Protein AF-K2CKZ5-F1 (afdb_monomer)

Secondary structure (DSSP, 8-state):
--GGG--SS-------GGGGTT----TT-------------GGGTT-----TTS----HHHHHHHHHHHHHHH-HHHHTS-TTHHHHHHHHHH-TT---B--PPPPSS-HHHHHHHHHT----SSHHHHHHHHHHHHHHHHHHHHHTTTSTTHHHHHHHHH----HHHHHHHHHHHHHT-S--------EEHHHHHHHHHHHHHHTT-TT-EEEEESS-SSSEEE-SSSEEEEETT-EE-HHHHHHHIIIIIIIIIHHHHHHHHSSSTHHHH--TTHHHHHHHHHHHHHHHHH---GGG-HHHHHHHHHHHHHTTS-HHHHHHHHHHTT--HHHHHHHHHHHSTT-SBTTSS---GGGGHHHHHHHHHHHHHHTT--GGGGGSSS--GGGHHHHTTSTTPPPP----TT-

pLDDT: mean 86.47, std 19.26, range [28.45, 98.56]

Mean predicted aligned error: 9.58 Å

Structure (mmCIF, N/CA/C/O backbone):
data_AF-K2CKZ5-F1
#
_entry.id   AF-K2CKZ5-F1
#
loop_
_atom_site.group_PDB
_atom_site.id
_atom_site.type_symbol
_atom_site.label_atom_id
_atom_site.label_alt_id
_atom_site.label_comp_id
_atom_site.label_asym_id
_atom_site.label_entity_id
_atom_site.label_seq_id
_atom_site.pdbx_PDB_ins_code
_atom_site.Cartn_x
_atom_site.Cartn_y
_atom_site.Cartn_z
_atom_site.occupancy
_atom_site.B_iso_or_equiv
_atom_site.auth_seq_id
_atom_site.auth_comp_id
_atom_site.auth_asym_id
_atom_site.auth_atom_id
_atom_site.pdbx_PDB_model_num
ATOM 1 N N . ILE A 1 1 ? -16.698 -24.350 40.393 1.00 36.47 1 ILE A N 1
ATOM 2 C CA . ILE A 1 1 ? -17.194 -23.517 41.510 1.00 36.47 1 ILE A CA 1
ATOM 3 C C . ILE A 1 1 ? -17.263 -22.112 40.962 1.00 36.47 1 ILE A C 1
ATOM 5 O O . ILE A 1 1 ? -16.304 -21.699 40.320 1.00 36.47 1 ILE A O 1
ATOM 9 N N . ASP A 1 2 ? -18.414 -21.467 41.105 1.00 31.11 2 ASP A N 1
ATOM 10 C CA . ASP A 1 2 ? -18.605 -20.078 40.703 1.00 31.11 2 ASP A CA 1
ATOM 11 C C . ASP A 1 2 ? -17.679 -19.209 41.563 1.00 31.11 2 ASP A C 1
ATOM 13 O O . ASP A 1 2 ? -17.764 -19.237 42.792 1.00 31.11 2 ASP A O 1
ATOM 17 N N . VAL A 1 3 ? -16.704 -18.553 40.936 1.00 46.50 3 VAL A N 1
ATOM 18 C CA . VAL A 1 3 ? -15.547 -17.956 41.635 1.00 46.50 3 VAL A CA 1
ATOM 19 C C . VAL A 1 3 ? -15.941 -16.673 42.384 1.00 46.50 3 VAL A C 1
ATOM 21 O O . VAL A 1 3 ? -15.179 -16.168 43.199 1.00 46.50 3 VAL A O 1
ATOM 24 N N . GLU A 1 4 ? -17.155 -16.168 42.154 1.00 43.72 4 GLU A N 1
ATOM 25 C CA . GLU A 1 4 ? -17.648 -14.900 42.700 1.00 43.72 4 GLU A CA 1
ATOM 26 C C . GLU A 1 4 ? -18.249 -15.003 44.118 1.00 43.72 4 GLU A C 1
ATOM 28 O O . GLU A 1 4 ? -18.648 -13.985 44.671 1.00 43.72 4 GLU A O 1
ATOM 33 N N . ASN A 1 5 ? -18.298 -16.191 44.740 1.00 45.41 5 ASN A N 1
ATOM 34 C CA . ASN A 1 5 ? -18.905 -16.389 46.071 1.00 45.41 5 ASN A CA 1
ATOM 35 C C . ASN A 1 5 ? -18.071 -17.275 47.022 1.00 45.41 5 ASN A C 1
ATOM 37 O O . ASN A 1 5 ? -18.613 -18.141 47.713 1.00 45.41 5 ASN A O 1
ATOM 41 N N . ILE A 1 6 ? -16.749 -17.085 47.077 1.00 51.41 6 ILE A N 1
ATOM 42 C CA . ILE A 1 6 ? -15.895 -17.771 48.063 1.00 51.41 6 ILE A CA 1
ATOM 43 C C . ILE A 1 6 ? -15.702 -16.853 49.287 1.00 51.41 6 ILE A C 1
ATOM 45 O O . ILE A 1 6 ? -15.237 -15.728 49.113 1.00 51.41 6 ILE A O 1
ATOM 49 N N . PRO A 1 7 ? -16.056 -17.286 50.515 1.00 50.84 7 PRO A N 1
ATOM 50 C CA . PRO A 1 7 ? -15.788 -16.521 51.735 1.00 50.84 7 PRO A CA 1
ATOM 51 C C . PRO A 1 7 ? -14.283 -16.343 51.979 1.00 50.84 7 PRO A C 1
ATOM 53 O O . PRO A 1 7 ? -13.506 -17.241 51.655 1.00 50.84 7 PRO A O 1
ATOM 56 N N . ASP A 1 8 ? -13.896 -15.237 52.626 1.00 53.81 8 ASP A N 1
ATOM 57 C CA . ASP A 1 8 ? -12.528 -14.911 53.079 1.00 53.81 8 ASP A CA 1
ATOM 58 C C . ASP A 1 8 ? -12.031 -15.874 54.185 1.00 53.81 8 ASP A C 1
ATOM 60 O O . ASP A 1 8 ? -11.815 -15.517 55.342 1.00 53.81 8 ASP A O 1
ATOM 64 N N . THR A 1 9 ? -11.881 -17.150 53.846 1.00 55.19 9 THR A N 1
ATOM 65 C CA . THR A 1 9 ? -11.279 -18.171 54.709 1.00 55.19 9 THR A CA 1
ATOM 66 C C . THR A 1 9 ? -10.235 -18.960 53.944 1.00 55.19 9 THR A C 1
ATOM 68 O O . THR A 1 9 ? -10.478 -19.378 52.811 1.00 55.19 9 THR A O 1
ATOM 71 N N . ASP A 1 10 ? -9.099 -19.208 54.599 1.00 53.25 10 ASP A N 1
ATOM 72 C CA . ASP A 1 10 ? -7.989 -20.000 54.074 1.00 53.25 10 ASP A CA 1
ATOM 73 C C . ASP A 1 10 ? -8.471 -21.379 53.602 1.00 53.25 10 ASP A C 1
ATOM 75 O O . ASP A 1 10 ? -8.729 -22.289 54.393 1.00 53.25 10 ASP A O 1
ATOM 79 N N . CYS A 1 11 ? -8.588 -21.546 52.287 1.00 53.62 11 CYS A N 1
ATOM 80 C CA . CYS A 1 11 ? -8.988 -22.800 51.667 1.00 53.62 11 CYS A CA 1
ATOM 81 C C . CYS A 1 11 ? -7.789 -23.467 50.989 1.00 53.62 11 CYS A C 1
ATOM 83 O O . CYS A 1 11 ? -7.083 -22.867 50.178 1.00 53.62 11 CYS A O 1
ATOM 85 N N . LYS A 1 12 ? -7.578 -24.758 51.277 1.00 43.41 12 LYS A N 1
ATOM 86 C CA . LYS A 1 12 ? -6.640 -25.599 50.521 1.00 43.41 12 LYS A CA 1
ATOM 87 C C . LYS A 1 12 ? -7.236 -25.901 49.149 1.00 43.41 12 LYS A C 1
ATOM 89 O O . LYS A 1 12 ? -8.123 -26.740 49.024 1.00 43.41 12 LYS A O 1
ATOM 94 N N . MET A 1 13 ? -6.726 -25.228 48.124 1.00 52.44 13 MET A N 1
ATOM 95 C CA . MET A 1 13 ? -7.108 -25.461 46.734 1.00 52.44 13 MET A CA 1
ATOM 96 C C . MET A 1 13 ? -6.189 -26.510 46.094 1.00 52.44 13 MET A C 1
ATOM 98 O O . MET A 1 13 ? -4.969 -26.440 46.230 1.00 52.44 13 MET A O 1
ATOM 102 N N . ILE A 1 14 ? -6.767 -27.477 45.377 1.00 46.41 14 ILE A N 1
ATOM 103 C CA . ILE A 1 14 ? -6.021 -28.439 44.553 1.00 46.41 14 ILE A CA 1
ATOM 104 C C . ILE A 1 14 ? -6.185 -28.006 43.095 1.00 46.41 14 ILE A C 1
ATOM 106 O O . ILE A 1 14 ? -7.286 -28.072 42.553 1.00 46.41 14 ILE A O 1
ATOM 110 N N . ILE A 1 15 ? -5.103 -27.540 42.469 1.00 51.66 15 ILE A N 1
ATOM 111 C CA . ILE A 1 15 ? -5.088 -27.102 41.065 1.00 51.66 15 ILE A CA 1
ATOM 112 C C . ILE A 1 15 ? -4.568 -28.251 40.198 1.00 51.66 15 ILE A C 1
ATOM 114 O O . ILE A 1 15 ? -3.491 -28.792 40.449 1.00 51.66 15 ILE A O 1
ATOM 118 N N . GLY A 1 16 ? -5.329 -28.633 39.172 1.00 40.50 16 GLY A N 1
ATOM 119 C CA . GLY A 1 16 ? -4.915 -29.654 38.213 1.00 40.50 16 GLY A CA 1
ATOM 120 C C . GLY A 1 16 ? -3.865 -29.128 37.230 1.00 40.50 16 GLY A C 1
ATOM 121 O O . GLY A 1 16 ? -3.967 -28.012 36.729 1.00 40.50 16 GLY A O 1
ATOM 122 N N . ALA A 1 17 ? -2.881 -29.960 36.874 1.00 47.06 17 ALA A N 1
ATOM 123 C CA . ALA A 1 17 ? -1.768 -29.605 35.978 1.00 47.06 17 ALA A CA 1
ATOM 124 C C . ALA A 1 17 ? -2.185 -29.106 34.572 1.00 47.06 17 ALA A C 1
ATOM 126 O O . ALA A 1 17 ? -1.380 -28.520 33.850 1.00 47.06 17 ALA A O 1
ATOM 127 N N . ARG A 1 18 ? -3.445 -29.318 34.172 1.00 46.31 18 ARG A N 1
ATOM 128 C CA . ARG A 1 18 ? -4.023 -28.816 32.917 1.00 46.31 18 ARG A CA 1
ATOM 129 C C . ARG A 1 18 ? -4.113 -27.284 32.873 1.00 46.31 18 ARG A C 1
ATOM 131 O O . ARG A 1 18 ? -3.967 -26.725 31.787 1.00 46.31 18 ARG A O 1
ATOM 138 N N . ASP A 1 19 ? -4.309 -26.632 34.016 1.00 44.47 19 ASP A N 1
ATOM 139 C CA . ASP A 1 19 ? -4.675 -25.209 34.091 1.00 44.47 19 ASP A CA 1
ATOM 140 C C . ASP A 1 19 ? -3.463 -24.273 34.276 1.00 44.47 19 ASP A C 1
ATOM 142 O O . ASP A 1 19 ? -3.602 -23.053 34.273 1.00 44.47 19 ASP A O 1
ATOM 146 N N . LEU A 1 20 ? -2.248 -24.830 34.370 1.00 50.59 20 LEU A N 1
ATOM 147 C CA . LEU A 1 20 ? -1.001 -24.095 34.639 1.00 50.59 20 LEU A CA 1
ATOM 148 C C . LEU A 1 20 ? -0.097 -23.901 33.411 1.00 50.59 20 LEU A C 1
ATOM 150 O O . LEU A 1 20 ? 1.021 -23.413 33.544 1.00 50.59 20 LEU A O 1
ATOM 154 N N . LYS A 1 21 ? -0.556 -24.242 32.199 1.00 41.06 21 LYS A N 1
ATOM 155 C CA . LYS A 1 21 ? 0.299 -24.241 30.991 1.00 41.06 21 LYS A CA 1
ATOM 156 C C . LYS A 1 21 ? 0.952 -22.893 30.641 1.00 41.06 21 LYS A C 1
ATOM 158 O O . LYS A 1 21 ? 1.916 -22.900 29.884 1.00 41.06 21 LYS A O 1
ATOM 163 N N . ASN A 1 22 ? 0.473 -21.779 31.200 1.00 41.38 22 ASN A N 1
ATOM 164 C CA . ASN A 1 22 ? 0.998 -20.431 30.945 1.00 41.38 22 ASN A CA 1
ATOM 165 C C . ASN A 1 22 ? 1.507 -19.703 32.206 1.00 41.38 22 ASN A C 1
ATOM 167 O O . ASN A 1 22 ? 1.787 -18.510 32.132 1.00 41.38 22 ASN A O 1
ATOM 171 N N . PHE A 1 23 ? 1.626 -20.384 33.351 1.00 37.50 23 PHE A N 1
ATOM 172 C CA . PHE A 1 23 ? 2.097 -19.775 34.598 1.00 37.50 23 PHE A CA 1
ATOM 173 C C . PHE A 1 23 ? 3.414 -20.409 35.044 1.00 37.50 23 PHE A C 1
ATOM 175 O O . PHE A 1 23 ? 3.500 -21.619 35.236 1.00 37.50 23 PHE A O 1
ATOM 182 N N . LEU A 1 24 ? 4.444 -19.581 35.220 1.00 40.09 24 LEU A N 1
ATOM 183 C CA . LEU A 1 24 ? 5.724 -19.990 35.788 1.00 40.09 24 LEU A CA 1
ATOM 184 C C . LEU A 1 24 ? 5.677 -19.687 37.289 1.00 40.09 24 LEU A C 1
ATOM 186 O O . LEU A 1 24 ? 5.624 -18.525 37.684 1.00 40.09 24 LEU A O 1
ATOM 190 N N . ILE A 1 25 ? 5.625 -20.730 38.115 1.00 47.41 25 ILE A N 1
ATOM 191 C CA . ILE A 1 25 ? 5.671 -20.598 39.574 1.00 47.41 25 ILE A CA 1
ATOM 192 C C . ILE A 1 25 ? 7.135 -20.735 39.983 1.00 47.41 25 ILE A C 1
ATOM 194 O O . ILE A 1 25 ? 7.701 -21.819 39.856 1.00 47.41 25 ILE A O 1
ATOM 198 N N . ASP A 1 26 ? 7.742 -19.642 40.443 1.00 43.47 26 ASP A N 1
ATOM 199 C CA . ASP A 1 26 ? 9.076 -19.646 41.047 1.00 43.47 26 ASP A CA 1
ATOM 200 C C . ASP A 1 26 ? 8.947 -19.892 42.563 1.00 43.47 26 ASP A C 1
ATOM 202 O O . ASP A 1 26 ? 8.457 -19.017 43.283 1.00 43.47 26 ASP A O 1
ATOM 206 N N . PRO A 1 27 ? 9.360 -21.062 43.086 1.00 38.03 27 PRO A N 1
ATOM 207 C CA . PRO A 1 27 ? 9.234 -21.382 44.507 1.00 38.03 27 PRO A CA 1
ATOM 208 C C . PRO A 1 27 ? 10.222 -20.621 45.405 1.00 38.03 27 PRO A C 1
ATOM 210 O O . PRO A 1 27 ? 10.177 -20.796 46.621 1.00 38.03 27 PRO A O 1
ATOM 213 N N . SER A 1 28 ? 11.137 -19.827 44.836 1.00 36.91 28 SER A N 1
ATOM 214 C CA . SER A 1 28 ? 12.238 -19.184 45.567 1.00 36.91 28 SER A CA 1
ATOM 215 C C . SER A 1 28 ? 12.026 -17.696 45.879 1.00 36.91 28 SER A C 1
ATOM 217 O O . SER A 1 28 ? 12.845 -17.091 46.571 1.00 36.91 28 SER A O 1
ATOM 219 N N . ALA A 1 29 ? 10.914 -17.097 45.439 1.00 38.00 29 ALA A N 1
ATOM 220 C CA . ALA A 1 29 ? 10.629 -15.683 45.670 1.00 38.00 29 ALA A CA 1
ATOM 221 C C . ALA A 1 29 ? 10.232 -15.403 47.137 1.00 38.00 29 ALA A C 1
ATOM 223 O O . ALA A 1 29 ? 9.095 -15.624 47.559 1.00 38.00 29 ALA A O 1
ATOM 224 N N . THR A 1 30 ? 11.168 -14.886 47.936 1.00 32.34 30 THR A N 1
ATOM 225 C CA . THR A 1 30 ? 10.897 -14.369 49.286 1.00 32.34 30 THR A CA 1
ATOM 226 C C . THR A 1 30 ? 10.194 -13.012 49.229 1.00 32.34 30 THR A C 1
ATOM 228 O O . THR A 1 30 ? 10.602 -12.122 48.485 1.00 32.34 30 THR A O 1
ATOM 231 N N . LYS A 1 31 ? 9.147 -12.851 50.050 1.00 41.25 31 LYS A N 1
ATOM 232 C CA . LYS A 1 31 ? 8.384 -11.607 50.227 1.00 41.25 31 LYS A CA 1
ATOM 233 C C . LYS A 1 31 ? 9.302 -10.466 50.677 1.00 41.25 31 LYS A C 1
ATOM 235 O O . LYS A 1 31 ? 9.684 -10.459 51.838 1.00 41.25 31 LYS A O 1
ATOM 240 N N . ASP A 1 32 ? 9.557 -9.481 49.815 1.00 30.08 32 ASP A N 1
ATOM 241 C CA . ASP A 1 32 ? 9.574 -8.081 50.251 1.00 30.08 32 ASP A CA 1
ATOM 242 C C . ASP A 1 32 ? 9.460 -7.050 49.109 1.00 30.08 32 ASP A C 1
ATOM 244 O O . ASP A 1 32 ? 10.172 -7.083 48.111 1.00 30.08 32 ASP A O 1
ATOM 248 N N . LYS A 1 33 ? 8.514 -6.128 49.339 1.00 35.28 33 LYS A N 1
ATOM 249 C CA . LYS A 1 33 ? 8.307 -4.762 48.817 1.00 35.28 33 LYS A CA 1
ATOM 250 C C . LYS A 1 33 ? 8.657 -4.472 47.349 1.00 35.28 33 LYS A C 1
ATOM 252 O O . LYS A 1 33 ? 9.734 -3.967 47.042 1.00 35.28 33 LYS A O 1
ATOM 257 N N . HIS A 1 34 ? 7.641 -4.582 46.485 1.00 28.73 34 HIS A N 1
ATOM 258 C CA . HIS A 1 34 ? 7.600 -3.884 45.197 1.00 28.73 34 HIS A CA 1
ATOM 259 C C . HIS A 1 34 ? 6.657 -2.660 45.214 1.00 28.73 34 HIS A C 1
ATOM 261 O O . HIS A 1 34 ? 5.582 -2.714 45.815 1.00 28.73 34 HIS A O 1
ATOM 267 N N . PRO A 1 35 ? 7.058 -1.556 44.554 1.00 29.78 35 PRO A N 1
ATOM 268 C CA . PRO A 1 35 ? 6.276 -0.338 44.381 1.00 29.78 35 PRO A CA 1
ATOM 269 C C . PRO A 1 35 ? 5.217 -0.486 43.275 1.00 29.78 35 PRO A C 1
ATOM 271 O O . PRO A 1 35 ? 5.479 -1.102 42.248 1.00 29.78 35 PRO A O 1
ATOM 274 N N . ALA A 1 36 ? 4.053 0.128 43.515 1.00 29.91 36 ALA A N 1
ATOM 275 C CA . ALA A 1 36 ? 2.962 0.471 42.593 1.00 29.91 36 ALA A CA 1
ATOM 276 C C . ALA A 1 36 ? 2.912 -0.282 41.245 1.00 29.91 36 ALA A C 1
ATOM 278 O O . ALA A 1 36 ? 3.555 0.100 40.263 1.00 29.91 36 ALA A O 1
ATOM 279 N N . GLU A 1 37 ? 2.045 -1.294 41.188 1.00 28.45 37 GLU A N 1
ATOM 280 C CA . GLU A 1 37 ? 1.561 -1.903 39.953 1.00 28.45 37 GLU A CA 1
ATOM 281 C C . GLU A 1 37 ? 0.981 -0.832 39.011 1.00 28.45 37 GLU A C 1
ATOM 283 O O . GLU A 1 37 ? 0.030 -0.121 39.342 1.00 28.45 37 GLU A O 1
ATOM 288 N N . ARG A 1 38 ? 1.552 -0.719 37.806 1.00 32.44 38 ARG A N 1
ATOM 289 C CA . ARG A 1 38 ? 0.886 -0.064 36.675 1.00 32.44 38 ARG A CA 1
ATOM 290 C C . ARG A 1 38 ? -0.113 -1.061 36.104 1.00 32.44 38 ARG A C 1
ATOM 292 O O . ARG A 1 38 ? 0.275 -2.123 35.625 1.00 32.44 38 ARG A O 1
ATOM 299 N N . GLY A 1 39 ? -1.387 -0.712 36.238 1.00 30.89 39 GLY A N 1
ATOM 300 C CA . GLY A 1 39 ? -2.521 -1.589 36.001 1.00 30.89 39 GLY A CA 1
ATOM 301 C C . GLY A 1 39 ? -2.820 -1.935 34.542 1.00 30.89 39 GLY A C 1
ATOM 302 O O . GLY A 1 39 ? -2.429 -1.240 33.611 1.00 30.89 39 GLY A O 1
ATOM 303 N N . MET A 1 40 ? -3.572 -3.033 34.436 1.00 31.55 40 MET A N 1
ATOM 304 C CA . MET A 1 40 ? -4.679 -3.319 33.514 1.00 31.55 40 MET A CA 1
ATOM 305 C C . MET A 1 40 ? -4.475 -3.028 32.020 1.00 31.55 40 MET A C 1
ATOM 307 O O . MET A 1 40 ? -4.368 -1.892 31.569 1.00 31.55 40 MET A O 1
ATOM 311 N N . SER A 1 41 ? -4.595 -4.090 31.219 1.00 32.31 41 SER A N 1
ATOM 312 C CA . SER A 1 41 ? -4.901 -4.005 29.789 1.00 32.31 41 SER A CA 1
ATOM 313 C C . SER A 1 41 ? -6.100 -3.061 29.539 1.00 32.31 41 SER A C 1
ATOM 315 O O . SER A 1 41 ? -7.148 -3.266 30.171 1.00 32.31 41 SER A O 1
ATOM 317 N N . PRO A 1 42 ? -6.014 -2.095 28.600 1.00 37.25 42 PRO A N 1
ATOM 318 C CA . PRO A 1 42 ? -7.056 -1.084 28.365 1.00 37.25 42 PRO A CA 1
ATOM 319 C C . PRO A 1 42 ? -8.438 -1.641 27.982 1.00 37.25 42 PRO A C 1
ATOM 321 O O . PRO A 1 42 ? -9.436 -0.934 28.084 1.00 37.25 42 PRO A O 1
ATOM 324 N N . GLY A 1 43 ? -8.530 -2.914 27.583 1.00 34.09 43 GLY A N 1
ATOM 325 C CA . GLY A 1 43 ? -9.780 -3.543 27.141 1.00 34.09 43 GLY A CA 1
ATOM 326 C C . GLY A 1 43 ? -10.841 -3.772 28.227 1.00 34.09 43 GLY A C 1
ATOM 327 O O . GLY A 1 43 ? -11.989 -4.044 27.893 1.00 34.09 43 GLY A O 1
ATOM 328 N N . SER A 1 44 ? -10.504 -3.658 29.518 1.00 35.50 44 SER A N 1
ATOM 329 C CA . SER A 1 44 ? -11.458 -3.946 30.610 1.00 35.50 44 SER A CA 1
ATOM 330 C C . SER A 1 44 ? -12.256 -2.728 31.096 1.00 35.50 44 SER A C 1
ATOM 332 O O . SER A 1 44 ? -13.327 -2.892 31.675 1.00 35.50 44 SER A O 1
ATOM 334 N N . ALA A 1 45 ? -11.790 -1.504 30.827 1.00 36.59 45 ALA A N 1
ATOM 335 C CA . ALA A 1 45 ? -12.427 -0.280 31.325 1.00 36.59 45 ALA A CA 1
ATOM 336 C C . ALA A 1 45 ? -13.614 0.204 30.468 1.00 36.59 45 ALA A C 1
ATOM 338 O O . ALA A 1 45 ? -14.314 1.133 30.859 1.00 36.59 45 ALA A O 1
ATOM 339 N N . PHE A 1 46 ? -13.873 -0.429 29.318 1.00 40.72 46 PHE A N 1
ATOM 340 C CA . PHE A 1 46 ? -14.975 -0.063 28.418 1.00 40.72 46 PHE A CA 1
ATOM 341 C C . PHE A 1 46 ? -16.280 -0.831 28.697 1.00 40.72 46 PHE A C 1
ATOM 343 O O . PHE A 1 46 ? -17.229 -0.776 27.914 1.00 40.72 46 PHE A O 1
ATOM 350 N N . GLN A 1 47 ? -16.351 -1.572 29.807 1.00 43.91 47 GLN A N 1
ATOM 351 C CA . GLN A 1 47 ? -17.537 -2.337 30.170 1.00 43.91 47 GLN A CA 1
ATOM 352 C C . GLN A 1 47 ? -18.368 -1.643 31.252 1.00 43.91 47 GLN A C 1
ATOM 354 O O . GLN A 1 47 ? -17.909 -1.385 32.359 1.00 43.91 47 GLN A O 1
ATOM 359 N N . LYS A 1 48 ? -19.652 -1.485 30.908 1.00 38.75 48 LYS A N 1
ATOM 360 C CA . LYS A 1 48 ? -20.810 -1.108 31.734 1.00 38.75 48 LYS A CA 1
ATOM 361 C C . LYS A 1 48 ? -21.016 0.390 31.974 1.00 38.75 48 LYS A C 1
ATOM 363 O O . LYS A 1 48 ? -20.597 0.973 32.966 1.00 38.75 48 LYS A O 1
ATOM 368 N N . THR A 1 49 ? -21.922 0.956 31.178 1.00 35.00 49 THR A N 1
ATOM 369 C CA . THR A 1 49 ? -22.899 1.915 31.707 1.00 35.00 49 THR A CA 1
ATOM 370 C C . THR A 1 49 ? -24.291 1.545 31.200 1.00 35.00 49 THR A C 1
ATOM 372 O O . THR A 1 49 ? -24.570 1.560 30.004 1.00 35.00 49 THR A O 1
ATOM 375 N N . ILE A 1 50 ? -25.164 1.153 32.129 1.00 36.47 50 ILE A N 1
ATOM 376 C CA . ILE A 1 50 ? -26.555 0.778 31.864 1.00 36.47 50 ILE A CA 1
ATOM 377 C C . ILE A 1 50 ? -27.368 2.058 31.627 1.00 36.47 50 ILE A C 1
ATOM 379 O O . ILE A 1 50 ? -27.571 2.848 32.546 1.00 36.47 50 ILE A O 1
ATOM 383 N N . ARG A 1 51 ? -27.905 2.231 30.415 1.00 35.56 51 ARG A N 1
ATOM 384 C CA . ARG A 1 51 ? -29.086 3.070 30.157 1.00 35.56 51 ARG A CA 1
ATOM 385 C C . ARG A 1 51 ? -30.137 2.222 29.440 1.00 35.56 51 ARG A C 1
ATOM 387 O O . ARG A 1 51 ? -29.907 1.733 28.339 1.00 35.56 51 ARG A O 1
ATOM 394 N N . LYS A 1 52 ? -31.282 2.018 30.100 1.00 34.16 52 LYS A N 1
ATOM 395 C CA . LYS A 1 52 ? -32.453 1.301 29.567 1.00 34.16 52 LYS A CA 1
ATOM 396 C C . LYS A 1 52 ? -32.870 1.900 28.212 1.00 34.16 52 LYS A C 1
ATOM 398 O O . LYS A 1 52 ? -33.129 3.096 28.145 1.00 34.16 52 LYS A O 1
ATOM 403 N N . GLY A 1 53 ? -32.981 1.069 27.170 1.00 41.75 53 GLY A N 1
ATOM 404 C CA . GLY A 1 53 ? -33.789 1.374 25.976 1.00 41.75 53 GLY A CA 1
ATOM 405 C C . GLY A 1 53 ? -33.104 1.353 24.602 1.00 41.75 53 GLY A C 1
ATOM 406 O O . GLY A 1 53 ? -33.815 1.364 23.604 1.00 41.75 53 GLY A O 1
ATOM 407 N N . LYS A 1 54 ? -31.771 1.271 24.499 1.00 50.09 54 LYS A N 1
ATOM 408 C CA . LYS A 1 54 ? -31.075 1.029 23.218 1.00 50.09 54 LYS A CA 1
ATOM 409 C C . LYS A 1 54 ? -30.237 -0.239 23.324 1.00 50.09 54 LYS A C 1
ATOM 411 O O . LYS A 1 54 ? -29.429 -0.357 24.241 1.00 50.09 54 LYS A O 1
ATOM 416 N N . LYS A 1 55 ? -30.434 -1.182 22.398 1.00 56.25 55 LYS A N 1
ATOM 417 C CA . LYS A 1 55 ? -29.521 -2.315 22.187 1.00 56.25 55 LYS A CA 1
ATOM 418 C C . LYS A 1 55 ? -28.146 -1.700 21.903 1.00 56.25 55 LYS A C 1
ATOM 420 O O . LYS A 1 55 ? -28.001 -0.987 20.914 1.00 56.25 55 LYS A O 1
ATOM 425 N N . LEU A 1 56 ? -27.199 -1.839 22.829 1.00 69.12 56 LEU A N 1
ATOM 426 C CA . LEU A 1 56 ? -25.871 -1.254 22.667 1.00 69.12 56 LEU A CA 1
ATOM 427 C C . LEU A 1 56 ? -25.126 -2.087 21.619 1.00 69.12 56 LEU A C 1
ATOM 429 O O . LEU A 1 56 ? -25.010 -3.302 21.782 1.00 69.12 56 LEU A O 1
ATOM 433 N N . THR A 1 57 ? -24.663 -1.458 20.543 1.00 84.88 57 THR A N 1
ATOM 434 C CA . THR A 1 57 ? -23.846 -2.117 19.519 1.00 84.88 57 THR A CA 1
ATOM 435 C C . THR A 1 57 ? -22.548 -2.613 20.160 1.00 84.88 57 THR A C 1
ATOM 437 O O . THR A 1 57 ? -21.790 -1.817 20.718 1.00 84.88 57 THR A O 1
ATOM 440 N N . ASN A 1 58 ? -22.285 -3.923 20.117 1.00 92.69 58 ASN A N 1
ATOM 441 C CA . ASN A 1 58 ? -21.053 -4.487 20.667 1.00 92.69 58 ASN A CA 1
ATOM 442 C C . ASN A 1 58 ? -19.909 -4.355 19.653 1.00 92.69 58 ASN A C 1
ATOM 444 O O . ASN A 1 58 ? -19.621 -5.273 18.886 1.00 92.69 58 ASN A O 1
ATOM 448 N N . TYR A 1 59 ? -19.244 -3.202 19.658 1.00 95.25 59 TYR A N 1
ATOM 449 C CA . TYR A 1 59 ? -18.152 -2.924 18.725 1.00 95.25 59 TYR A CA 1
ATOM 450 C C . TYR A 1 59 ? -16.934 -3.836 18.884 1.00 95.25 59 TYR A C 1
ATOM 452 O O . TYR A 1 59 ? -16.180 -3.982 17.931 1.00 95.25 59 TYR A O 1
ATOM 460 N N . PHE A 1 60 ? -16.752 -4.485 20.036 1.00 95.50 60 PHE A N 1
ATOM 461 C CA . PHE A 1 60 ? -15.668 -5.451 20.210 1.00 95.50 60 PHE A CA 1
ATOM 462 C C . PHE A 1 60 ? -15.895 -6.712 19.363 1.00 95.50 60 PHE A C 1
ATOM 464 O O . PHE A 1 60 ? -14.989 -7.167 18.673 1.00 95.50 60 PHE A O 1
ATOM 471 N N . GLU A 1 61 ? -17.118 -7.250 19.356 1.00 96.25 61 GLU A N 1
ATOM 472 C CA . GLU A 1 61 ? -17.471 -8.398 18.505 1.00 96.25 61 GLU A CA 1
ATOM 473 C C . GLU A 1 61 ? -17.408 -8.038 17.017 1.00 96.25 61 GLU A C 1
ATOM 475 O O . GLU A 1 61 ? -16.910 -8.821 16.209 1.00 96.25 61 GLU A O 1
ATOM 480 N N . ILE A 1 62 ? -17.859 -6.830 16.664 1.00 97.50 62 ILE A N 1
ATOM 481 C CA . ILE A 1 62 ? -17.785 -6.318 15.291 1.00 97.50 62 ILE A CA 1
ATOM 482 C C . ILE A 1 62 ? -16.331 -6.187 14.836 1.00 97.50 62 ILE A C 1
ATOM 484 O O . ILE A 1 62 ? -16.000 -6.638 13.741 1.00 97.50 62 ILE A O 1
ATOM 488 N N . ASP A 1 63 ? -15.462 -5.610 15.668 1.00 98.06 63 ASP A N 1
ATOM 489 C CA . ASP A 1 63 ? -14.033 -5.477 15.386 1.00 98.06 63 ASP A CA 1
ATOM 490 C C . ASP A 1 63 ? -13.396 -6.844 15.117 1.00 98.06 63 ASP A C 1
ATOM 492 O O . ASP A 1 63 ? -12.773 -7.040 14.073 1.00 98.06 63 ASP A O 1
ATOM 496 N N . GLN A 1 64 ? -13.636 -7.824 15.992 1.00 97.81 64 GLN A N 1
ATOM 497 C CA . GLN A 1 64 ? -13.110 -9.180 15.829 1.00 97.81 64 GLN A CA 1
ATOM 498 C C . GLN A 1 64 ? -13.603 -9.855 14.541 1.00 97.81 64 GLN A C 1
ATOM 500 O O . GLN A 1 64 ? -12.809 -10.480 13.833 1.00 97.81 64 GLN A O 1
ATOM 505 N N . GLU A 1 65 ? -14.882 -9.702 14.193 1.00 98.06 65 GLU A N 1
ATOM 506 C CA . GLU A 1 65 ? -15.440 -10.283 12.968 1.00 98.06 65 GLU A CA 1
ATOM 507 C C . GLU A 1 65 ? -14.879 -9.609 11.705 1.00 98.06 65 GLU A C 1
ATOM 509 O O . GLU A 1 65 ? -14.436 -10.288 10.775 1.00 98.06 65 GLU A O 1
ATOM 514 N N . VAL A 1 66 ? -14.807 -8.276 11.684 1.00 98.06 66 VAL A N 1
ATOM 515 C CA . VAL A 1 66 ? -14.229 -7.501 10.572 1.00 98.06 66 VAL A CA 1
ATOM 516 C C . VAL A 1 66 ? -12.754 -7.848 10.372 1.00 98.06 66 VAL A C 1
ATOM 518 O O . VAL A 1 66 ? -12.317 -8.094 9.245 1.00 98.06 66 VAL A O 1
ATOM 521 N N . VAL A 1 67 ? -11.985 -7.933 11.458 1.00 96.75 67 VAL A N 1
ATOM 522 C CA . VAL A 1 67 ? -10.574 -8.337 11.430 1.00 96.75 67 VAL A CA 1
ATOM 523 C C . VAL A 1 67 ? -10.420 -9.781 10.955 1.00 96.75 67 VAL A C 1
ATOM 525 O O . VAL A 1 67 ? -9.490 -10.086 10.199 1.00 96.75 67 VAL A O 1
ATOM 528 N N . ASN A 1 68 ? -11.307 -10.690 11.367 1.00 97.31 68 ASN A N 1
ATOM 529 C CA . ASN A 1 68 ? -11.295 -12.070 10.891 1.00 97.31 68 ASN A CA 1
ATOM 530 C C . ASN A 1 68 ? -11.499 -12.136 9.372 1.00 97.31 68 ASN A C 1
ATOM 532 O O . ASN A 1 68 ? -10.746 -12.826 8.681 1.00 97.31 68 ASN A O 1
ATOM 536 N N . ILE A 1 69 ? -12.473 -11.387 8.853 1.00 97.75 69 ILE A N 1
ATOM 537 C CA . ILE A 1 69 ? -12.787 -11.335 7.423 1.00 97.75 69 ILE A CA 1
ATOM 538 C C . ILE A 1 69 ? -11.620 -10.729 6.629 1.00 97.75 69 ILE A C 1
ATOM 540 O O . ILE A 1 69 ? -11.136 -11.371 5.697 1.00 97.75 69 ILE A O 1
ATOM 544 N N . ASP A 1 70 ? -11.079 -9.572 7.032 1.00 96.06 70 ASP A N 1
ATOM 545 C CA . ASP A 1 70 ? -9.917 -8.945 6.367 1.00 96.06 70 ASP A CA 1
ATOM 546 C C . ASP A 1 70 ? -8.696 -9.888 6.336 1.00 96.06 70 ASP A C 1
ATOM 548 O O . ASP A 1 70 ? -7.990 -10.006 5.329 1.00 96.06 70 ASP A O 1
ATOM 552 N N . ASN A 1 71 ? -8.476 -10.652 7.414 1.00 93.81 71 ASN A N 1
ATOM 553 C CA . ASN A 1 71 ? -7.412 -11.655 7.479 1.00 93.81 71 ASN A CA 1
ATOM 554 C C . ASN A 1 71 ? -7.590 -12.830 6.511 1.00 93.81 71 ASN A C 1
ATOM 556 O O . ASN A 1 71 ? -6.575 -13.409 6.100 1.00 93.81 71 ASN A O 1
ATOM 560 N N . LYS A 1 72 ? -8.833 -13.205 6.182 1.00 95.94 72 LYS A N 1
ATOM 561 C CA . LYS A 1 72 ? -9.137 -14.280 5.229 1.00 95.94 72 LYS A CA 1
ATOM 562 C C . LYS A 1 72 ? -8.896 -13.837 3.784 1.00 95.94 72 LYS A C 1
ATOM 564 O O . LYS A 1 72 ? -8.295 -14.607 3.041 1.00 95.94 72 LYS A O 1
ATOM 569 N N . ILE A 1 73 ? -9.260 -12.599 3.425 1.00 95.06 73 ILE A N 1
ATOM 570 C CA . ILE A 1 73 ? -9.203 -12.095 2.037 1.00 95.06 73 ILE A CA 1
ATOM 571 C C . ILE A 1 73 ? -7.789 -12.159 1.447 1.00 95.06 73 ILE A C 1
ATOM 573 O O . ILE A 1 73 ? -7.620 -12.534 0.294 1.00 95.06 73 ILE A O 1
ATOM 577 N N . LYS A 1 74 ? -6.756 -11.772 2.216 1.00 89.81 74 LYS A N 1
ATOM 578 C CA . LYS A 1 74 ? -5.338 -11.790 1.786 1.00 89.81 74 LYS A CA 1
ATOM 579 C C . LYS A 1 74 ? -5.115 -11.255 0.357 1.00 89.81 74 LYS A C 1
ATOM 581 O O . LYS A 1 74 ? -4.388 -11.861 -0.420 1.00 89.81 74 LYS A O 1
ATOM 586 N N . LEU A 1 75 ? -5.679 -10.088 0.037 1.00 92.88 75 LEU A N 1
ATOM 587 C CA . LEU A 1 75 ? -5.690 -9.479 -1.305 1.00 92.88 75 LEU A CA 1
ATOM 588 C C . LEU A 1 75 ? -4.389 -9.676 -2.119 1.00 92.88 75 LEU A C 1
ATOM 590 O O . LEU A 1 75 ? -4.397 -10.240 -3.209 1.00 92.88 75 LEU A O 1
ATOM 594 N N . LEU A 1 76 ? -3.245 -9.247 -1.571 1.00 91.44 76 LEU A N 1
ATOM 595 C CA . LEU A 1 76 ? -1.957 -9.286 -2.279 1.00 91.44 76 LEU A CA 1
ATOM 596 C C . LEU A 1 76 ? -1.409 -10.700 -2.513 1.00 91.44 76 LEU A C 1
ATOM 598 O O . LEU A 1 76 ? -0.549 -10.874 -3.371 1.00 91.44 76 LEU A O 1
ATOM 602 N N . PHE A 1 77 ? -1.862 -11.692 -1.742 1.00 92.25 77 PHE A N 1
ATOM 603 C CA . PHE A 1 77 ? -1.507 -13.088 -1.978 1.00 92.25 77 PHE A CA 1
ATOM 604 C C . PHE A 1 77 ? -2.148 -13.586 -3.277 1.00 92.25 77 PHE A C 1
ATOM 606 O O . PHE A 1 77 ? -1.449 -14.171 -4.097 1.00 92.25 77 PHE A O 1
ATOM 613 N N . HIS A 1 78 ? -3.437 -13.299 -3.482 1.00 95.06 78 HIS A N 1
ATOM 614 C CA . HIS A 1 78 ? -4.167 -13.717 -4.682 1.00 95.06 78 HIS A CA 1
ATOM 615 C C . HIS A 1 78 ? -3.740 -12.943 -5.932 1.00 95.06 78 HIS A C 1
ATOM 617 O O . HIS A 1 78 ? -3.721 -13.506 -7.014 1.00 95.06 78 HIS A O 1
ATOM 623 N N . LEU A 1 79 ? -3.290 -11.693 -5.783 1.00 94.81 79 LEU A N 1
ATOM 624 C CA . LEU A 1 79 ? -2.786 -10.873 -6.893 1.00 94.81 79 LEU A CA 1
ATOM 625 C C . LEU A 1 79 ? -1.310 -11.112 -7.248 1.00 94.81 79 LEU A C 1
ATOM 627 O O . LEU A 1 79 ? -0.759 -10.396 -8.086 1.00 94.81 79 LEU A O 1
ATOM 631 N N . ARG A 1 80 ? -0.626 -12.070 -6.613 1.00 92.88 80 ARG A N 1
ATOM 632 C CA . ARG A 1 80 ? 0.748 -12.442 -6.977 1.00 92.88 80 ARG A CA 1
ATOM 633 C C . ARG A 1 80 ? 0.707 -13.639 -7.936 1.00 92.88 80 ARG A C 1
ATOM 635 O O . ARG A 1 80 ? 0.332 -14.719 -7.483 1.00 92.88 80 ARG A O 1
ATOM 642 N N . PRO A 1 81 ? 1.158 -13.493 -9.198 1.00 95.44 81 PRO A N 1
ATOM 643 C CA . PRO A 1 81 ? 1.279 -14.631 -10.100 1.00 95.44 81 PRO A CA 1
ATOM 644 C C . PRO A 1 81 ? 2.227 -15.686 -9.525 1.00 95.44 81 PRO A C 1
ATOM 646 O O . PRO A 1 81 ? 3.296 -15.348 -9.003 1.00 95.44 81 PRO A O 1
ATOM 649 N N . ILE A 1 82 ? 1.853 -16.958 -9.637 1.00 95.88 82 ILE A N 1
ATOM 650 C CA . ILE A 1 82 ? 2.664 -18.101 -9.200 1.00 95.88 82 ILE A CA 1
ATOM 651 C C . ILE A 1 82 ? 3.910 -18.229 -10.083 1.00 95.88 82 ILE A C 1
ATOM 653 O O . ILE A 1 82 ? 5.000 -18.490 -9.581 1.00 95.88 82 ILE A O 1
ATOM 657 N N . ASN A 1 83 ? 3.769 -17.971 -11.384 1.00 96.75 83 ASN A N 1
ATOM 658 C CA . ASN A 1 83 ? 4.836 -18.048 -12.382 1.00 96.75 83 ASN A CA 1
ATOM 659 C C . ASN A 1 83 ? 5.569 -16.709 -12.610 1.00 96.75 83 ASN A C 1
ATOM 661 O O . ASN A 1 83 ? 6.286 -16.565 -13.596 1.00 96.75 83 ASN A O 1
ATOM 665 N N . LEU A 1 84 ? 5.441 -15.727 -11.703 1.00 91.88 84 LEU A N 1
ATOM 666 C CA . LEU A 1 84 ? 5.990 -14.372 -11.891 1.00 91.88 84 LEU A CA 1
ATOM 667 C C . LEU A 1 84 ? 7.481 -14.362 -12.278 1.00 91.88 84 LEU A C 1
ATOM 669 O O . LEU A 1 84 ? 7.880 -13.628 -13.178 1.00 91.88 84 LEU A O 1
ATOM 673 N N . THR A 1 85 ? 8.302 -15.175 -11.607 1.00 91.12 85 THR A N 1
ATOM 674 C CA . THR A 1 85 ? 9.749 -15.261 -11.869 1.00 91.12 85 THR A CA 1
ATOM 675 C C . THR A 1 85 ? 10.046 -15.866 -13.243 1.00 91.12 85 THR A C 1
ATOM 677 O O . THR A 1 85 ? 10.955 -15.415 -13.938 1.00 91.12 85 THR A O 1
ATOM 680 N N . GLU A 1 86 ? 9.283 -16.880 -13.651 1.00 95.69 86 GLU A N 1
ATOM 681 C CA . GLU A 1 86 ? 9.421 -17.513 -14.964 1.00 95.69 86 GLU A CA 1
ATOM 682 C C . GLU A 1 86 ? 9.088 -16.517 -16.079 1.00 95.69 86 GLU A C 1
ATOM 684 O O . GLU A 1 86 ? 9.876 -16.333 -17.006 1.00 95.69 86 GLU A O 1
ATOM 689 N N . GLU A 1 87 ? 7.965 -15.818 -15.941 1.00 96.56 87 GLU A N 1
ATOM 690 C CA . GLU A 1 87 ? 7.491 -14.830 -16.908 1.00 96.56 87 GLU A CA 1
ATOM 691 C C . GLU A 1 87 ? 8.424 -13.625 -17.021 1.00 96.56 87 GLU A C 1
ATOM 693 O O . GLU A 1 87 ? 8.740 -13.170 -18.122 1.00 96.56 87 GLU A O 1
ATOM 698 N N . GLN A 1 88 ? 8.964 -13.160 -15.893 1.00 94.44 88 GLN A N 1
ATOM 699 C CA . GLN A 1 88 ? 10.006 -12.139 -15.893 1.00 94.44 88 GLN A CA 1
ATOM 700 C C . GLN A 1 88 ? 11.246 -12.598 -16.679 1.00 94.44 88 GLN A C 1
ATOM 702 O O . GLN A 1 88 ? 11.798 -11.827 -17.463 1.00 94.44 88 GLN A O 1
ATOM 707 N N . ASN A 1 89 ? 11.677 -13.852 -16.510 1.00 94.81 89 ASN A N 1
ATOM 708 C CA . ASN A 1 89 ? 12.822 -14.404 -17.236 1.00 94.81 89 ASN A CA 1
ATOM 709 C C . ASN A 1 89 ? 12.547 -14.581 -18.736 1.00 94.81 89 ASN A C 1
ATOM 711 O O . ASN A 1 89 ? 13.466 -14.417 -19.539 1.00 94.81 89 ASN A O 1
ATOM 715 N N . LYS A 1 90 ? 11.310 -14.911 -19.128 1.00 96.81 90 LYS A N 1
ATOM 716 C CA . LYS A 1 90 ? 10.896 -14.945 -20.541 1.00 96.81 90 LYS A CA 1
ATOM 717 C C . LYS A 1 90 ? 10.949 -13.548 -21.154 1.00 96.81 90 LYS A C 1
ATOM 719 O O . LYS A 1 90 ? 11.572 -13.378 -22.199 1.00 96.81 90 LYS A O 1
ATOM 724 N N . PHE A 1 91 ? 10.395 -12.548 -20.467 1.00 97.00 91 PHE A N 1
ATOM 725 C CA . PHE A 1 91 ? 10.424 -11.158 -20.923 1.00 97.00 91 PHE A CA 1
ATOM 726 C C . PHE A 1 91 ? 11.851 -10.616 -21.075 1.00 97.00 91 PHE A C 1
ATOM 728 O O . PHE A 1 91 ? 12.178 -9.991 -22.077 1.00 97.00 91 PHE A O 1
ATOM 735 N N . LEU A 1 92 ? 12.746 -10.929 -20.132 1.00 94.94 92 LEU A N 1
ATOM 736 C CA . LEU A 1 92 ? 14.163 -10.543 -20.206 1.00 94.94 92 LEU A CA 1
ATOM 737 C C . LEU A 1 92 ? 14.898 -11.102 -21.436 1.00 94.94 92 LEU A C 1
ATOM 739 O O . LEU A 1 92 ? 15.929 -10.557 -21.823 1.00 94.94 92 LEU A O 1
ATOM 743 N N . LYS A 1 93 ? 14.393 -12.184 -22.042 1.00 96.69 93 LYS A N 1
ATOM 744 C CA . LYS A 1 93 ? 14.944 -12.771 -23.273 1.00 96.69 93 LYS A CA 1
ATOM 745 C C . LYS A 1 93 ? 14.316 -12.190 -24.540 1.00 96.69 93 LYS A C 1
ATOM 747 O O . LYS A 1 93 ? 14.916 -12.304 -25.604 1.00 96.69 93 LYS A O 1
ATOM 752 N N . ASN A 1 94 ? 13.119 -11.612 -24.442 1.00 96.69 94 ASN A N 1
ATOM 753 C CA . ASN A 1 94 ? 12.376 -11.061 -25.569 1.00 96.69 94 ASN A CA 1
ATOM 754 C C . ASN A 1 94 ? 11.454 -9.922 -25.103 1.00 96.69 94 ASN A C 1
ATOM 756 O O . ASN A 1 94 ? 10.378 -10.178 -24.567 1.00 96.69 94 ASN A O 1
ATOM 760 N N . PHE A 1 95 ? 11.836 -8.672 -25.371 1.00 96.75 95 PHE A N 1
ATOM 761 C CA . PHE A 1 95 ? 11.042 -7.500 -24.980 1.00 96.75 95 PHE A CA 1
ATOM 762 C C . PHE A 1 95 ? 9.779 -7.271 -25.814 1.00 96.75 95 PHE A C 1
ATOM 764 O O . PHE A 1 95 ? 9.005 -6.385 -25.479 1.00 96.75 95 PHE A O 1
ATOM 771 N N . SER A 1 96 ? 9.532 -8.076 -26.849 1.00 96.94 96 SER A N 1
ATOM 772 C CA . SER A 1 96 ? 8.267 -8.076 -27.597 1.00 96.94 96 SER A CA 1
ATOM 773 C C . SER A 1 96 ? 7.266 -9.117 -27.079 1.00 96.94 96 SER A C 1
ATOM 775 O O . SER A 1 96 ? 6.180 -9.259 -27.633 1.00 96.94 96 SER A O 1
ATOM 777 N N . TYR A 1 97 ? 7.626 -9.883 -26.046 1.00 97.75 97 TYR A N 1
ATOM 778 C CA . TYR A 1 97 ? 6.745 -10.862 -25.414 1.00 97.75 97 TYR A CA 1
ATOM 779 C C . TYR A 1 97 ? 5.835 -10.193 -24.378 1.00 97.75 97 TYR A C 1
ATOM 781 O O . TYR A 1 97 ? 6.314 -9.418 -23.558 1.00 97.75 97 TYR A O 1
ATOM 789 N N . ASN A 1 98 ? 4.546 -10.536 -24.352 1.00 98.31 98 ASN A N 1
ATOM 790 C CA . ASN A 1 98 ? 3.665 -10.183 -23.238 1.00 98.31 98 ASN A CA 1
ATOM 791 C C . ASN A 1 98 ? 3.630 -11.348 -22.229 1.00 98.31 98 ASN A C 1
ATOM 793 O O . ASN A 1 98 ? 3.164 -12.431 -22.597 1.00 98.31 98 ASN A O 1
ATOM 797 N N . PRO A 1 99 ? 4.102 -11.153 -20.981 1.00 98.12 99 PRO A N 1
ATOM 798 C CA . PRO A 1 99 ? 3.972 -12.123 -19.895 1.00 98.12 99 PRO A CA 1
ATOM 799 C C . PRO A 1 99 ? 2.579 -12.745 -19.776 1.00 98.12 99 PRO A C 1
ATOM 801 O O . PRO A 1 99 ? 1.574 -12.053 -19.926 1.00 98.12 99 PRO A O 1
ATOM 804 N N . GLN A 1 100 ? 2.522 -14.033 -19.456 1.00 98.12 100 GLN A N 1
ATOM 805 C CA . GLN A 1 100 ? 1.273 -14.768 -19.251 1.00 98.12 100 GLN A CA 1
ATOM 806 C C . GLN A 1 100 ? 1.192 -15.229 -17.794 1.00 98.12 100 GLN A C 1
ATOM 808 O O . GLN A 1 100 ? 1.927 -16.125 -17.380 1.00 98.12 100 GLN A O 1
ATOM 813 N N . PHE A 1 101 ? 0.359 -14.593 -16.974 1.00 97.88 101 PHE A N 1
ATOM 814 C CA . PHE A 1 101 ? 0.322 -14.825 -15.530 1.00 97.88 101 PHE A CA 1
ATOM 815 C C . PHE A 1 101 ? -0.640 -15.935 -15.121 1.00 97.88 101 PHE A C 1
ATOM 817 O O . PHE A 1 101 ? -1.747 -16.038 -15.620 1.00 97.88 101 PHE A O 1
ATOM 824 N N . ILE A 1 102 ? -0.235 -16.727 -14.131 1.00 97.94 102 ILE A N 1
ATOM 825 C CA . ILE A 1 102 ? -1.075 -17.760 -13.518 1.00 97.94 102 ILE A CA 1
ATOM 826 C C . ILE A 1 102 ? -1.320 -17.381 -12.060 1.00 97.94 102 ILE A C 1
ATOM 828 O O . ILE A 1 102 ? -0.365 -17.175 -11.304 1.00 97.94 102 ILE A O 1
ATOM 832 N N . TYR A 1 103 ? -2.585 -17.319 -11.647 1.00 96.94 103 TYR A N 1
ATOM 833 C CA . TYR A 1 103 ? -2.983 -16.939 -10.289 1.00 96.94 103 TYR A CA 1
ATOM 834 C C . TYR A 1 103 ? -3.388 -18.142 -9.428 1.00 96.94 103 TYR A C 1
ATOM 836 O O . TYR A 1 103 ? -3.860 -19.151 -9.950 1.00 96.94 103 TYR A O 1
ATOM 844 N N . PRO A 1 104 ? -3.190 -18.069 -8.098 1.00 95.50 104 PRO A N 1
ATOM 845 C CA . PRO A 1 104 ? -3.661 -19.103 -7.186 1.00 95.50 104 PRO A CA 1
ATOM 846 C C . PRO A 1 104 ? -5.182 -19.061 -7.025 1.00 95.50 104 PRO A C 1
ATOM 848 O O . PRO A 1 104 ? -5.775 -17.983 -6.972 1.00 95.50 104 PRO A O 1
ATOM 851 N N . GLU A 1 105 ? -5.784 -20.227 -6.800 1.00 94.69 105 GLU A N 1
ATOM 852 C CA . GLU A 1 105 ? -7.189 -20.328 -6.400 1.00 94.69 105 GLU A CA 1
ATOM 853 C C . GLU A 1 105 ? -7.483 -19.540 -5.111 1.00 94.69 105 GLU A C 1
ATOM 855 O O . GLU A 1 105 ? -6.622 -19.357 -4.230 1.00 94.69 105 GLU A O 1
ATOM 860 N N . LEU A 1 106 ? -8.732 -19.082 -4.990 1.00 94.94 106 LEU A N 1
ATOM 861 C CA . LEU A 1 106 ? -9.214 -18.414 -3.788 1.00 94.94 106 LEU A CA 1
ATOM 862 C C . LEU A 1 106 ? -9.192 -19.378 -2.598 1.00 94.94 106 LEU A C 1
ATOM 864 O O . LEU A 1 106 ? -9.580 -20.538 -2.685 1.00 94.94 106 LEU A O 1
ATOM 868 N N . ARG A 1 107 ? -8.719 -18.884 -1.450 1.00 93.75 107 ARG A N 1
ATOM 869 C CA . ARG A 1 107 ? -8.607 -19.669 -0.205 1.00 93.75 107 ARG A CA 1
ATOM 870 C C . ARG A 1 107 ? -9.789 -19.445 0.739 1.00 93.75 107 ARG A C 1
ATOM 872 O O . ARG A 1 107 ? -9.690 -19.731 1.932 1.00 93.75 107 ARG A O 1
ATOM 879 N N . PHE A 1 108 ? -10.856 -18.854 0.223 1.00 95.25 108 PHE A N 1
ATOM 880 C CA . PHE A 1 108 ? -12.077 -18.515 0.933 1.00 95.25 108 PHE A CA 1
ATOM 881 C C . PHE A 1 108 ? -13.231 -18.461 -0.072 1.00 95.25 108 PHE A C 1
ATOM 883 O O . PHE A 1 108 ? -12.992 -18.291 -1.265 1.00 95.25 108 PHE A O 1
ATOM 890 N N . ASP A 1 109 ? -14.456 -18.570 0.430 1.00 97.25 109 ASP A N 1
ATOM 891 C CA . ASP A 1 109 ? -15.679 -18.377 -0.347 1.00 97.25 109 ASP A CA 1
ATOM 892 C C . ASP A 1 109 ? -16.079 -16.881 -0.320 1.00 97.25 109 ASP A C 1
ATOM 894 O O . ASP A 1 109 ? -16.350 -16.342 0.764 1.00 97.25 109 ASP A O 1
ATOM 898 N N . PRO A 1 110 ? -16.068 -16.172 -1.470 1.00 97.06 110 PRO A N 1
ATOM 899 C CA . PRO A 1 110 ? -16.486 -14.773 -1.556 1.00 97.06 110 PRO A CA 1
ATOM 900 C C . PRO A 1 110 ? -17.892 -14.515 -1.013 1.00 97.06 110 PRO A C 1
ATOM 902 O O . PRO A 1 110 ? -18.092 -13.529 -0.295 1.00 97.06 110 PRO A O 1
ATOM 905 N N . ASP A 1 111 ? -18.845 -15.397 -1.306 1.00 97.94 111 ASP A N 1
ATOM 906 C CA . ASP A 1 111 ? -20.245 -15.233 -0.921 1.00 97.94 111 ASP A CA 1
ATOM 907 C C . ASP A 1 111 ? -20.431 -15.457 0.580 1.00 97.94 111 ASP A C 1
ATOM 909 O O . ASP A 1 111 ? -21.154 -14.696 1.231 1.00 97.94 111 ASP A O 1
ATOM 913 N N . GLU A 1 112 ? -19.698 -16.410 1.171 1.00 98.06 112 GLU A N 1
ATOM 914 C CA . GLU A 1 112 ? -19.640 -16.592 2.630 1.00 98.06 112 GLU A CA 1
ATOM 915 C C . GLU A 1 112 ? -19.197 -15.295 3.324 1.00 98.06 112 GLU A C 1
ATOM 917 O O . GLU A 1 112 ? -19.843 -14.831 4.273 1.00 98.06 112 GLU A O 1
ATOM 922 N N . LEU A 1 113 ? -18.101 -14.681 2.862 1.00 98.25 113 LEU A N 1
ATOM 923 C CA . LEU A 1 113 ? -17.569 -13.466 3.485 1.00 98.25 113 LEU A CA 1
ATOM 924 C C . LEU A 1 113 ? -18.501 -12.265 3.290 1.00 98.25 113 LEU A C 1
ATOM 926 O O . LEU A 1 113 ? -18.741 -11.530 4.253 1.00 98.25 113 LEU A O 1
ATOM 930 N N . LYS A 1 114 ? -19.074 -12.084 2.092 1.00 98.56 114 LYS A N 1
ATOM 931 C CA . LYS A 1 114 ? -20.077 -11.038 1.823 1.00 98.56 114 LYS A CA 1
ATOM 932 C C . LYS A 1 114 ? -21.307 -11.210 2.723 1.00 98.56 114 LYS A C 1
ATOM 934 O O . LYS A 1 114 ? -21.759 -10.240 3.333 1.00 98.56 114 LYS A O 1
ATOM 939 N N . ALA A 1 115 ? -21.808 -12.436 2.885 1.00 98.38 115 ALA A N 1
ATOM 940 C CA . ALA A 1 115 ? -22.950 -12.730 3.750 1.00 98.38 115 ALA A CA 1
ATOM 941 C C . ALA A 1 115 ? -22.651 -12.462 5.235 1.00 98.38 115 ALA A C 1
ATOM 943 O O . ALA A 1 115 ? -23.510 -11.954 5.959 1.00 98.38 115 ALA A O 1
ATOM 944 N N . ARG A 1 116 ? -21.433 -12.762 5.704 1.00 98.25 116 ARG A N 1
ATOM 945 C CA . ARG A 1 116 ? -20.989 -12.422 7.068 1.00 98.25 116 ARG A CA 1
ATOM 946 C C . ARG A 1 116 ? -20.934 -10.910 7.285 1.00 98.25 116 ARG A C 1
ATOM 948 O O . ARG A 1 116 ? -21.493 -10.428 8.265 1.00 98.25 116 ARG A O 1
ATOM 955 N N . LEU A 1 117 ? -20.370 -10.153 6.339 1.00 98.06 117 LEU A N 1
ATOM 956 C CA . LEU A 1 117 ? -20.364 -8.684 6.377 1.00 98.06 117 LEU A CA 1
ATOM 957 C C . LEU A 1 117 ? -21.785 -8.094 6.368 1.00 98.06 117 LEU A C 1
ATOM 959 O O . LEU A 1 117 ? -22.061 -7.116 7.067 1.00 98.06 117 LEU A O 1
ATOM 963 N N . ALA A 1 118 ? -22.710 -8.682 5.606 1.00 97.75 118 ALA A N 1
ATOM 964 C CA . ALA A 1 118 ? -24.096 -8.223 5.537 1.00 97.75 118 ALA A CA 1
ATOM 965 C C . ALA A 1 118 ? -24.819 -8.304 6.895 1.00 97.75 118 ALA A C 1
ATOM 967 O O . ALA A 1 118 ? -25.595 -7.407 7.211 1.00 97.75 118 ALA A O 1
ATOM 968 N N . LYS A 1 119 ? -24.506 -9.315 7.719 1.00 97.12 119 LYS A N 1
ATOM 969 C CA . LYS A 1 119 ? -25.091 -9.517 9.061 1.00 97.12 119 LYS A CA 1
ATOM 970 C C . LYS A 1 119 ? -24.616 -8.512 10.115 1.00 97.12 119 LYS A C 1
ATOM 972 O O . LYS A 1 119 ? -25.220 -8.433 11.180 1.00 97.12 119 LYS A O 1
ATOM 977 N N . ILE A 1 120 ? -23.539 -7.771 9.850 1.00 96.56 120 ILE A N 1
ATOM 978 C CA . ILE A 1 120 ? -23.026 -6.758 10.776 1.00 96.56 120 ILE A CA 1
ATOM 979 C C . ILE A 1 120 ? -23.946 -5.531 10.735 1.00 96.56 120 ILE A C 1
ATOM 981 O O . ILE A 1 120 ? -23.961 -4.786 9.746 1.00 96.56 120 ILE A O 1
ATOM 985 N N . GLU A 1 121 ? -24.688 -5.331 11.824 1.00 94.75 121 GLU A N 1
ATOM 986 C CA . GLU A 1 121 ? -25.527 -4.157 12.083 1.00 94.75 121 GLU A CA 1
ATOM 987 C C . GLU A 1 121 ? -24.699 -3.054 12.757 1.00 94.75 121 GLU A C 1
ATOM 989 O O . GLU A 1 121 ? -23.987 -3.302 13.730 1.00 94.75 121 GLU A O 1
ATOM 994 N N . LEU A 1 122 ? -24.794 -1.831 12.235 1.00 95.12 122 LEU A N 1
ATOM 995 C CA . LEU A 1 122 ? -24.029 -0.671 12.694 1.00 95.12 122 LEU A CA 1
ATOM 996 C C . LEU A 1 122 ? -24.980 0.486 12.985 1.00 95.12 122 LEU A C 1
ATOM 998 O O . LEU A 1 122 ? -25.957 0.691 12.262 1.00 95.12 122 LEU A O 1
ATOM 1002 N N . ASP A 1 123 ? -24.690 1.248 14.036 1.00 94.00 123 ASP A N 1
ATOM 1003 C CA . ASP A 1 123 ? -25.414 2.481 14.340 1.00 94.00 123 ASP A CA 1
ATOM 1004 C C . ASP A 1 123 ? -24.746 3.706 13.685 1.00 94.00 123 ASP A C 1
ATOM 1006 O O . ASP A 1 123 ? -23.737 3.607 12.989 1.00 94.00 123 ASP A O 1
ATOM 1010 N N . SER A 1 124 ? -25.326 4.890 13.892 1.00 94.25 124 SER A N 1
ATOM 1011 C CA . SER A 1 124 ? -24.844 6.144 13.304 1.00 94.25 124 SER A CA 1
ATOM 1012 C C . SER A 1 124 ? -23.740 6.840 14.113 1.00 94.25 124 SER A C 1
ATOM 1014 O O . SER A 1 124 ? -23.421 7.996 13.821 1.00 94.25 124 SER A O 1
ATOM 1016 N N . SER A 1 125 ? -23.204 6.208 15.162 1.00 95.62 125 SER A N 1
ATOM 1017 C CA . SER A 1 125 ? -22.097 6.769 15.946 1.00 95.62 125 SER A CA 1
ATOM 1018 C C . SER A 1 125 ? -20.837 6.935 15.084 1.00 95.62 125 SER A C 1
ATOM 1020 O O . SER A 1 125 ? -20.729 6.312 14.025 1.00 95.62 125 SER A O 1
ATOM 1022 N N . PRO A 1 126 ? -19.851 7.741 15.525 1.00 96.25 126 PRO A N 1
ATOM 1023 C CA . PRO A 1 126 ? -18.584 7.866 14.811 1.00 96.25 126 PRO A CA 1
ATOM 1024 C C . PRO A 1 126 ? -17.913 6.520 14.526 1.00 96.25 126 PRO A C 1
ATOM 1026 O O . PRO A 1 126 ? -17.461 6.281 13.412 1.00 96.25 126 PRO A O 1
ATOM 1029 N N . LEU A 1 127 ? -17.911 5.612 15.504 1.00 95.94 127 LEU A N 1
ATOM 1030 C CA . LEU A 1 127 ? -17.334 4.281 15.342 1.00 95.94 127 LEU A CA 1
ATOM 1031 C C . LEU A 1 127 ? -18.159 3.407 14.383 1.00 95.94 127 LEU A C 1
ATOM 1033 O O . LEU A 1 127 ? -17.587 2.692 13.564 1.00 95.94 127 LEU A O 1
ATOM 1037 N N . GLY A 1 128 ? -19.490 3.513 14.429 1.00 96.94 128 GLY A N 1
ATOM 1038 C CA . GLY A 1 128 ? -20.389 2.842 13.488 1.00 96.94 128 GLY A CA 1
ATOM 1039 C C . GLY A 1 128 ? -20.137 3.236 12.035 1.00 96.94 128 GLY A C 1
ATOM 1040 O O . GLY A 1 128 ? -20.068 2.367 11.168 1.00 96.94 128 GLY A O 1
ATOM 1041 N N . GLN A 1 129 ? -19.898 4.524 11.779 1.00 97.44 129 GLN A N 1
ATOM 1042 C CA . GLN A 1 129 ? -19.535 5.034 10.453 1.00 97.44 129 GLN A CA 1
ATOM 1043 C C . GLN A 1 129 ? -18.174 4.495 9.978 1.00 97.44 129 GLN A C 1
ATOM 1045 O O . GLN A 1 129 ? -18.090 3.988 8.862 1.00 97.44 129 GLN A O 1
ATOM 1050 N N . ILE A 1 130 ? -17.150 4.476 10.843 1.00 97.81 130 ILE A N 1
ATOM 1051 C CA . ILE A 1 130 ? -15.833 3.890 10.518 1.00 97.81 130 ILE A CA 1
ATOM 1052 C C . ILE A 1 130 ? -15.948 2.408 10.132 1.00 97.81 130 ILE A C 1
ATOM 1054 O O . ILE A 1 130 ? -15.346 1.955 9.155 1.00 97.81 130 ILE A O 1
ATOM 1058 N N . PHE A 1 131 ? -16.736 1.626 10.875 1.00 98.12 131 PHE A N 1
ATOM 1059 C CA . PHE A 1 131 ? -16.953 0.218 10.537 1.00 98.12 131 PHE A CA 1
ATOM 1060 C C . PHE A 1 131 ? -17.796 0.031 9.273 1.00 98.12 131 PHE A C 1
ATOM 1062 O O . PHE A 1 131 ? -17.595 -0.951 8.556 1.00 98.12 131 PHE A O 1
ATOM 1069 N N . LEU A 1 132 ? -18.706 0.960 8.967 1.00 98.00 132 LEU A N 1
ATOM 1070 C CA . LEU A 1 132 ? -19.510 0.921 7.746 1.00 98.00 132 LEU A CA 1
ATOM 1071 C C . LEU A 1 132 ? -18.624 1.121 6.515 1.00 98.00 132 LEU A C 1
ATOM 1073 O O . LEU A 1 132 ? -18.700 0.339 5.565 1.00 98.00 132 LEU A O 1
ATOM 1077 N N . GLU A 1 133 ? -17.739 2.113 6.565 1.00 98.06 133 GLU A N 1
ATOM 1078 C CA . GLU A 1 133 ? -16.737 2.360 5.527 1.00 98.06 133 GLU A CA 1
ATOM 1079 C C . GLU A 1 133 ? -15.790 1.166 5.395 1.00 98.06 133 GLU A C 1
ATOM 1081 O O . GLU A 1 133 ? -15.526 0.698 4.285 1.00 98.06 133 GLU A O 1
ATOM 1086 N N . LYS A 1 134 ? -15.339 0.590 6.521 1.00 98.31 134 LYS A N 1
ATOM 1087 C CA . LYS A 1 134 ? -14.469 -0.591 6.482 1.00 98.31 134 LYS A CA 1
ATOM 1088 C C . LYS A 1 134 ? -15.159 -1.773 5.816 1.00 98.31 134 LYS A C 1
ATOM 1090 O O . LYS A 1 134 ? -14.556 -2.451 4.990 1.00 98.31 134 LYS A O 1
ATOM 1095 N N . LYS A 1 135 ? -16.418 -2.028 6.160 1.00 98.25 135 LYS A N 1
ATOM 1096 C CA . LYS A 1 135 ? -17.228 -3.088 5.556 1.00 98.25 135 LYS A CA 1
ATOM 1097 C C . LYS A 1 135 ? -17.354 -2.895 4.044 1.00 98.25 135 LYS A C 1
ATOM 1099 O O . LYS A 1 135 ? -17.176 -3.862 3.307 1.00 98.25 135 LYS A O 1
ATOM 1104 N N . ALA A 1 136 ? -17.583 -1.665 3.581 1.00 98.38 136 ALA A N 1
ATOM 1105 C CA . ALA A 1 136 ? -17.603 -1.348 2.155 1.00 98.38 136 ALA A CA 1
ATOM 1106 C C . ALA A 1 136 ? -16.241 -1.609 1.478 1.00 98.38 136 ALA A C 1
ATOM 1108 O O . ALA A 1 136 ? -16.200 -2.234 0.419 1.00 98.38 136 ALA A O 1
ATOM 1109 N N . GLU A 1 137 ? -15.123 -1.218 2.101 1.00 98.38 137 GLU A N 1
ATOM 1110 C CA . GLU A 1 137 ? -13.768 -1.523 1.606 1.00 98.38 137 GLU A CA 1
ATOM 1111 C C . GLU A 1 137 ? -13.530 -3.042 1.493 1.00 98.38 137 GLU A C 1
ATOM 1113 O O . GLU A 1 137 ? -12.991 -3.520 0.493 1.00 98.38 137 GLU A O 1
ATOM 1118 N N . LEU A 1 138 ? -13.941 -3.824 2.499 1.00 98.50 138 LEU A N 1
ATOM 1119 C CA . LEU A 1 138 ? -13.781 -5.282 2.480 1.00 98.50 138 LEU A CA 1
ATOM 1120 C C . LEU A 1 138 ? -14.577 -5.936 1.347 1.00 98.50 138 LEU A C 1
ATOM 1122 O O . LEU A 1 138 ? -14.049 -6.836 0.696 1.00 98.50 138 LEU A O 1
ATOM 1126 N N . ILE A 1 139 ? -15.794 -5.461 1.067 1.00 98.56 139 ILE A N 1
ATOM 1127 C CA . ILE A 1 139 ? -16.586 -5.926 -0.083 1.00 98.56 139 ILE A C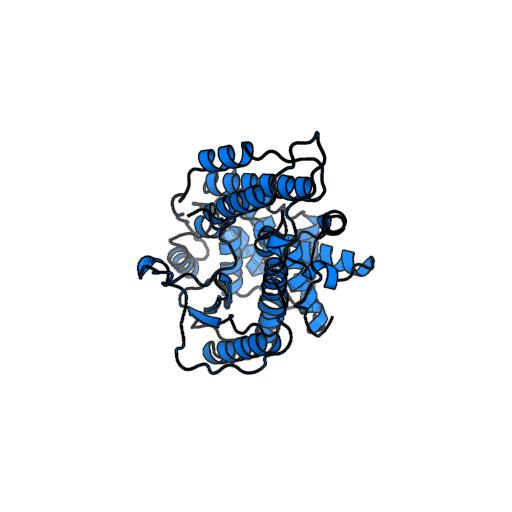A 1
ATOM 1128 C C . ILE A 1 139 ? -15.834 -5.644 -1.388 1.00 98.56 139 ILE A C 1
ATOM 1130 O O . ILE A 1 139 ? -15.620 -6.568 -2.169 1.00 98.56 139 ILE A O 1
ATOM 1134 N N . LYS A 1 140 ? -15.333 -4.418 -1.588 1.00 98.56 140 LYS A N 1
ATOM 1135 C CA . LYS A 1 140 ? -14.540 -4.061 -2.780 1.00 98.56 140 LYS A CA 1
ATOM 1136 C C . LYS A 1 140 ? -13.290 -4.934 -2.941 1.00 98.56 140 LYS A C 1
ATOM 1138 O O . LYS A 1 140 ? -12.946 -5.321 -4.054 1.00 98.56 140 LYS A O 1
ATOM 1143 N N . LYS A 1 141 ? -12.607 -5.273 -1.840 1.00 98.38 141 LYS A N 1
ATOM 1144 C CA . LYS A 1 141 ? -11.454 -6.192 -1.862 1.00 98.38 141 LYS A CA 1
ATOM 1145 C C . LYS A 1 141 ? -11.843 -7.606 -2.288 1.00 98.38 141 LYS A C 1
ATOM 1147 O O . LYS A 1 141 ? -11.081 -8.220 -3.030 1.00 98.38 141 LYS A O 1
ATOM 1152 N N . ILE A 1 142 ? -12.980 -8.118 -1.807 1.00 98.38 142 ILE A N 1
ATOM 1153 C CA . ILE A 1 142 ? -13.505 -9.432 -2.202 1.00 98.38 142 ILE A CA 1
ATOM 1154 C C . ILE A 1 142 ? -13.843 -9.422 -3.695 1.00 98.38 142 ILE A C 1
ATOM 1156 O O . ILE A 1 142 ? -13.360 -10.283 -4.423 1.00 98.38 142 ILE A O 1
ATOM 1160 N N . GLU A 1 143 ? -14.591 -8.418 -4.157 1.00 98.25 143 GLU A N 1
ATOM 1161 C CA . GLU A 1 143 ? -14.956 -8.279 -5.572 1.00 98.25 143 GLU A CA 1
ATOM 1162 C C . GLU A 1 143 ? -13.722 -8.196 -6.476 1.00 98.25 143 GLU A C 1
ATOM 1164 O O . GLU A 1 143 ? -13.698 -8.811 -7.537 1.00 98.25 143 GLU A O 1
ATOM 1169 N N . LEU A 1 144 ? -12.669 -7.484 -6.061 1.00 98.25 144 LEU A N 1
ATOM 1170 C CA . LEU A 1 144 ? -11.439 -7.392 -6.845 1.00 98.25 144 LEU A CA 1
ATOM 1171 C C . LEU A 1 144 ? -10.771 -8.756 -7.065 1.00 98.25 144 LEU A C 1
ATOM 1173 O O . LEU A 1 144 ? -10.346 -9.045 -8.179 1.00 98.25 144 LEU A O 1
ATOM 1177 N N . VAL A 1 145 ? -10.645 -9.584 -6.021 1.00 97.12 145 VAL A N 1
ATOM 1178 C CA . VAL A 1 145 ? -9.977 -10.895 -6.163 1.00 97.12 145 VAL A CA 1
ATOM 1179 C C . VAL A 1 145 ? -10.854 -11.935 -6.846 1.00 97.12 145 VAL A C 1
ATOM 1181 O O . VAL A 1 145 ? -10.328 -12.817 -7.511 1.00 97.12 145 VAL A O 1
ATOM 1184 N N . GLU A 1 146 ? -12.172 -11.819 -6.709 1.00 96.94 146 GLU A N 1
ATOM 1185 C CA . GLU A 1 146 ? -13.152 -12.640 -7.426 1.00 96.94 146 GLU A CA 1
ATOM 1186 C C . GLU A 1 146 ? -13.131 -12.376 -8.937 1.00 96.94 146 GLU A C 1
ATOM 1188 O O . GLU A 1 146 ? -13.414 -13.273 -9.721 1.00 96.94 146 GLU A O 1
ATOM 1193 N N . ASN A 1 147 ? -12.751 -11.163 -9.344 1.00 97.50 147 ASN A N 1
ATOM 1194 C CA . ASN A 1 147 ? -12.692 -10.743 -10.742 1.00 97.50 147 ASN A CA 1
ATOM 1195 C C . ASN A 1 147 ? -11.275 -10.821 -11.338 1.00 97.50 147 ASN A C 1
ATOM 1197 O O . ASN A 1 147 ? -11.045 -10.231 -12.392 1.00 97.50 147 ASN A O 1
ATOM 1201 N N . ILE A 1 148 ? -10.321 -11.511 -10.697 1.00 96.75 148 ILE A N 1
ATOM 1202 C CA . ILE A 1 148 ? -9.008 -11.782 -11.311 1.00 96.75 148 ILE A CA 1
ATOM 1203 C C . ILE A 1 148 ? -9.226 -12.506 -12.640 1.00 96.75 148 ILE A C 1
ATOM 1205 O O . ILE A 1 148 ? -9.990 -13.463 -12.701 1.00 96.75 148 ILE A O 1
ATOM 1209 N N . ASP A 1 149 ? -8.534 -12.038 -13.678 1.00 91.81 149 ASP A N 1
ATOM 1210 C CA . ASP A 1 149 ? -8.623 -12.549 -15.046 1.00 91.81 149 ASP A CA 1
ATOM 1211 C C . ASP A 1 149 ? -10.005 -12.421 -15.708 1.00 91.81 149 ASP A C 1
ATOM 1213 O O . ASP A 1 149 ? -10.384 -13.189 -16.588 1.00 91.81 149 ASP A O 1
ATOM 1217 N N . THR A 1 150 ? -10.782 -11.425 -15.285 1.00 95.50 150 THR A N 1
ATOM 1218 C CA . THR A 1 150 ? -12.048 -11.066 -15.936 1.00 95.50 150 THR A CA 1
ATOM 1219 C C . THR A 1 150 ? -11.965 -9.662 -16.528 1.00 95.50 150 THR A C 1
ATOM 1221 O O . THR A 1 150 ? -11.173 -8.829 -16.078 1.00 95.50 150 THR A O 1
ATOM 1224 N N . GLU A 1 151 ? -12.845 -9.354 -17.481 1.00 93.88 151 GLU A N 1
ATOM 1225 C CA . GLU A 1 151 ? -12.975 -8.012 -18.073 1.00 93.88 151 GLU A CA 1
ATOM 1226 C C . GLU A 1 151 ? -13.248 -6.910 -17.029 1.00 93.88 151 GLU A C 1
ATOM 1228 O O . GLU A 1 151 ? -12.829 -5.764 -17.190 1.00 93.88 151 GLU A O 1
ATOM 1233 N N . ASN A 1 152 ? -13.867 -7.270 -15.900 1.00 96.81 152 ASN A N 1
ATOM 1234 C CA . ASN A 1 152 ? -14.219 -6.341 -14.828 1.00 96.81 152 ASN A CA 1
ATOM 1235 C C . ASN A 1 152 ? -13.060 -6.063 -13.858 1.00 96.81 152 ASN A C 1
ATOM 1237 O O . ASN A 1 152 ? -13.181 -5.182 -13.003 1.00 96.81 152 ASN A O 1
ATOM 1241 N N . PHE A 1 153 ? -11.929 -6.779 -13.956 1.00 98.00 153 PHE A N 1
ATOM 1242 C CA . PHE A 1 153 ? -10.820 -6.664 -13.000 1.00 98.00 153 PHE A CA 1
ATOM 1243 C C . PHE A 1 153 ? -10.366 -5.212 -12.801 1.00 98.00 153 PHE A C 1
ATOM 1245 O O . PHE A 1 153 ? -10.267 -4.715 -11.675 1.00 98.00 153 PHE A O 1
ATOM 1252 N N . THR A 1 154 ? -10.103 -4.518 -13.911 1.00 97.56 154 THR A N 1
ATOM 1253 C CA . THR A 1 154 ? -9.575 -3.149 -13.887 1.00 97.56 154 THR A CA 1
ATOM 1254 C C . THR A 1 154 ? -10.588 -2.184 -13.277 1.00 97.56 154 THR A C 1
ATOM 1256 O O . THR A 1 154 ? -10.208 -1.344 -12.462 1.00 97.56 154 THR A O 1
ATOM 1259 N N . GLU A 1 155 ? -11.879 -2.335 -13.588 1.00 97.81 155 GLU A N 1
ATOM 1260 C CA . GLU A 1 155 ? -12.948 -1.537 -12.980 1.00 97.81 155 GLU A CA 1
ATOM 1261 C C . GLU A 1 155 ? -12.995 -1.743 -11.459 1.00 97.81 155 GLU A C 1
ATOM 1263 O O . GLU A 1 155 ? -13.007 -0.773 -10.696 1.00 97.81 155 GLU A O 1
ATOM 1268 N N . LYS A 1 156 ? -12.933 -2.997 -10.991 1.00 98.31 156 LYS A N 1
ATOM 1269 C CA . LYS A 1 156 ? -12.888 -3.306 -9.553 1.00 98.31 156 LYS A CA 1
ATOM 1270 C C . LYS A 1 156 ? -11.637 -2.744 -8.886 1.00 98.31 156 LYS A C 1
ATOM 1272 O O . LYS A 1 156 ? -11.716 -2.231 -7.767 1.00 98.31 156 LYS A O 1
ATOM 1277 N N . SER A 1 157 ? -10.496 -2.766 -9.576 1.00 98.00 157 SER A N 1
ATOM 1278 C CA . SER A 1 157 ? -9.265 -2.158 -9.071 1.00 98.00 157 SER A CA 1
ATOM 1279 C C . SER A 1 157 ? -9.423 -0.644 -8.942 1.00 98.00 157 SER A C 1
ATOM 1281 O O . SER A 1 157 ? -9.040 -0.072 -7.921 1.00 98.00 157 SER A O 1
ATOM 1283 N N . VAL A 1 158 ? -10.029 0.006 -9.937 1.00 97.12 158 VAL A N 1
ATOM 1284 C CA . VAL A 1 158 ? -10.327 1.443 -9.919 1.00 97.12 158 VAL A CA 1
ATOM 1285 C C . VAL A 1 158 ? -11.316 1.799 -8.808 1.00 97.12 158 VAL A C 1
ATOM 1287 O O . VAL A 1 158 ? -11.106 2.789 -8.114 1.00 97.12 158 VAL A O 1
ATOM 1290 N N . ASN A 1 159 ? -12.348 0.994 -8.566 1.00 97.44 159 ASN A N 1
ATOM 1291 C CA . ASN A 1 159 ? -13.305 1.233 -7.480 1.00 97.44 159 ASN A CA 1
ATOM 1292 C C . ASN A 1 159 ? -12.636 1.181 -6.088 1.00 97.44 159 ASN A C 1
ATOM 1294 O O . ASN A 1 159 ? -12.993 1.945 -5.184 1.00 97.44 159 ASN A O 1
ATOM 1298 N N . LEU A 1 160 ? -11.641 0.303 -5.914 1.00 97.31 160 LEU A N 1
ATOM 1299 C CA . LEU A 1 160 ? -10.915 0.161 -4.652 1.00 97.31 160 LEU A CA 1
ATOM 1300 C C . LEU A 1 160 ? -9.784 1.189 -4.476 1.00 97.31 160 LEU A C 1
ATOM 1302 O O . LEU A 1 160 ? -9.646 1.759 -3.402 1.00 97.31 160 LEU A O 1
ATOM 1306 N N . PHE A 1 161 ? -8.965 1.436 -5.500 1.00 96.44 161 PHE A N 1
ATOM 1307 C CA . PHE A 1 161 ? -7.747 2.257 -5.373 1.00 96.44 161 PHE A CA 1
ATOM 1308 C C . PHE A 1 161 ? -7.817 3.612 -6.085 1.00 96.44 161 PHE A C 1
ATOM 1310 O O . PHE A 1 161 ? -6.966 4.478 -5.873 1.00 96.44 161 PHE A O 1
ATOM 1317 N N . GLY A 1 162 ? -8.834 3.818 -6.914 1.00 94.56 162 GLY A N 1
ATOM 1318 C CA . GLY A 1 162 ? -8.966 4.964 -7.801 1.00 94.56 162 GLY A CA 1
ATOM 1319 C C . GLY A 1 162 ? -8.283 4.770 -9.156 1.00 94.56 162 GLY A C 1
ATOM 1320 O O . GLY A 1 162 ? -7.680 3.736 -9.453 1.00 94.56 162 GLY A O 1
ATOM 1321 N N . GLN A 1 163 ? -8.391 5.815 -9.974 1.00 91.88 163 GLN A N 1
ATOM 1322 C CA . GLN A 1 163 ? -7.821 5.916 -11.315 1.00 91.88 163 GLN A CA 1
ATOM 1323 C C . GLN A 1 163 ? -6.833 7.086 -11.387 1.00 91.88 163 GLN A C 1
ATOM 1325 O O . GLN A 1 163 ? -6.978 8.080 -10.667 1.00 91.88 163 GLN A O 1
ATOM 1330 N N . SER A 1 164 ? -5.841 6.973 -12.269 1.00 89.69 164 SER A N 1
ATOM 1331 C CA . SER A 1 164 ? -4.940 8.070 -12.614 1.00 89.69 164 SER A CA 1
ATOM 1332 C C . SER A 1 164 ? -5.662 8.942 -13.630 1.00 89.69 164 SER A C 1
ATOM 1334 O O . SER A 1 164 ? -5.919 8.479 -14.739 1.00 89.69 164 SER A O 1
ATOM 1336 N N . SER A 1 165 ? -6.004 10.176 -13.258 1.00 90.94 165 SER A N 1
ATOM 1337 C CA . SER A 1 165 ? -6.540 11.136 -14.225 1.00 90.94 165 SER A CA 1
ATOM 1338 C C . SER A 1 165 ? -5.452 11.555 -15.214 1.00 90.94 165 SER A C 1
ATOM 1340 O O . SER A 1 165 ? -4.257 11.447 -14.915 1.00 90.94 165 SER A O 1
ATOM 1342 N N . GLU A 1 166 ? -5.844 12.039 -16.390 1.00 92.19 166 GLU A N 1
ATOM 1343 C CA . GLU A 1 166 ? -4.879 12.484 -17.400 1.00 92.19 166 GLU A CA 1
ATOM 1344 C C . GLU A 1 166 ? -4.021 13.646 -16.886 1.00 92.19 166 GLU A C 1
ATOM 1346 O O . GLU A 1 166 ? -2.820 13.687 -17.146 1.00 92.19 166 GLU A O 1
ATOM 1351 N N . GLU A 1 167 ? -4.591 14.524 -16.056 1.00 93.81 167 GLU A N 1
ATOM 1352 C CA . GLU A 1 167 ? -3.863 15.613 -15.403 1.00 93.81 167 GLU A CA 1
ATOM 1353 C C . GLU A 1 167 ? -2.805 15.082 -14.432 1.00 93.81 167 GLU A C 1
ATOM 1355 O O . GLU A 1 167 ? -1.682 15.585 -14.412 1.00 93.81 167 GLU A O 1
ATOM 1360 N N . LEU A 1 168 ? -3.134 14.046 -13.647 1.00 92.50 168 LEU A N 1
ATOM 1361 C CA . LEU A 1 168 ? -2.190 13.435 -12.711 1.00 92.50 168 LEU A CA 1
ATOM 1362 C C . LEU A 1 168 ? -1.035 12.753 -13.452 1.00 92.50 168 LEU A C 1
ATOM 1364 O O . LEU A 1 168 ? 0.114 12.835 -13.014 1.00 92.50 168 LEU A O 1
ATOM 1368 N N . ILE A 1 169 ? -1.334 12.086 -14.570 1.00 93.88 169 ILE A N 1
ATOM 1369 C CA . ILE A 1 169 ? -0.321 11.460 -15.425 1.00 93.88 169 ILE A CA 1
ATOM 1370 C C . ILE A 1 169 ? 0.600 12.540 -15.996 1.00 93.88 169 ILE A C 1
ATOM 1372 O O . ILE A 1 169 ? 1.811 12.441 -15.812 1.00 93.88 169 ILE A O 1
ATOM 1376 N N . ALA A 1 170 ? 0.042 13.591 -16.601 1.00 94.44 170 ALA A N 1
ATOM 1377 C CA . ALA A 1 170 ? 0.812 14.685 -17.190 1.00 94.44 170 ALA A CA 1
ATOM 1378 C C . ALA A 1 170 ? 1.687 15.413 -16.152 1.00 94.44 170 ALA A C 1
ATOM 1380 O O . ALA A 1 170 ? 2.837 15.764 -16.427 1.00 94.44 170 ALA A O 1
ATOM 1381 N N . GLU A 1 171 ? 1.179 15.609 -14.932 1.00 93.62 171 GLU A N 1
ATOM 1382 C CA . GLU A 1 171 ? 1.946 16.165 -13.814 1.00 93.62 171 GLU A CA 1
ATOM 1383 C C . GLU A 1 171 ? 3.132 15.262 -13.440 1.00 93.62 171 GLU A C 1
ATOM 1385 O O . GLU A 1 171 ? 4.259 15.749 -13.315 1.00 93.62 171 GLU A O 1
ATOM 1390 N N . CYS A 1 172 ? 2.909 13.949 -13.312 1.00 93.00 172 CYS A N 1
ATOM 1391 C CA . CYS A 1 172 ? 3.973 12.988 -13.016 1.00 93.00 172 CYS A CA 1
ATOM 1392 C C . CYS A 1 172 ? 5.012 12.919 -14.141 1.00 93.00 172 CYS A C 1
ATOM 1394 O O . CYS A 1 172 ? 6.208 12.892 -13.853 1.00 93.00 172 CYS A O 1
ATOM 1396 N N . GLU A 1 173 ? 4.579 12.918 -15.407 1.00 92.94 173 GLU A N 1
ATOM 1397 C CA . GLU A 1 173 ? 5.466 12.944 -16.575 1.00 92.94 173 GLU A CA 1
ATOM 1398 C C . GLU A 1 173 ? 6.352 14.189 -16.551 1.00 92.94 173 GLU A C 1
ATOM 1400 O O . GLU A 1 173 ? 7.574 14.081 -16.652 1.00 92.94 173 GLU A O 1
ATOM 1405 N N . LYS A 1 174 ? 5.753 15.368 -16.338 1.00 92.19 174 LYS A N 1
ATOM 1406 C CA . LYS A 1 174 ? 6.489 16.630 -16.228 1.00 92.19 174 LYS A CA 1
ATOM 1407 C C . LYS A 1 174 ? 7.529 16.572 -15.112 1.00 92.19 174 LYS A C 1
ATOM 1409 O O . LYS A 1 174 ? 8.687 16.909 -15.343 1.00 92.19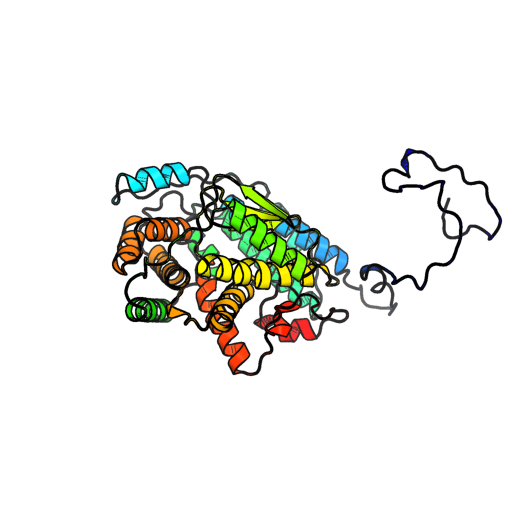 174 LYS A O 1
ATOM 1414 N N . MET A 1 175 ? 7.146 16.117 -13.917 1.00 90.25 175 MET A N 1
ATOM 1415 C CA . MET A 1 175 ? 8.070 16.001 -12.784 1.00 90.25 175 MET A CA 1
ATOM 1416 C C . MET A 1 175 ? 9.218 15.034 -13.058 1.00 90.25 175 MET A C 1
ATOM 1418 O O . MET A 1 175 ? 10.347 15.301 -12.651 1.00 90.25 175 MET A O 1
ATOM 1422 N N . LEU A 1 176 ? 8.936 13.927 -13.741 1.00 88.50 176 LEU A N 1
ATOM 1423 C CA . LEU A 1 176 ? 9.928 12.909 -14.045 1.00 88.50 176 LEU A CA 1
ATOM 1424 C C . LEU A 1 176 ? 10.911 13.375 -15.131 1.00 88.50 176 LEU A C 1
ATOM 1426 O O . LEU A 1 176 ? 12.102 13.101 -15.022 1.00 88.50 176 LEU A O 1
ATOM 1430 N N . ILE A 1 177 ? 10.444 14.149 -16.117 1.00 86.06 177 ILE A N 1
ATOM 1431 C CA . ILE A 1 177 ? 11.297 14.802 -17.125 1.00 86.06 177 ILE A CA 1
ATOM 1432 C C . ILE A 1 177 ? 12.167 15.895 -16.479 1.00 86.06 177 ILE A C 1
ATOM 1434 O O . ILE A 1 177 ? 13.368 15.968 -16.739 1.00 86.06 177 ILE A O 1
ATOM 1438 N N . GLU A 1 178 ? 11.584 16.730 -15.613 1.00 84.88 178 GLU A N 1
ATOM 1439 C CA . GLU A 1 178 ? 12.295 17.807 -14.907 1.00 84.88 178 GLU A CA 1
ATOM 1440 C C . GLU A 1 178 ? 13.306 17.292 -13.872 1.00 84.88 178 GLU A C 1
ATOM 1442 O O . GLU A 1 178 ? 14.323 17.942 -13.640 1.00 84.88 178 GLU A O 1
ATOM 1447 N N . GLY A 1 179 ? 13.041 16.136 -13.252 1.00 74.19 179 GLY A N 1
ATOM 1448 C CA . GLY A 1 179 ? 13.927 15.495 -12.272 1.00 74.19 179 GLY A CA 1
ATOM 1449 C C . GLY A 1 179 ? 15.279 15.047 -12.845 1.00 74.19 179 GLY A C 1
ATOM 1450 O O . GLY A 1 179 ? 16.190 14.714 -12.088 1.00 74.19 179 GLY A O 1
ATOM 1451 N N . GLY A 1 180 ? 15.438 15.089 -14.171 1.00 65.94 180 GLY A N 1
ATOM 1452 C CA . GLY A 1 180 ? 16.672 14.740 -14.864 1.00 65.94 180 GLY A CA 1
ATOM 1453 C C . GLY A 1 180 ? 16.906 13.230 -14.971 1.00 65.94 180 GLY A C 1
ATOM 1454 O O . GLY A 1 180 ? 16.061 12.404 -14.634 1.00 65.94 180 GLY A O 1
ATOM 1455 N N . LYS A 1 181 ? 18.080 12.851 -15.492 1.00 60.47 181 LYS A N 1
ATOM 1456 C CA . LYS A 1 181 ? 18.450 11.439 -15.677 1.00 60.47 181 LYS A CA 1
ATOM 1457 C C . LYS A 1 181 ? 18.646 10.744 -14.332 1.00 60.47 181 LYS A C 1
ATOM 1459 O O . LYS A 1 181 ? 19.138 11.347 -13.379 1.00 60.47 181 LYS A O 1
ATOM 1464 N N . PHE A 1 182 ? 18.354 9.444 -14.300 1.00 63.12 182 PHE A N 1
ATOM 1465 C CA . PHE A 1 182 ? 18.663 8.574 -13.168 1.00 63.12 182 PHE A CA 1
ATOM 1466 C C . PHE A 1 182 ? 20.092 8.779 -12.679 1.00 63.12 182 PHE A C 1
ATOM 1468 O O . PHE A 1 182 ? 21.052 8.470 -13.384 1.00 63.12 182 PHE A O 1
ATOM 1475 N N . GLN A 1 183 ? 20.234 9.263 -11.447 1.00 57.66 183 GLN A N 1
ATOM 1476 C CA . GLN A 1 183 ? 21.528 9.311 -10.786 1.00 57.66 183 GLN A CA 1
ATOM 1477 C C . GLN A 1 183 ? 21.900 7.892 -10.345 1.00 57.66 183 GLN A C 1
ATOM 1479 O O . GLN A 1 183 ? 21.573 7.458 -9.244 1.00 57.66 183 GLN A O 1
ATOM 1484 N N . THR A 1 184 ? 22.589 7.152 -11.210 1.00 54.03 184 THR A N 1
ATOM 1485 C CA . THR A 1 184 ? 23.116 5.802 -10.937 1.00 54.03 184 THR A CA 1
ATOM 1486 C C . THR A 1 184 ? 24.430 5.830 -10.140 1.00 54.03 184 THR A C 1
ATOM 1488 O O . THR A 1 184 ? 25.276 4.959 -10.303 1.00 54.03 184 THR A O 1
ATOM 1491 N N . GLY A 1 185 ? 24.651 6.864 -9.323 1.00 55.38 185 GLY A N 1
ATOM 1492 C CA . GLY A 1 185 ? 25.969 7.179 -8.758 1.00 55.38 185 GLY A CA 1
ATOM 1493 C C . GLY A 1 185 ? 26.213 6.730 -7.318 1.00 55.38 185 GLY A C 1
ATOM 1494 O O . GLY A 1 185 ? 27.336 6.859 -6.833 1.00 55.38 185 GLY A O 1
ATOM 1495 N N . GLU A 1 186 ? 25.201 6.237 -6.605 1.00 65.88 186 GLU A N 1
ATOM 1496 C CA . GLU A 1 186 ? 25.397 5.812 -5.218 1.00 65.88 186 GLU A CA 1
ATOM 1497 C C . GLU A 1 186 ? 25.950 4.391 -5.171 1.00 65.88 186 GLU A C 1
ATOM 1499 O O . GLU A 1 186 ? 25.356 3.460 -5.711 1.00 65.88 186 GLU A O 1
ATOM 1504 N N . LYS A 1 187 ? 27.101 4.225 -4.514 1.00 76.50 187 LYS A N 1
ATOM 1505 C CA . LYS A 1 187 ? 27.641 2.897 -4.235 1.00 76.50 187 LYS A CA 1
ATOM 1506 C C . LYS A 1 187 ? 26.687 2.173 -3.288 1.00 76.50 187 LYS A C 1
ATOM 1508 O O . LYS A 1 187 ? 26.408 2.655 -2.196 1.00 76.50 187 LYS A O 1
ATOM 1513 N N . GLU A 1 188 ? 26.195 1.022 -3.727 1.00 83.75 188 GLU A N 1
ATOM 1514 C CA . GLU A 1 188 ? 25.447 0.090 -2.887 1.00 83.75 188 GLU A CA 1
ATOM 1515 C C . GLU A 1 188 ? 26.441 -0.849 -2.189 1.00 83.75 188 GLU A C 1
ATOM 1517 O O . GLU A 1 188 ? 26.700 -1.969 -2.637 1.00 83.75 188 GLU A O 1
ATOM 1522 N N . ASP A 1 189 ? 27.084 -0.345 -1.138 1.00 90.69 189 ASP A N 1
ATOM 1523 C CA . ASP A 1 189 ? 28.146 -1.021 -0.386 1.00 90.69 189 ASP A CA 1
ATOM 1524 C C . ASP A 1 189 ? 27.659 -1.688 0.910 1.00 90.69 189 ASP A C 1
ATOM 1526 O O . ASP A 1 189 ? 28.391 -2.475 1.512 1.00 90.69 189 ASP A O 1
ATOM 1530 N N . ILE A 1 190 ? 26.411 -1.443 1.313 1.00 93.06 190 ILE A N 1
ATOM 1531 C CA . ILE A 1 190 ? 25.811 -2.048 2.502 1.00 93.06 190 ILE A CA 1
ATOM 1532 C C . ILE A 1 190 ? 25.156 -3.377 2.114 1.00 93.06 190 ILE A C 1
ATOM 1534 O O . ILE A 1 190 ? 24.241 -3.413 1.286 1.00 93.06 190 ILE A O 1
ATOM 1538 N N . SER A 1 191 ? 25.606 -4.476 2.728 1.00 95.12 191 SER A N 1
ATOM 1539 C CA . SER A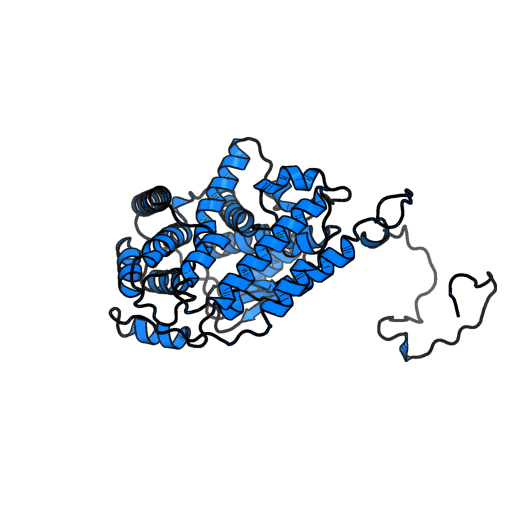 1 191 ? 25.002 -5.801 2.538 1.00 95.12 191 SER A CA 1
ATOM 1540 C C . SER A 1 191 ? 23.670 -5.937 3.283 1.00 95.12 191 SER A C 1
ATOM 1542 O O . SER A 1 191 ? 23.367 -5.170 4.202 1.00 95.12 191 SER A O 1
ATOM 1544 N N . ALA A 1 192 ? 22.885 -6.954 2.931 1.00 94.31 192 ALA A N 1
ATOM 1545 C CA . ALA A 1 192 ? 21.645 -7.278 3.626 1.00 94.31 192 ALA A CA 1
ATOM 1546 C C . ALA A 1 192 ? 21.860 -7.561 5.128 1.00 94.31 192 ALA A C 1
ATOM 1548 O O . ALA A 1 192 ? 21.062 -7.127 5.957 1.00 94.31 192 ALA A O 1
ATOM 1549 N N . GLU A 1 193 ? 22.953 -8.232 5.501 1.00 95.75 193 GLU A N 1
ATOM 1550 C CA . GLU A 1 193 ? 23.315 -8.514 6.898 1.00 95.75 193 GLU A CA 1
ATOM 1551 C C . GLU A 1 193 ? 23.639 -7.241 7.683 1.00 95.75 193 GLU A C 1
ATOM 1553 O O . GLU A 1 193 ? 23.288 -7.125 8.857 1.00 95.75 193 GLU A O 1
ATOM 1558 N N . GLU A 1 194 ? 24.310 -6.275 7.055 1.00 96.12 194 GLU A N 1
ATOM 1559 C CA . GLU A 1 194 ? 24.585 -4.993 7.701 1.00 96.12 194 GLU A CA 1
ATOM 1560 C C . GLU A 1 194 ? 23.306 -4.157 7.825 1.00 96.12 194 GLU A C 1
ATOM 1562 O O . GLU A 1 194 ? 23.040 -3.589 8.886 1.00 96.12 194 GLU A O 1
ATOM 1567 N N . ALA A 1 195 ? 22.454 -4.154 6.794 1.00 96.19 195 ALA A N 1
ATOM 1568 C CA . ALA A 1 195 ? 21.143 -3.512 6.839 1.00 96.19 195 ALA A CA 1
ATOM 1569 C C . ALA A 1 195 ? 20.266 -4.062 7.981 1.00 96.19 195 ALA A C 1
ATOM 1571 O O . ALA A 1 195 ? 19.644 -3.278 8.696 1.00 96.19 195 ALA A O 1
ATOM 1572 N N . VAL A 1 196 ? 20.271 -5.383 8.211 1.00 96.56 196 VAL A N 1
ATOM 1573 C CA . VAL A 1 196 ? 19.592 -6.033 9.351 1.00 96.56 196 VAL A CA 1
ATOM 1574 C C . VAL A 1 196 ? 20.002 -5.395 10.677 1.00 96.56 196 VAL A C 1
ATOM 1576 O O . VAL A 1 196 ? 19.138 -4.913 11.407 1.00 96.56 196 VAL A O 1
ATOM 1579 N N . LYS A 1 197 ? 21.309 -5.300 10.953 1.00 96.69 197 LYS A N 1
ATOM 1580 C CA . LYS A 1 197 ? 21.810 -4.703 12.203 1.00 96.69 197 LYS A CA 1
ATOM 1581 C C . LYS A 1 197 ? 21.384 -3.246 12.350 1.00 96.69 197 LYS A C 1
ATOM 1583 O O . LYS A 1 197 ? 21.095 -2.786 13.452 1.00 96.69 197 LYS A O 1
ATOM 1588 N N . ARG A 1 198 ? 21.365 -2.495 11.245 1.00 96.31 198 ARG A N 1
ATOM 1589 C CA . ARG A 1 198 ? 20.950 -1.086 11.250 1.00 96.31 198 ARG A CA 1
ATOM 1590 C C . ARG A 1 198 ? 19.464 -0.942 11.569 1.00 96.31 198 ARG A C 1
ATOM 1592 O O . ARG A 1 198 ? 19.113 -0.107 12.395 1.00 96.31 198 ARG A O 1
ATOM 1599 N N . PHE A 1 199 ? 18.608 -1.768 10.972 1.00 96.56 199 PHE A N 1
ATOM 1600 C CA . PHE A 1 199 ? 17.178 -1.789 11.281 1.00 96.56 199 PHE A CA 1
ATOM 1601 C C . PHE A 1 199 ? 16.907 -2.212 12.733 1.00 96.56 199 PHE A C 1
ATOM 1603 O O . PHE A 1 199 ? 16.095 -1.578 13.404 1.00 96.56 199 PHE A O 1
ATOM 1610 N N . GLU A 1 200 ? 17.624 -3.209 13.259 1.00 95.88 200 GLU A N 1
ATOM 1611 C CA . GLU A 1 200 ? 17.492 -3.637 14.661 1.00 95.88 200 GLU A CA 1
ATOM 1612 C C . GLU A 1 200 ? 17.872 -2.525 15.649 1.00 95.88 200 GLU A C 1
ATOM 1614 O O . GLU A 1 200 ? 17.135 -2.282 16.602 1.00 95.88 200 GLU A O 1
ATOM 1619 N N . LYS A 1 201 ? 18.935 -1.757 15.373 1.00 96.44 201 LYS A N 1
ATOM 1620 C CA . LYS A 1 201 ? 19.283 -0.564 16.171 1.00 96.44 201 LYS A CA 1
ATOM 1621 C C . LYS A 1 201 ? 18.171 0.488 16.178 1.00 96.44 201 LYS A C 1
ATOM 1623 O O . LYS A 1 201 ? 17.938 1.135 17.197 1.00 96.44 201 LYS A O 1
ATOM 1628 N N . VAL A 1 202 ? 17.471 0.672 15.057 1.00 96.88 202 VAL A N 1
ATOM 1629 C CA . VAL A 1 202 ? 16.316 1.582 15.001 1.00 96.88 202 VAL A CA 1
ATOM 1630 C C . VAL A 1 202 ? 15.156 1.036 15.840 1.00 96.88 202 VAL A C 1
ATOM 1632 O O . VAL A 1 202 ? 14.506 1.802 16.550 1.00 96.88 202 VAL A O 1
ATOM 1635 N N . PHE A 1 203 ? 14.907 -0.277 15.829 1.00 96.88 203 PHE A N 1
ATOM 1636 C CA . PHE A 1 203 ? 13.904 -0.878 16.713 1.00 96.88 203 PHE A CA 1
ATOM 1637 C C . PHE A 1 203 ? 14.241 -0.680 18.191 1.00 96.88 203 PHE A C 1
ATOM 1639 O O . PHE A 1 203 ? 13.361 -0.294 18.960 1.00 96.88 203 PHE A O 1
ATOM 1646 N N . GLU A 1 204 ? 15.498 -0.872 18.591 1.00 95.88 204 GLU A N 1
ATOM 1647 C CA . GLU A 1 204 ? 15.953 -0.598 19.960 1.00 95.88 204 GLU A CA 1
ATOM 1648 C C . GLU A 1 204 ? 15.703 0.859 20.360 1.00 95.88 204 GLU A C 1
ATOM 1650 O O . GLU A 1 204 ? 15.144 1.113 21.429 1.00 95.88 204 GLU A O 1
ATOM 1655 N N . LYS A 1 205 ? 16.040 1.801 19.471 1.00 96.12 205 LYS A N 1
ATOM 1656 C CA . LYS A 1 205 ? 15.842 3.243 19.662 1.00 96.12 205 LYS A CA 1
ATOM 1657 C C . LYS A 1 205 ? 14.380 3.608 19.946 1.00 96.12 205 LYS A C 1
ATOM 1659 O O . LYS A 1 205 ? 14.114 4.372 20.867 1.00 96.12 205 LYS A O 1
ATOM 1664 N N . TYR A 1 206 ? 13.433 3.019 19.216 1.00 96.38 206 TYR A N 1
ATOM 1665 C CA . TYR A 1 206 ? 11.995 3.237 19.435 1.00 96.38 206 TYR A CA 1
ATOM 1666 C C . TYR A 1 206 ? 11.385 2.321 20.516 1.00 96.38 206 TYR A C 1
ATOM 1668 O O . TYR A 1 206 ? 10.167 2.299 20.696 1.00 96.38 206 TYR A O 1
ATOM 1676 N N . GLY A 1 207 ? 12.194 1.540 21.242 1.00 95.50 207 GLY A N 1
ATOM 1677 C CA . GLY A 1 207 ? 11.715 0.625 22.283 1.00 95.50 207 GLY A CA 1
ATOM 1678 C C . GLY A 1 207 ? 10.943 -0.590 21.750 1.00 95.50 207 GLY A C 1
ATOM 1679 O O . GLY A 1 207 ? 10.250 -1.269 22.509 1.00 95.50 207 GLY A O 1
ATOM 1680 N N . LEU A 1 208 ? 11.075 -0.904 20.461 1.00 95.06 208 LEU A N 1
ATOM 1681 C CA . LEU A 1 208 ? 10.394 -1.991 19.758 1.00 95.06 208 LEU A CA 1
ATOM 1682 C C . LEU A 1 208 ? 11.109 -3.337 19.950 1.00 95.06 208 LEU A C 1
ATOM 1684 O O . LEU A 1 208 ? 11.399 -4.049 18.995 1.00 95.06 208 LEU A O 1
ATOM 1688 N N . LYS A 1 209 ? 11.359 -3.727 21.206 1.00 90.56 209 LYS A N 1
ATOM 1689 C CA . LYS A 1 209 ? 12.164 -4.916 21.573 1.00 90.56 209 LYS A CA 1
ATOM 1690 C C . LYS A 1 209 ? 11.645 -6.247 21.013 1.00 90.56 209 LYS A C 1
ATOM 1692 O O . LYS A 1 209 ? 12.391 -7.216 20.920 1.00 90.56 209 LYS A O 1
ATOM 1697 N N . ASN A 1 210 ? 10.361 -6.304 20.666 1.00 91.44 210 ASN A N 1
ATOM 1698 C CA . ASN A 1 210 ? 9.724 -7.502 20.119 1.00 91.44 210 ASN A CA 1
ATOM 1699 C C . ASN A 1 210 ? 9.838 -7.597 18.592 1.00 91.44 210 ASN A C 1
ATOM 1701 O O . ASN A 1 210 ? 9.443 -8.621 18.031 1.00 91.44 210 ASN A O 1
ATOM 1705 N N . TRP A 1 211 ? 10.325 -6.547 17.926 1.00 95.75 211 TRP A N 1
ATOM 1706 C CA . TRP A 1 211 ? 10.561 -6.553 16.491 1.00 95.75 211 TRP A CA 1
ATOM 1707 C C . TRP A 1 211 ? 11.888 -7.217 16.150 1.00 95.75 211 TRP A C 1
ATOM 1709 O O . TRP A 1 211 ? 12.887 -7.044 16.841 1.00 95.75 211 TRP A O 1
ATOM 1719 N N . LYS A 1 212 ? 11.882 -8.001 15.073 1.00 94.38 212 LYS A N 1
ATOM 1720 C CA . LYS A 1 212 ? 13.066 -8.688 14.551 1.00 94.38 212 LYS A CA 1
ATOM 1721 C C . LYS A 1 212 ? 13.168 -8.483 13.054 1.00 94.38 212 LYS A C 1
ATOM 1723 O O . LYS A 1 212 ? 12.150 -8.316 12.379 1.00 94.38 212 LYS A O 1
ATOM 1728 N N . VAL A 1 213 ? 14.385 -8.561 12.531 1.00 95.62 213 VAL A N 1
ATOM 1729 C CA . VAL A 1 213 ? 14.625 -8.529 11.089 1.00 95.62 213 VAL A CA 1
ATOM 1730 C C . VAL A 1 213 ? 15.089 -9.909 10.635 1.00 95.62 213 VAL A C 1
ATOM 1732 O O . VAL A 1 213 ? 15.936 -10.535 11.266 1.00 95.62 213 VAL A O 1
ATOM 1735 N N . LYS A 1 214 ? 14.514 -10.421 9.546 1.00 94.62 214 LYS A N 1
ATOM 1736 C CA . LYS A 1 214 ? 14.900 -11.708 8.956 1.00 94.62 214 LYS A CA 1
ATOM 1737 C C . LYS A 1 214 ? 15.296 -11.548 7.503 1.00 94.62 214 LYS A C 1
ATOM 1739 O O . LYS A 1 214 ? 14.591 -10.906 6.728 1.00 94.62 214 LYS A O 1
ATOM 1744 N N . LEU A 1 215 ? 16.377 -12.222 7.130 1.00 94.00 215 LEU A N 1
ATOM 1745 C CA . LEU A 1 215 ? 16.721 -12.410 5.730 1.00 94.00 215 LEU A CA 1
ATOM 1746 C C . LEU A 1 215 ? 15.757 -13.408 5.090 1.00 94.00 215 LEU A C 1
ATOM 1748 O O . LEU A 1 215 ? 15.385 -14.410 5.708 1.00 94.00 215 LEU A O 1
ATOM 1752 N N . LYS A 1 216 ? 15.346 -13.126 3.858 1.00 89.56 216 LYS A N 1
ATOM 1753 C CA . LYS A 1 216 ? 14.484 -14.008 3.079 1.00 89.56 216 LYS A CA 1
ATOM 1754 C C . LYS A 1 216 ? 14.916 -14.015 1.616 1.00 89.56 216 LYS A C 1
ATOM 1756 O O . LYS A 1 216 ? 15.254 -12.973 1.055 1.00 89.56 216 LYS A O 1
ATOM 1761 N N . ASP A 1 217 ? 14.879 -15.194 1.014 1.00 83.00 217 ASP A N 1
ATOM 1762 C CA . ASP A 1 217 ? 15.065 -15.369 -0.422 1.00 83.00 217 ASP A CA 1
ATOM 1763 C C . ASP A 1 217 ? 13.777 -14.985 -1.186 1.00 83.00 217 ASP A C 1
ATOM 1765 O O . ASP A 1 217 ? 12.679 -14.963 -0.620 1.00 83.00 217 ASP A O 1
ATOM 1769 N N . GLU A 1 218 ? 13.904 -14.662 -2.475 1.00 72.44 218 GLU A N 1
ATOM 1770 C CA . GLU A 1 218 ? 12.769 -14.494 -3.407 1.00 72.44 218 GLU A CA 1
ATOM 1771 C C . GLU A 1 218 ? 11.705 -13.457 -2.982 1.00 72.44 218 GLU A C 1
ATOM 1773 O O . GLU A 1 218 ? 10.490 -13.709 -2.946 1.00 72.44 218 GLU A O 1
ATOM 1778 N N . MET A 1 219 ? 12.163 -12.241 -2.676 1.00 75.19 219 MET A N 1
ATOM 1779 C CA . MET A 1 219 ? 11.298 -11.080 -2.446 1.00 75.19 219 MET A CA 1
ATOM 1780 C C . MET A 1 219 ? 11.249 -10.156 -3.670 1.00 75.19 219 MET A C 1
ATOM 1782 O O . MET A 1 219 ? 12.239 -9.980 -4.370 1.00 75.19 219 MET A O 1
ATOM 1786 N N . VAL A 1 220 ? 10.093 -9.525 -3.907 1.00 66.12 220 VAL A N 1
ATOM 1787 C CA . VAL A 1 220 ? 9.925 -8.516 -4.976 1.00 66.12 220 VAL A CA 1
ATOM 1788 C C . VAL A 1 220 ? 10.503 -7.155 -4.562 1.00 66.12 220 VAL A C 1
ATOM 1790 O O . VAL A 1 220 ? 10.942 -6.380 -5.408 1.00 66.12 220 VAL A O 1
ATOM 1793 N N . THR A 1 221 ? 10.497 -6.852 -3.262 1.00 74.75 221 THR A N 1
ATOM 1794 C CA . THR A 1 221 ? 11.041 -5.618 -2.680 1.00 74.75 221 THR A CA 1
ATOM 1795 C C . THR A 1 221 ? 12.288 -5.914 -1.851 1.00 74.75 221 THR A C 1
ATOM 1797 O O . THR A 1 221 ? 12.480 -7.037 -1.388 1.00 74.75 221 THR A O 1
ATOM 1800 N N . ASP A 1 222 ? 13.141 -4.905 -1.654 1.00 82.88 222 ASP A N 1
ATOM 1801 C CA . ASP A 1 222 ? 14.395 -5.059 -0.899 1.00 82.88 222 ASP A CA 1
ATOM 1802 C C . ASP A 1 222 ? 14.151 -5.293 0.597 1.00 82.88 222 ASP A C 1
ATOM 1804 O O . ASP A 1 222 ? 14.875 -6.050 1.238 1.00 82.88 222 ASP A O 1
ATOM 1808 N N . CYS A 1 223 ? 13.108 -4.677 1.153 1.00 87.06 223 CYS A N 1
ATOM 1809 C CA . CYS A 1 223 ? 12.599 -4.990 2.479 1.00 87.06 223 CYS A CA 1
ATOM 1810 C C . CYS A 1 223 ? 11.088 -4.738 2.560 1.00 87.06 223 CYS A C 1
ATOM 1812 O O . CYS A 1 223 ? 10.499 -4.164 1.637 1.00 87.06 223 CYS A O 1
ATOM 1814 N N . VAL A 1 224 ? 10.455 -5.244 3.620 1.00 86.12 224 VAL A N 1
ATOM 1815 C CA . VAL A 1 224 ? 9.036 -5.003 3.923 1.00 86.12 224 VAL A CA 1
ATOM 1816 C C . VAL A 1 224 ? 8.734 -5.291 5.394 1.00 86.12 224 VAL A C 1
ATOM 1818 O O . VAL A 1 224 ? 9.207 -6.292 5.948 1.00 86.12 224 VAL A O 1
ATOM 1821 N N . ALA A 1 225 ? 7.905 -4.458 6.022 1.00 86.19 22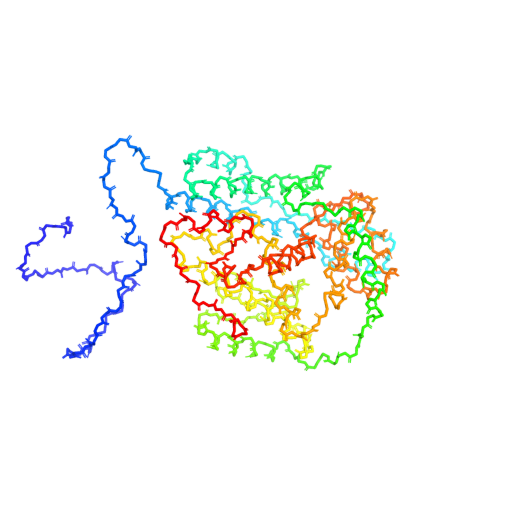5 ALA A N 1
ATOM 1822 C CA . ALA A 1 225 ? 7.301 -4.774 7.313 1.00 86.19 225 ALA A CA 1
ATOM 1823 C C . ALA A 1 225 ? 6.245 -5.895 7.177 1.00 86.19 225 ALA A C 1
ATOM 1825 O O . ALA A 1 225 ? 5.280 -5.804 6.418 1.00 86.19 225 ALA A O 1
ATOM 1826 N N . GLY A 1 226 ? 6.427 -6.985 7.916 1.00 82.69 226 GLY A N 1
ATOM 1827 C CA . GLY A 1 226 ? 5.553 -8.154 7.939 1.00 82.69 226 GLY A CA 1
ATOM 1828 C C . GLY A 1 226 ? 4.671 -8.250 9.189 1.00 82.69 226 GLY A C 1
ATOM 1829 O O . GLY A 1 226 ? 4.663 -7.387 10.065 1.00 82.69 226 GLY A O 1
ATOM 1830 N N . LYS A 1 227 ? 3.907 -9.347 9.278 1.00 80.00 227 LYS A N 1
ATOM 1831 C CA . LYS A 1 227 ? 3.126 -9.698 10.479 1.00 80.00 227 LYS A CA 1
ATOM 1832 C C . LYS A 1 227 ? 4.039 -10.238 11.591 1.00 80.00 227 LYS A C 1
ATOM 1834 O O . LYS A 1 227 ? 5.178 -10.619 11.333 1.00 80.00 227 LYS A O 1
ATOM 1839 N N . ASN A 1 228 ? 3.503 -10.339 12.809 1.00 85.69 228 ASN A N 1
ATOM 1840 C CA . ASN A 1 228 ? 4.175 -10.921 13.982 1.00 85.69 228 ASN A CA 1
ATOM 1841 C C . ASN A 1 228 ? 5.499 -10.222 14.341 1.00 85.69 228 ASN A C 1
ATOM 1843 O O . ASN A 1 228 ? 6.469 -10.888 14.698 1.00 85.69 228 ASN A O 1
ATOM 1847 N N . ASN A 1 229 ? 5.524 -8.890 14.229 1.00 92.38 229 ASN A N 1
ATOM 1848 C CA . ASN A 1 229 ? 6.671 -8.037 14.562 1.00 92.38 229 ASN A CA 1
ATOM 1849 C C . ASN A 1 229 ? 7.945 -8.462 13.815 1.00 92.38 229 ASN A C 1
ATOM 1851 O O . ASN A 1 229 ? 9.027 -8.577 14.387 1.00 92.38 229 ASN A O 1
ATOM 1855 N N . MET A 1 230 ? 7.792 -8.768 12.529 1.00 93.81 230 MET A N 1
ATOM 1856 C CA . MET A 1 230 ? 8.886 -9.208 11.680 1.00 93.81 230 MET A CA 1
ATOM 1857 C C . MET A 1 230 ? 9.057 -8.235 10.531 1.00 93.81 230 MET A C 1
ATOM 1859 O O . MET A 1 230 ? 8.105 -7.984 9.802 1.00 93.81 230 MET A O 1
ATOM 1863 N N . MET A 1 231 ? 10.266 -7.742 10.321 1.00 93.81 231 MET A N 1
ATOM 1864 C CA . MET A 1 231 ? 10.660 -7.087 9.080 1.00 93.81 231 MET A CA 1
ATOM 1865 C C . MET A 1 231 ? 11.475 -8.076 8.252 1.00 93.81 231 MET A C 1
ATOM 1867 O O . MET A 1 231 ? 12.296 -8.817 8.790 1.00 93.81 231 MET A O 1
ATOM 1871 N N . PHE A 1 232 ? 11.240 -8.125 6.947 1.00 94.06 232 PHE A N 1
ATOM 1872 C CA . PHE A 1 232 ? 12.000 -8.988 6.049 1.00 94.06 232 PHE A CA 1
ATOM 1873 C C . PHE A 1 232 ? 12.928 -8.151 5.185 1.00 94.06 232 PHE A C 1
ATOM 1875 O O . PHE A 1 232 ? 12.513 -7.108 4.685 1.00 94.06 232 PHE A O 1
ATOM 1882 N N . VAL A 1 233 ? 14.157 -8.622 5.000 1.00 93.81 233 VAL A N 1
ATOM 1883 C CA . VAL A 1 233 ? 15.152 -8.043 4.093 1.00 93.81 233 VAL A CA 1
ATOM 1884 C C . VAL A 1 233 ? 15.538 -9.109 3.079 1.00 93.81 233 VAL A C 1
ATOM 1886 O O . VAL A 1 233 ? 15.779 -10.266 3.430 1.00 93.81 233 VAL A O 1
ATOM 1889 N N . ARG A 1 234 ? 15.569 -8.732 1.807 1.00 91.12 234 ARG A N 1
ATOM 1890 C CA . ARG A 1 234 ? 15.933 -9.632 0.725 1.00 91.12 234 ARG A CA 1
ATOM 1891 C C . ARG A 1 234 ? 17.430 -9.944 0.796 1.00 91.12 234 ARG A C 1
ATOM 1893 O O . ARG A 1 234 ? 18.247 -9.032 0.863 1.00 91.12 234 ARG A O 1
ATOM 1900 N N . LYS A 1 235 ? 17.782 -11.230 0.793 1.00 90.38 235 LYS A N 1
ATOM 1901 C CA . LYS A 1 235 ? 19.148 -11.697 1.082 1.00 90.38 235 LYS A CA 1
ATOM 1902 C C . LYS A 1 235 ? 20.213 -11.181 0.104 1.00 90.38 235 LYS A C 1
ATOM 1904 O O . LYS A 1 235 ? 21.330 -10.907 0.521 1.00 90.38 235 LYS A O 1
ATOM 1909 N N . ASP A 1 236 ? 19.873 -11.033 -1.174 1.00 86.69 236 ASP A N 1
ATOM 1910 C CA . ASP A 1 236 ? 20.784 -10.561 -2.226 1.00 86.69 236 ASP A CA 1
ATOM 1911 C C . ASP A 1 236 ? 20.747 -9.036 -2.435 1.00 86.69 236 ASP A C 1
ATOM 1913 O O . ASP A 1 236 ? 21.417 -8.519 -3.330 1.00 86.69 236 ASP A O 1
ATOM 1917 N N . ALA A 1 237 ? 19.975 -8.301 -1.626 1.00 87.44 237 ALA A N 1
ATOM 1918 C CA . ALA A 1 237 ? 19.878 -6.855 -1.754 1.00 87.44 237 ALA A CA 1
ATOM 1919 C C . ALA A 1 237 ? 21.156 -6.156 -1.272 1.00 87.44 237 ALA A C 1
ATOM 1921 O O . ALA A 1 237 ? 21.747 -6.507 -0.246 1.00 87.44 237 ALA A O 1
ATOM 1922 N N . LYS A 1 238 ? 21.539 -5.113 -2.009 1.00 89.50 238 LYS A N 1
ATOM 1923 C CA . LYS A 1 238 ? 22.560 -4.148 -1.610 1.00 89.50 238 LYS A CA 1
ATOM 1924 C C . LYS A 1 238 ? 21.918 -2.780 -1.454 1.00 89.50 238 LYS A C 1
ATOM 1926 O O . LYS A 1 238 ? 20.951 -2.455 -2.142 1.00 89.50 238 LYS A O 1
ATOM 1931 N N . PHE A 1 239 ? 22.437 -1.995 -0.521 1.00 90.75 239 PHE A N 1
ATOM 1932 C CA . PHE A 1 239 ? 21.867 -0.703 -0.172 1.00 90.75 239 PHE A CA 1
ATOM 1933 C C . PHE A 1 239 ? 22.946 0.372 -0.213 1.00 90.75 239 PHE A C 1
ATOM 1935 O O . PHE A 1 239 ? 24.074 0.148 0.219 1.00 90.75 239 PHE A O 1
ATOM 1942 N N . SER A 1 240 ? 22.589 1.555 -0.709 1.00 91.19 240 SER A N 1
ATOM 1943 C CA . SER A 1 240 ? 23.322 2.777 -0.387 1.00 91.19 240 SER A CA 1
ATOM 1944 C C . SER A 1 240 ? 22.879 3.306 0.979 1.00 91.19 240 SER A C 1
ATOM 1946 O O . SER A 1 240 ? 21.778 3.000 1.450 1.00 91.19 240 SER A O 1
ATOM 1948 N N . GLU A 1 241 ? 23.696 4.161 1.591 1.00 91.38 241 GLU A N 1
ATOM 1949 C CA . GLU A 1 241 ? 23.365 4.825 2.859 1.00 91.38 241 GLU A CA 1
ATOM 1950 C C . GLU A 1 241 ? 22.012 5.554 2.793 1.00 91.38 241 GLU A C 1
ATOM 1952 O O . GLU A 1 241 ? 21.120 5.334 3.612 1.00 91.38 241 GLU A O 1
ATOM 1957 N N . LYS A 1 242 ? 21.805 6.354 1.743 1.00 88.75 242 LYS A N 1
ATOM 1958 C CA . LYS A 1 242 ? 20.544 7.070 1.510 1.00 88.75 242 LYS A CA 1
ATOM 1959 C C . LYS A 1 242 ? 19.381 6.111 1.281 1.00 88.75 242 LYS A C 1
ATOM 1961 O O . LYS A 1 242 ? 18.278 6.366 1.762 1.00 88.75 242 LYS A O 1
ATOM 1966 N N . ARG A 1 243 ? 19.582 5.017 0.537 1.00 88.44 243 ARG A N 1
ATOM 1967 C CA . ARG A 1 243 ? 18.520 4.027 0.323 1.00 88.44 243 ARG A CA 1
ATOM 1968 C C . ARG A 1 243 ? 18.097 3.408 1.650 1.00 88.44 243 ARG A C 1
ATOM 1970 O O . ARG A 1 243 ? 16.897 3.290 1.885 1.00 88.44 243 ARG A O 1
ATOM 1977 N N . LEU A 1 244 ? 19.052 3.061 2.507 1.00 92.38 244 LEU A N 1
ATOM 1978 C CA . LEU A 1 244 ? 18.777 2.500 3.823 1.00 92.38 244 LEU A CA 1
ATOM 1979 C C . LEU A 1 244 ? 18.059 3.508 4.730 1.00 92.38 244 LEU A C 1
ATOM 1981 O O . LEU A 1 244 ? 17.049 3.156 5.334 1.00 92.38 244 LEU A O 1
ATOM 1985 N N . GLN A 1 245 ? 18.499 4.771 4.748 1.00 93.31 245 GLN A N 1
ATOM 1986 C CA . GLN A 1 245 ? 17.822 5.854 5.469 1.00 93.31 245 GLN A CA 1
ATOM 1987 C C . GLN A 1 245 ? 16.365 6.020 5.008 1.00 93.31 245 GLN A C 1
ATOM 1989 O O . GLN A 1 245 ? 15.454 6.060 5.833 1.00 93.31 245 GLN A O 1
ATOM 1994 N N . ASN A 1 246 ? 16.115 6.039 3.696 1.00 91.94 246 ASN A N 1
ATOM 1995 C CA . ASN A 1 246 ? 14.757 6.130 3.157 1.00 91.94 246 ASN A CA 1
ATOM 1996 C C . ASN A 1 246 ? 13.883 4.945 3.589 1.00 91.94 246 ASN A C 1
ATOM 1998 O O . ASN A 1 246 ? 12.702 5.130 3.866 1.00 91.94 246 ASN A O 1
ATOM 2002 N N . LEU A 1 247 ? 14.447 3.734 3.643 1.00 93.19 247 LEU A N 1
ATOM 2003 C CA . LEU A 1 247 ? 13.727 2.540 4.092 1.00 93.19 247 LEU A CA 1
ATOM 2004 C C . LEU A 1 247 ? 13.414 2.583 5.589 1.00 93.19 247 LEU A C 1
ATOM 2006 O O . LEU A 1 247 ? 12.327 2.169 5.975 1.00 93.19 247 LEU A O 1
ATOM 2010 N N . VAL A 1 248 ? 14.311 3.124 6.419 1.00 95.88 248 VAL A N 1
ATOM 2011 C CA . VAL A 1 248 ? 14.028 3.374 7.841 1.00 95.88 248 VAL A CA 1
ATOM 2012 C C . VAL A 1 248 ? 12.823 4.303 7.984 1.00 95.88 248 VAL A C 1
ATOM 2014 O O . VAL A 1 248 ? 11.870 3.963 8.681 1.00 95.88 248 VAL A O 1
ATOM 2017 N N . ILE A 1 249 ? 12.826 5.433 7.276 1.00 96.00 249 ILE A N 1
ATOM 2018 C CA . ILE A 1 249 ? 11.747 6.424 7.363 1.00 96.00 249 ILE A CA 1
ATOM 2019 C C . ILE A 1 249 ? 10.410 5.842 6.866 1.00 96.00 249 ILE A C 1
ATOM 2021 O O . ILE A 1 249 ? 9.356 6.035 7.479 1.00 96.00 249 ILE A O 1
ATOM 2025 N N . HIS A 1 250 ? 10.449 5.122 5.744 1.00 94.81 250 HIS A N 1
ATOM 2026 C CA . HIS A 1 250 ? 9.264 4.577 5.086 1.00 94.81 250 HIS A CA 1
ATOM 2027 C C . HIS A 1 250 ? 8.679 3.381 5.854 1.00 94.81 250 HIS A C 1
ATOM 2029 O O . HIS A 1 250 ? 7.536 3.418 6.301 1.00 94.81 250 HIS A O 1
ATOM 2035 N N . GLU A 1 251 ? 9.470 2.329 6.061 1.00 94.94 251 GLU A N 1
ATOM 2036 C CA . GLU A 1 251 ? 8.983 1.087 6.667 1.00 94.94 251 GLU A CA 1
ATOM 2037 C C . GLU A 1 251 ? 8.855 1.212 8.185 1.00 94.94 251 GLU A C 1
ATOM 2039 O O . GLU A 1 251 ? 7.830 0.832 8.750 1.00 94.94 251 GLU A O 1
ATOM 2044 N N . ILE A 1 252 ? 9.871 1.755 8.865 1.00 96.31 252 ILE A N 1
ATOM 2045 C CA . ILE A 1 252 ? 9.889 1.785 10.330 1.00 96.31 252 ILE A CA 1
ATOM 2046 C C . ILE A 1 252 ? 9.126 2.998 10.843 1.00 96.31 252 ILE A C 1
ATOM 2048 O O . ILE A 1 252 ? 8.076 2.846 11.465 1.00 96.31 252 ILE A O 1
ATOM 2052 N N . GLU A 1 253 ? 9.625 4.198 10.551 1.00 97.38 253 GLU A N 1
ATOM 2053 C CA . GLU A 1 253 ? 9.123 5.437 11.155 1.00 97.38 253 GLU A CA 1
ATOM 2054 C C . GLU A 1 253 ? 7.723 5.829 10.679 1.00 97.38 253 GLU A C 1
ATOM 2056 O O . GLU A 1 253 ? 7.085 6.685 11.288 1.00 97.38 253 GLU A O 1
ATOM 2061 N N . THR A 1 254 ? 7.214 5.195 9.623 1.00 97.12 254 THR A N 1
ATOM 2062 C CA . THR A 1 254 ? 5.835 5.383 9.172 1.00 97.12 254 THR A CA 1
ATOM 2063 C C . THR A 1 254 ? 4.996 4.137 9.423 1.00 97.12 254 THR A C 1
ATOM 2065 O O . THR A 1 254 ? 4.135 4.149 10.307 1.00 97.12 254 THR A O 1
ATOM 2068 N N . HIS A 1 255 ? 5.226 3.046 8.687 1.00 96.62 255 HIS A N 1
ATOM 2069 C CA . HIS A 1 255 ? 4.315 1.899 8.732 1.00 96.62 255 HIS A CA 1
ATOM 2070 C C . HIS A 1 255 ? 4.347 1.143 10.059 1.00 96.62 255 HIS A C 1
ATOM 2072 O O . HIS A 1 255 ? 3.288 0.782 10.576 1.00 96.62 255 HIS A O 1
ATOM 2078 N N . ILE A 1 256 ? 5.530 0.904 10.630 1.00 97.19 256 ILE A N 1
ATOM 2079 C CA . ILE A 1 256 ? 5.642 0.180 11.900 1.00 97.19 256 ILE A CA 1
ATOM 2080 C C . ILE A 1 256 ? 5.156 1.047 13.060 1.00 97.19 256 ILE A C 1
ATOM 2082 O O . ILE A 1 256 ? 4.305 0.584 13.815 1.00 97.19 256 ILE A O 1
ATOM 2086 N N . LEU A 1 257 ? 5.604 2.302 13.188 1.00 97.69 257 LEU A N 1
ATOM 2087 C CA . LEU A 1 257 ? 5.172 3.149 14.314 1.00 97.69 257 LEU A CA 1
ATOM 2088 C C . LEU A 1 257 ? 3.650 3.378 14.321 1.00 97.69 257 LEU A C 1
ATOM 2090 O O . LEU A 1 257 ? 3.016 3.245 15.368 1.00 97.69 257 LEU A O 1
ATOM 2094 N N . THR A 1 258 ? 3.037 3.643 13.161 1.00 97.62 258 THR A N 1
ATOM 2095 C CA . THR A 1 258 ? 1.568 3.771 13.063 1.00 97.62 258 THR A CA 1
ATOM 2096 C C . THR A 1 258 ? 0.860 2.451 13.376 1.00 97.62 258 THR A C 1
ATOM 2098 O O . THR A 1 258 ? -0.170 2.454 14.048 1.00 97.62 258 THR A O 1
ATOM 2101 N N . ALA A 1 259 ? 1.414 1.306 12.959 1.00 96.81 259 ALA A N 1
ATOM 2102 C CA . ALA A 1 259 ? 0.877 -0.000 13.324 1.00 96.81 259 ALA A CA 1
ATOM 2103 C C . ALA A 1 259 ? 0.936 -0.239 14.840 1.00 96.81 259 ALA A C 1
ATOM 2105 O O . ALA A 1 259 ? -0.057 -0.698 15.400 1.00 96.81 259 ALA A O 1
ATOM 2106 N N . GLU A 1 260 ? 2.056 0.060 15.501 1.00 97.31 260 GLU A N 1
ATOM 2107 C CA . GLU A 1 260 ? 2.215 -0.125 16.950 1.00 97.31 260 GLU A CA 1
ATOM 2108 C C . GLU A 1 260 ? 1.295 0.796 17.752 1.00 97.31 260 GLU A C 1
ATOM 2110 O O . GLU A 1 260 ? 0.630 0.331 18.674 1.00 97.31 260 GLU A O 1
ATOM 2115 N N . ASN A 1 261 ? 1.154 2.064 17.357 1.00 97.88 261 ASN A N 1
ATOM 2116 C CA . ASN A 1 261 ? 0.143 2.935 17.959 1.00 97.88 261 ASN A CA 1
ATOM 2117 C C . ASN A 1 261 ? -1.268 2.379 17.760 1.00 97.88 261 ASN A C 1
ATOM 2119 O O . ASN A 1 261 ? -2.054 2.362 18.702 1.00 97.88 261 ASN A O 1
ATOM 2123 N N . GLY A 1 262 ? -1.559 1.840 16.574 1.00 97.31 262 GLY A N 1
ATOM 2124 C CA . GLY A 1 262 ? -2.825 1.173 16.296 1.00 97.31 262 GLY A CA 1
ATOM 2125 C C . GLY A 1 262 ? -3.085 -0.056 17.173 1.00 97.31 262 GLY A C 1
ATOM 2126 O O . GLY A 1 262 ? -4.240 -0.333 17.471 1.00 97.31 262 GLY A O 1
ATOM 2127 N N . LYS A 1 263 ? -2.047 -0.779 17.625 1.00 95.69 263 LYS A N 1
ATOM 2128 C CA . LYS A 1 263 ? -2.204 -1.906 18.573 1.00 95.69 263 LYS A CA 1
ATOM 2129 C C . LYS A 1 263 ? -2.573 -1.446 19.975 1.00 95.69 263 LYS A C 1
ATOM 2131 O O . LYS A 1 263 ? -3.173 -2.212 20.718 1.00 95.69 263 LYS A O 1
ATOM 2136 N N . ASN A 1 264 ? -2.176 -0.229 20.334 1.00 95.88 264 ASN A N 1
ATOM 2137 C CA . ASN A 1 264 ? -2.495 0.351 21.631 1.00 95.88 264 ASN A CA 1
ATOM 2138 C C . ASN A 1 264 ? -3.930 0.897 21.674 1.00 95.88 264 ASN A C 1
ATOM 2140 O O . ASN A 1 264 ? -4.431 1.168 22.761 1.00 95.88 264 ASN A O 1
ATOM 2144 N N . GLN A 1 265 ? -4.597 1.065 20.527 1.00 97.00 265 GLN A N 1
ATOM 2145 C CA . GLN A 1 265 ? -5.978 1.544 20.487 1.00 97.00 265 GLN A CA 1
ATOM 2146 C C . GLN A 1 265 ? -6.975 0.489 21.001 1.00 97.00 265 GLN A C 1
ATOM 2148 O O . GLN A 1 265 ? -6.678 -0.705 20.970 1.00 97.00 265 GLN A O 1
ATOM 2153 N N . PRO A 1 266 ? -8.189 0.901 21.422 1.00 94.88 266 PRO A N 1
ATOM 2154 C CA . PRO A 1 266 ? -9.208 -0.025 21.929 1.00 94.88 266 PRO A CA 1
ATOM 2155 C C . PRO A 1 266 ? -9.694 -1.087 20.928 1.00 94.88 266 PRO A C 1
ATOM 2157 O O . PRO A 1 266 ? -10.206 -2.121 21.351 1.00 94.88 266 PRO A O 1
ATOM 2160 N N . PHE A 1 267 ? -9.555 -0.834 19.622 1.00 96.62 267 PHE A N 1
ATOM 2161 C CA . PHE A 1 267 ? -10.033 -1.708 18.545 1.00 96.62 267 PHE A CA 1
ATOM 2162 C C . PHE A 1 267 ? -8.877 -2.094 17.613 1.00 96.62 267 PHE A C 1
ATOM 2164 O O . PHE A 1 267 ? -8.119 -1.228 17.163 1.00 96.62 267 PHE A O 1
ATOM 2171 N N . GLU A 1 268 ? -8.753 -3.382 17.282 1.00 96.75 268 GLU A N 1
ATOM 2172 C CA . GLU A 1 268 ? -7.656 -3.925 16.471 1.00 96.75 268 GLU A CA 1
ATOM 2173 C C . GLU A 1 268 ? -7.670 -3.359 15.040 1.00 96.75 268 GLU A C 1
ATOM 2175 O O . GLU A 1 268 ? -6.616 -3.258 14.398 1.00 96.75 268 GLU A O 1
ATOM 2180 N N . ILE A 1 269 ? -8.824 -2.904 14.541 1.00 96.62 269 ILE A N 1
ATOM 2181 C CA . ILE A 1 269 ? -8.934 -2.234 13.241 1.00 96.62 269 ILE A CA 1
ATOM 2182 C C . ILE A 1 269 ? -7.971 -1.042 13.084 1.00 96.62 269 ILE A C 1
ATOM 2184 O O . ILE A 1 269 ? -7.496 -0.803 11.976 1.00 96.62 269 ILE A O 1
ATOM 2188 N N . PHE A 1 270 ? -7.573 -0.348 14.157 1.00 97.62 270 PHE A N 1
ATOM 2189 C CA . PHE A 1 270 ? -6.569 0.725 14.076 1.00 97.62 270 PHE A CA 1
ATOM 2190 C C . PHE A 1 270 ? -5.154 0.204 13.779 1.00 97.62 270 PHE A C 1
ATOM 2192 O O . PHE A 1 270 ? -4.361 0.907 13.149 1.00 97.62 270 PHE A O 1
ATOM 2199 N N . ASN A 1 271 ? -4.817 -1.024 14.190 1.00 96.06 271 ASN A N 1
ATOM 2200 C CA . ASN A 1 271 ? -3.571 -1.693 13.804 1.00 96.06 271 ASN A CA 1
ATOM 2201 C C . ASN A 1 271 ? -3.638 -2.252 12.377 1.00 96.06 271 ASN A C 1
ATOM 2203 O O . ASN A 1 271 ? -2.650 -2.199 11.628 1.00 96.06 271 ASN A O 1
ATOM 2207 N N . ARG A 1 272 ? -4.788 -2.830 12.008 1.00 93.75 272 ARG A N 1
ATOM 2208 C CA . ARG A 1 272 ? -4.995 -3.430 10.683 1.00 93.75 272 ARG A CA 1
ATOM 2209 C C . ARG A 1 272 ? -5.084 -2.383 9.587 1.00 93.75 272 ARG A C 1
ATOM 2211 O O . ARG A 1 272 ? -4.462 -2.565 8.543 1.00 93.75 272 ARG A O 1
ATOM 2218 N N . GLY A 1 273 ? -5.778 -1.291 9.867 1.00 96.75 273 GLY A N 1
ATOM 2219 C CA . GLY A 1 273 ? -6.133 -0.248 8.922 1.00 96.75 273 GLY A CA 1
ATOM 2220 C C . GLY A 1 273 ? -7.638 -0.031 8.878 1.00 96.75 273 GLY A C 1
ATOM 2221 O O . GLY A 1 273 ? -8.387 -0.970 8.587 1.00 96.75 273 GLY A O 1
ATOM 2222 N N . LEU A 1 274 ? -8.059 1.215 9.103 1.00 97.81 274 LEU A N 1
ATOM 2223 C CA . LEU A 1 274 ? -9.414 1.688 8.806 1.00 97.81 274 LEU A CA 1
ATOM 2224 C C . LEU A 1 274 ? -9.681 1.637 7.290 1.00 97.81 274 LEU A C 1
ATOM 2226 O O . LEU A 1 274 ? -8.827 1.195 6.524 1.00 97.81 274 LEU A O 1
ATOM 2230 N N . ALA A 1 275 ? -10.867 2.035 6.838 1.00 97.75 275 ALA A N 1
ATOM 2231 C CA . ALA A 1 275 ? -11.171 2.056 5.409 1.00 97.75 275 ALA A CA 1
ATOM 2232 C C . ALA A 1 275 ? -10.195 2.958 4.637 1.00 97.75 275 ALA A C 1
ATOM 2234 O O . ALA A 1 275 ? -9.860 4.048 5.093 1.00 97.75 275 ALA A O 1
ATOM 2235 N N . ASP A 1 276 ? -9.705 2.489 3.489 1.00 96.62 276 ASP A N 1
ATOM 2236 C CA . ASP A 1 276 ? -8.889 3.250 2.537 1.00 96.62 276 ASP A CA 1
ATOM 2237 C C . ASP A 1 276 ? -7.616 3.882 3.138 1.00 96.62 276 ASP A C 1
ATOM 2239 O O . ASP A 1 276 ? -6.991 4.762 2.546 1.00 96.62 276 ASP A O 1
ATOM 2243 N N . TYR A 1 277 ? -7.165 3.393 4.299 1.00 97.56 277 TYR A N 1
ATOM 2244 C CA . TYR A 1 277 ? -6.027 3.930 5.053 1.00 97.56 277 TYR A CA 1
ATOM 2245 C C . TYR A 1 277 ? -4.716 3.971 4.252 1.00 97.56 277 TYR A C 1
ATOM 2247 O O . TYR A 1 277 ? -3.790 4.723 4.569 1.00 97.56 277 TYR A O 1
ATOM 2255 N N . LEU A 1 278 ? -4.611 3.124 3.225 1.00 96.31 278 LEU A N 1
ATOM 2256 C CA . LEU A 1 278 ? -3.396 2.930 2.451 1.00 96.31 278 LEU A CA 1
ATOM 2257 C C . LEU A 1 278 ? -2.949 4.224 1.760 1.00 96.31 278 LEU A C 1
ATOM 2259 O O . LEU A 1 278 ? -1.755 4.500 1.736 1.00 96.31 278 LEU A O 1
ATOM 2263 N N . ILE A 1 279 ? -3.879 5.055 1.272 1.00 96.88 279 ILE A N 1
ATOM 2264 C CA . ILE A 1 279 ? -3.528 6.336 0.635 1.00 96.88 279 ILE A CA 1
ATOM 2265 C C . ILE A 1 279 ? -2.791 7.270 1.600 1.00 96.88 279 ILE A C 1
ATOM 2267 O O . ILE A 1 279 ? -1.788 7.884 1.241 1.00 96.88 279 ILE A O 1
ATOM 2271 N N . THR A 1 280 ? -3.247 7.321 2.852 1.00 98.00 280 THR A N 1
ATOM 2272 C CA . THR A 1 280 ? -2.627 8.130 3.903 1.00 98.00 280 THR A CA 1
ATOM 2273 C C . THR A 1 280 ? -1.296 7.530 4.330 1.00 98.00 280 THR A C 1
ATOM 2275 O O . THR A 1 280 ? -0.343 8.274 4.511 1.00 98.00 280 THR A O 1
ATOM 2278 N N . GLN A 1 281 ? -1.188 6.204 4.444 1.00 97.31 281 GLN A N 1
ATOM 2279 C CA . GLN A 1 281 ? 0.067 5.539 4.812 1.00 97.31 281 GLN A CA 1
ATOM 2280 C C . GLN A 1 281 ? 1.171 5.741 3.774 1.00 97.31 281 GLN A C 1
ATOM 2282 O O . GLN A 1 281 ? 2.273 6.152 4.132 1.00 97.31 281 GLN A O 1
ATOM 2287 N N . GLU A 1 282 ? 0.881 5.479 2.499 1.00 95.31 282 GLU A N 1
ATOM 2288 C CA . GLU A 1 282 ? 1.857 5.645 1.419 1.00 95.31 282 GLU A CA 1
ATOM 2289 C C . GLU A 1 282 ? 2.214 7.130 1.253 1.00 95.31 282 GLU A C 1
ATOM 2291 O O . GLU A 1 282 ? 3.386 7.490 1.147 1.00 95.31 282 GLU A O 1
ATOM 2296 N N . GLY A 1 283 ? 1.213 8.014 1.324 1.00 96.38 283 GLY A N 1
ATOM 2297 C CA . GLY A 1 283 ? 1.419 9.458 1.280 1.00 96.38 283 GLY A CA 1
ATOM 2298 C C . GLY A 1 283 ? 2.272 9.990 2.429 1.00 96.38 283 GLY A C 1
ATOM 2299 O O . GLY A 1 283 ? 3.192 10.775 2.199 1.00 96.38 283 GLY A O 1
ATOM 2300 N N . LEU A 1 284 ? 2.005 9.534 3.655 1.00 97.62 284 LEU A N 1
ATOM 2301 C CA . LEU A 1 284 ? 2.738 9.934 4.854 1.00 97.62 284 LEU A CA 1
ATOM 2302 C C . LEU A 1 284 ? 4.183 9.447 4.787 1.00 97.62 284 LEU A C 1
ATOM 2304 O O . LEU A 1 284 ? 5.094 10.212 5.089 1.00 97.62 284 LEU A O 1
ATOM 2308 N N . ALA A 1 285 ? 4.411 8.221 4.317 1.00 95.50 285 ALA A N 1
ATOM 2309 C CA . ALA A 1 285 ? 5.754 7.672 4.185 1.00 95.50 285 ALA A CA 1
ATOM 2310 C C . ALA A 1 285 ? 6.585 8.477 3.174 1.00 95.50 285 ALA A C 1
ATOM 2312 O O . ALA A 1 285 ? 7.741 8.819 3.428 1.00 95.50 285 ALA A O 1
ATOM 2313 N N . MET A 1 286 ? 5.977 8.847 2.045 1.00 94.38 286 MET A N 1
ATOM 2314 C CA . MET A 1 286 ? 6.597 9.698 1.027 1.00 94.38 286 MET A CA 1
ATOM 2315 C C . MET A 1 286 ? 6.876 11.113 1.549 1.00 94.38 286 MET A C 1
ATOM 2317 O O . MET A 1 286 ? 7.956 11.660 1.317 1.00 94.38 286 MET A O 1
ATOM 2321 N N . TYR A 1 287 ? 5.924 11.690 2.285 1.00 95.94 287 TYR A N 1
ATOM 2322 C CA . TYR A 1 287 ? 6.064 13.006 2.901 1.00 95.94 287 TYR A CA 1
ATOM 2323 C C . TYR A 1 287 ? 7.192 13.026 3.938 1.00 95.94 287 TYR A C 1
ATOM 2325 O O . TYR A 1 287 ? 8.059 13.899 3.890 1.00 95.94 287 TYR A O 1
ATOM 2333 N N . ASN A 1 288 ? 7.243 12.022 4.813 1.00 96.12 288 ASN A N 1
ATOM 2334 C CA . ASN A 1 288 ? 8.280 11.868 5.827 1.00 96.12 288 ASN A CA 1
ATOM 2335 C C . ASN A 1 288 ? 9.670 11.739 5.197 1.00 96.12 288 ASN A C 1
ATOM 2337 O O . ASN A 1 288 ? 10.599 12.415 5.637 1.00 96.12 288 ASN A O 1
ATOM 2341 N N . VAL A 1 289 ? 9.815 10.928 4.140 1.00 94.00 289 VAL A N 1
ATOM 2342 C CA . VAL A 1 289 ? 11.085 10.819 3.399 1.00 94.00 289 VAL A CA 1
ATOM 2343 C C . VAL A 1 289 ? 11.493 12.182 2.840 1.00 94.00 289 VAL A C 1
ATOM 2345 O O . VAL A 1 289 ? 12.637 12.598 3.025 1.00 94.00 289 VAL A O 1
ATOM 2348 N N . SER A 1 290 ? 10.571 12.904 2.194 1.00 93.06 290 SER A N 1
ATOM 2349 C CA . SER A 1 290 ? 10.852 14.230 1.626 1.00 93.06 290 SER A CA 1
ATOM 2350 C C . SER A 1 290 ? 11.294 15.232 2.698 1.00 93.06 290 SER A C 1
ATOM 2352 O O . SER A 1 290 ? 12.318 15.895 2.531 1.00 93.06 290 SER A O 1
ATOM 2354 N N . LYS A 1 291 ? 10.583 15.300 3.831 1.00 94.31 291 LYS A N 1
ATOM 2355 C CA . LYS A 1 291 ? 10.897 16.236 4.919 1.00 94.31 291 LYS A CA 1
ATOM 2356 C C . LYS A 1 291 ? 12.212 15.932 5.620 1.00 94.31 291 LYS A C 1
ATOM 2358 O O . LYS A 1 291 ? 13.003 16.848 5.814 1.00 94.31 291 LYS A O 1
ATOM 2363 N N . GLN A 1 292 ? 12.472 14.674 5.959 1.00 94.25 292 GLN A N 1
ATOM 2364 C CA . GLN A 1 292 ? 13.675 14.310 6.711 1.00 94.25 292 GLN A CA 1
ATOM 2365 C C . GLN A 1 292 ? 14.951 14.335 5.862 1.00 94.25 292 GLN A C 1
ATOM 2367 O O . GLN A 1 292 ? 16.036 14.577 6.383 1.00 94.25 292 GLN A O 1
ATOM 2372 N N . THR A 1 293 ? 14.843 14.095 4.552 1.00 90.12 293 THR A N 1
ATOM 2373 C CA . THR A 1 293 ? 16.012 14.082 3.652 1.00 90.12 293 THR A CA 1
ATOM 2374 C C . THR A 1 293 ? 16.217 15.390 2.889 1.00 90.12 293 THR A C 1
ATOM 2376 O O . THR A 1 293 ? 17.215 15.526 2.181 1.00 90.12 293 THR A O 1
ATOM 2379 N N . GLY A 1 294 ? 15.270 16.330 2.982 1.00 86.31 294 GLY A N 1
ATOM 2380 C CA . GLY A 1 294 ? 15.260 17.574 2.207 1.00 86.31 294 GLY A CA 1
ATOM 2381 C C . GLY A 1 294 ? 15.075 17.373 0.697 1.00 86.31 294 GLY A C 1
ATOM 2382 O O . GLY A 1 294 ? 15.264 18.313 -0.072 1.00 86.31 294 GLY A O 1
ATOM 2383 N N . LYS A 1 295 ? 14.736 16.155 0.255 1.00 82.31 295 LYS A N 1
ATOM 2384 C CA . LYS A 1 295 ? 14.584 15.807 -1.164 1.00 82.31 295 LYS A CA 1
ATOM 2385 C C . LYS A 1 295 ? 13.199 16.150 -1.676 1.00 82.31 295 LYS A C 1
ATOM 2387 O O . LYS A 1 295 ? 12.198 16.012 -0.967 1.00 82.31 295 LYS A O 1
ATOM 2392 N N . SER A 1 296 ? 13.141 16.549 -2.940 1.00 82.38 296 SER A N 1
ATOM 2393 C CA . SER A 1 296 ? 11.873 16.799 -3.609 1.00 82.38 296 SER A CA 1
ATOM 2394 C C . SER A 1 296 ? 11.180 15.477 -3.927 1.00 82.38 296 SER A C 1
ATOM 2396 O O . SER A 1 296 ? 11.826 14.461 -4.177 1.00 82.38 296 SER A O 1
ATOM 2398 N N . ILE A 1 297 ? 9.850 15.492 -4.010 1.00 78.56 297 ILE A N 1
ATOM 2399 C CA . ILE A 1 297 ? 9.082 14.353 -4.529 1.00 78.56 297 ILE A CA 1
ATOM 2400 C C . ILE A 1 297 ? 9.517 13.958 -5.949 1.00 78.56 297 ILE A C 1
ATOM 2402 O O . ILE A 1 297 ? 9.447 12.784 -6.308 1.00 78.56 297 ILE A O 1
ATOM 2406 N N . LYS A 1 298 ? 10.043 14.920 -6.723 1.00 77.50 298 LYS A N 1
ATOM 2407 C CA . LYS A 1 298 ? 10.616 14.699 -8.059 1.00 77.50 298 LYS A CA 1
ATOM 2408 C C . LYS A 1 298 ? 11.786 13.710 -8.044 1.00 77.50 298 LYS A C 1
ATOM 2410 O O . LYS A 1 298 ? 11.994 12.997 -9.018 1.00 77.50 298 LYS A O 1
ATOM 2415 N N . ASP A 1 299 ? 12.484 13.595 -6.914 1.00 77.00 299 ASP A N 1
ATOM 2416 C CA . ASP A 1 299 ? 13.589 12.649 -6.737 1.00 77.00 299 ASP A CA 1
ATOM 2417 C C . ASP A 1 299 ? 13.096 11.203 -6.527 1.00 77.00 299 ASP A C 1
ATOM 2419 O O . ASP A 1 299 ? 13.893 10.261 -6.549 1.00 77.00 299 ASP A O 1
ATOM 2423 N N . ASN A 1 300 ? 11.786 10.995 -6.331 1.00 80.00 300 ASN A N 1
ATOM 2424 C CA . ASN A 1 300 ? 11.174 9.676 -6.199 1.00 80.00 300 ASN A CA 1
ATOM 2425 C C . ASN A 1 300 ? 10.490 9.229 -7.497 1.00 80.00 300 ASN A C 1
ATOM 2427 O O . ASN A 1 300 ? 9.284 8.975 -7.560 1.00 80.00 300 ASN A O 1
ATOM 2431 N N . PHE A 1 301 ? 11.307 9.070 -8.535 1.00 84.06 301 PHE A N 1
ATOM 2432 C CA . PHE A 1 301 ? 10.884 8.597 -9.851 1.00 84.06 301 PHE A CA 1
ATOM 2433 C C . PHE A 1 301 ? 10.063 7.297 -9.801 1.00 84.06 301 PHE A C 1
ATOM 2435 O O . PHE A 1 301 ? 9.205 7.101 -10.652 1.00 84.06 301 PHE A O 1
ATOM 2442 N N . ARG A 1 302 ? 10.297 6.396 -8.826 1.00 85.25 302 ARG A N 1
ATOM 2443 C CA . ARG A 1 302 ? 9.586 5.104 -8.751 1.00 85.25 302 ARG A CA 1
ATOM 2444 C C . ARG A 1 302 ? 8.102 5.323 -8.506 1.00 85.25 302 ARG A C 1
ATOM 2446 O O . ARG A 1 302 ? 7.285 4.697 -9.170 1.00 85.25 302 ARG A O 1
ATOM 2453 N N . ALA A 1 303 ? 7.764 6.209 -7.570 1.00 88.31 303 ALA A N 1
ATOM 2454 C CA . ALA A 1 303 ? 6.377 6.544 -7.272 1.00 88.31 303 ALA A CA 1
ATOM 2455 C C . ALA A 1 303 ? 5.694 7.217 -8.471 1.00 88.31 303 ALA A C 1
ATOM 2457 O O . ALA A 1 303 ? 4.584 6.836 -8.831 1.00 88.31 303 ALA A O 1
ATOM 2458 N N . LEU A 1 304 ? 6.383 8.157 -9.128 1.00 91.81 304 LEU A N 1
ATOM 2459 C CA . LEU A 1 304 ? 5.870 8.845 -10.317 1.00 91.81 304 LEU A CA 1
ATOM 2460 C C . LEU A 1 304 ? 5.644 7.868 -11.483 1.00 91.81 304 LEU A C 1
ATOM 2462 O O . LEU A 1 304 ? 4.570 7.839 -12.078 1.00 91.81 304 LEU A O 1
ATOM 2466 N N . ALA A 1 305 ? 6.622 7.005 -11.762 1.00 93.31 305 ALA A N 1
ATOM 2467 C CA . ALA A 1 305 ? 6.540 6.010 -12.824 1.00 93.31 305 ALA A CA 1
ATOM 2468 C C . ALA A 1 305 ? 5.441 4.970 -12.574 1.00 93.31 305 ALA A C 1
ATOM 2470 O O . ALA A 1 305 ? 4.807 4.530 -13.524 1.00 93.31 305 ALA A O 1
ATOM 2471 N N . LEU A 1 306 ? 5.172 4.599 -11.317 1.00 93.31 306 LEU A N 1
ATOM 2472 C CA . LEU A 1 306 ? 4.057 3.708 -10.977 1.00 93.31 306 LEU A CA 1
ATOM 2473 C C . LEU A 1 306 ? 2.692 4.338 -11.281 1.00 93.31 306 LEU A C 1
ATOM 2475 O O . LEU A 1 306 ? 1.816 3.646 -11.791 1.00 93.31 306 LEU A O 1
ATOM 2479 N N . VAL A 1 307 ? 2.516 5.636 -11.017 1.00 94.25 307 VAL A N 1
ATOM 2480 C CA . VAL A 1 307 ? 1.269 6.365 -11.319 1.00 94.25 307 VAL A CA 1
ATOM 2481 C C . VAL A 1 307 ? 1.037 6.447 -12.827 1.00 94.25 307 VAL A C 1
ATOM 2483 O O . VAL A 1 307 ? -0.074 6.183 -13.294 1.00 94.25 307 VAL A O 1
ATOM 2486 N N . ILE A 1 308 ? 2.097 6.764 -13.580 1.00 95.50 308 ILE A N 1
ATOM 2487 C CA . ILE A 1 308 ? 2.083 6.795 -15.047 1.00 95.50 308 ILE A CA 1
ATOM 2488 C C . ILE A 1 308 ? 1.767 5.396 -15.591 1.00 95.50 308 ILE A C 1
ATOM 2490 O O . ILE A 1 308 ? 0.823 5.236 -16.361 1.00 95.50 308 ILE A O 1
ATOM 2494 N N . ALA A 1 309 ? 2.499 4.369 -15.146 1.00 96.81 309 ALA A N 1
ATOM 2495 C CA . ALA A 1 309 ? 2.330 2.991 -15.602 1.00 96.81 309 ALA A CA 1
ATOM 2496 C C . ALA A 1 309 ? 0.921 2.466 -15.321 1.00 96.81 309 ALA A C 1
ATOM 2498 O O . ALA A 1 309 ? 0.315 1.862 -16.199 1.00 96.81 309 ALA A O 1
ATOM 2499 N N . ALA A 1 310 ? 0.378 2.724 -14.127 1.00 96.00 310 ALA A N 1
ATOM 2500 C CA . ALA A 1 310 ? -0.967 2.295 -13.761 1.00 96.00 310 ALA A CA 1
ATOM 2501 C C . ALA A 1 310 ? -2.035 2.950 -14.643 1.00 96.00 310 ALA A C 1
ATOM 2503 O O . ALA A 1 310 ? -3.003 2.288 -14.991 1.00 96.00 310 ALA A O 1
ATOM 2504 N N . GLY A 1 311 ? -1.849 4.215 -15.035 1.00 95.19 311 GLY A N 1
ATOM 2505 C CA . GLY A 1 311 ? -2.736 4.895 -15.977 1.00 95.19 311 GLY A CA 1
ATOM 2506 C C . GLY A 1 311 ? -2.636 4.329 -17.394 1.00 95.19 311 GLY A C 1
ATOM 2507 O O . GLY A 1 311 ? -3.646 3.985 -17.998 1.00 95.19 311 GLY A O 1
ATOM 2508 N N . ILE A 1 312 ? -1.419 4.176 -17.916 1.00 96.19 312 ILE A N 1
ATOM 2509 C CA . ILE A 1 312 ? -1.170 3.720 -19.293 1.00 96.19 312 ILE A CA 1
ATOM 2510 C C . ILE A 1 312 ? -1.578 2.258 -19.493 1.00 96.19 312 ILE A C 1
ATOM 2512 O O . ILE A 1 312 ? -2.193 1.927 -20.508 1.00 96.19 312 ILE A O 1
ATOM 2516 N N . ALA A 1 313 ? -1.320 1.402 -18.504 1.00 97.31 313 ALA A N 1
ATOM 2517 C CA . ALA A 1 313 ? -1.665 -0.014 -18.556 1.00 97.31 313 ALA A CA 1
ATOM 2518 C C . ALA A 1 313 ? -3.173 -0.258 -18.716 1.00 97.31 313 ALA A C 1
ATOM 2520 O O . ALA A 1 313 ? -3.544 -1.268 -19.309 1.00 97.31 313 ALA A O 1
ATOM 2521 N N . THR A 1 314 ? -4.043 0.665 -18.275 1.00 96.19 314 THR A N 1
ATOM 2522 C CA . THR A 1 314 ? -5.505 0.536 -18.463 1.00 96.19 314 THR A CA 1
ATOM 2523 C C . THR A 1 314 ? -5.936 0.482 -19.928 1.00 96.19 314 THR A C 1
ATOM 2525 O O . THR A 1 314 ? -7.045 0.040 -20.202 1.00 96.19 314 THR A O 1
ATOM 2528 N N . ARG A 1 315 ? -5.077 0.919 -20.856 1.00 95.81 315 ARG A N 1
ATOM 2529 C CA . ARG A 1 315 ? -5.376 1.049 -22.290 1.00 95.81 315 ARG A CA 1
ATOM 2530 C C . ARG A 1 315 ? -4.292 0.491 -23.214 1.00 95.81 315 ARG A C 1
ATOM 2532 O O . ARG A 1 315 ? -4.328 0.766 -24.405 1.00 95.81 315 ARG A O 1
ATOM 2539 N N . SER A 1 316 ? -3.311 -0.220 -22.665 1.00 97.69 316 SER A N 1
ATOM 2540 C CA . SER A 1 316 ? -2.138 -0.683 -23.420 1.00 97.69 316 SER A CA 1
ATOM 2541 C C . SER A 1 316 ? -1.716 -2.065 -22.947 1.00 97.69 316 SER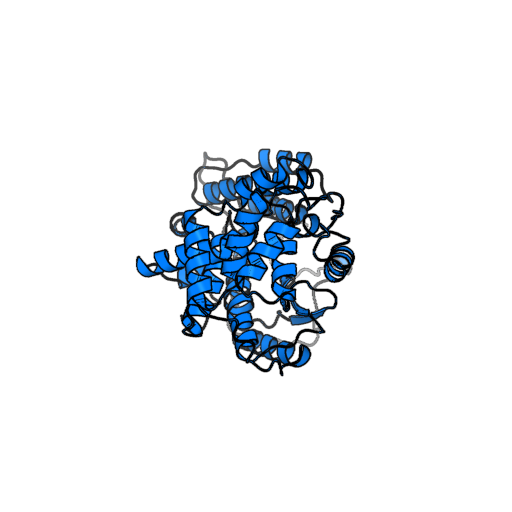 A C 1
ATOM 2543 O O . SER A 1 316 ? -1.941 -2.398 -21.785 1.00 97.69 316 SER A O 1
ATOM 2545 N N . SER A 1 317 ? -1.049 -2.831 -23.799 1.00 98.44 317 SER A N 1
ATOM 2546 C CA . SER A 1 317 ? -0.396 -4.103 -23.473 1.00 98.44 317 SER A CA 1
ATOM 2547 C C . SER A 1 317 ? 0.769 -3.938 -22.483 1.00 98.44 317 SER A C 1
ATOM 2549 O O . SER A 1 317 ? 1.182 -2.824 -22.126 1.00 98.44 317 SER A O 1
ATOM 2551 N N . PHE A 1 318 ? 1.323 -5.057 -22.010 1.00 98.56 318 PHE A N 1
ATOM 2552 C CA . PHE A 1 318 ? 2.529 -5.074 -21.185 1.00 98.56 318 PHE A CA 1
ATOM 2553 C C . PHE A 1 318 ? 3.706 -4.430 -21.911 1.00 98.56 318 PHE A C 1
ATOM 2555 O O . PHE A 1 318 ? 4.357 -3.558 -21.338 1.00 98.56 318 PHE A O 1
ATOM 2562 N N . VAL A 1 319 ? 3.958 -4.828 -23.161 1.00 98.50 319 VAL A N 1
ATOM 2563 C CA . VAL A 1 319 ? 5.075 -4.310 -23.964 1.00 98.50 319 VAL A CA 1
ATOM 2564 C C . VAL A 1 319 ? 4.951 -2.801 -24.155 1.00 98.50 319 VAL A C 1
ATOM 2566 O O . VAL A 1 319 ? 5.883 -2.078 -23.817 1.00 98.50 319 VAL A O 1
ATOM 2569 N N . GLU A 1 320 ? 3.788 -2.302 -24.579 1.00 98.56 320 GLU A N 1
ATOM 2570 C CA . GLU A 1 320 ? 3.573 -0.860 -24.784 1.00 98.56 320 GLU A CA 1
ATOM 2571 C C . GLU A 1 320 ? 3.749 -0.065 -23.483 1.00 98.56 320 GLU A C 1
ATOM 2573 O O . GLU A 1 320 ? 4.371 1.000 -23.464 1.00 98.56 320 GLU A O 1
ATOM 2578 N N . THR A 1 321 ? 3.242 -0.597 -22.364 1.00 98.25 321 THR A N 1
ATOM 2579 C CA . THR A 1 321 ? 3.431 0.022 -21.045 1.00 98.25 321 THR A CA 1
ATOM 2580 C C . THR A 1 321 ? 4.915 0.055 -20.674 1.00 98.25 321 THR A C 1
ATOM 2582 O O . THR A 1 321 ? 5.422 1.094 -20.249 1.00 98.25 321 THR A O 1
ATOM 2585 N N . PHE A 1 322 ? 5.629 -1.057 -20.854 1.00 98.31 322 PHE A N 1
ATOM 2586 C CA . PHE A 1 322 ? 7.055 -1.162 -20.567 1.00 98.31 322 PHE A CA 1
ATOM 2587 C C . PHE A 1 322 ? 7.883 -0.196 -21.419 1.00 98.31 322 PHE A C 1
ATOM 2589 O O . PHE A 1 322 ? 8.697 0.544 -20.867 1.00 98.31 322 PHE A O 1
ATOM 2596 N N . GLU A 1 323 ? 7.656 -0.156 -22.731 1.00 97.81 323 GLU A N 1
ATOM 2597 C CA . GLU A 1 323 ? 8.354 0.734 -23.662 1.00 97.81 323 GLU A CA 1
ATOM 2598 C C . GLU A 1 323 ? 8.125 2.200 -23.306 1.00 97.81 323 GLU A C 1
ATOM 2600 O O . GLU A 1 323 ? 9.063 3.000 -23.269 1.00 97.81 323 GLU A O 1
ATOM 2605 N N . LYS A 1 324 ? 6.887 2.553 -22.955 1.00 96.25 324 LYS A N 1
ATOM 2606 C CA . LYS A 1 324 ? 6.552 3.904 -22.519 1.00 96.25 324 LYS A CA 1
ATOM 2607 C C . LYS A 1 324 ? 7.260 4.264 -21.217 1.00 96.25 324 LYS A C 1
ATOM 2609 O O . LYS A 1 324 ? 7.835 5.346 -21.139 1.00 96.25 324 LYS A O 1
ATOM 2614 N N . ILE A 1 325 ? 7.312 3.371 -20.229 1.00 95.62 325 ILE A N 1
ATOM 2615 C CA . ILE A 1 325 ? 8.069 3.606 -18.990 1.00 95.62 325 ILE A CA 1
ATOM 2616 C C . ILE A 1 325 ? 9.577 3.705 -19.255 1.00 95.62 325 ILE A C 1
ATOM 2618 O O . ILE A 1 325 ? 10.239 4.592 -18.715 1.00 95.62 325 ILE A O 1
ATOM 2622 N N . LEU A 1 326 ? 10.118 2.857 -20.128 1.00 94.00 326 LEU A N 1
ATOM 2623 C CA . LEU A 1 326 ? 11.517 2.898 -20.550 1.00 94.00 326 LEU A CA 1
ATOM 2624 C C . LEU A 1 326 ? 11.861 4.220 -21.259 1.00 94.00 326 LEU A C 1
ATOM 2626 O O . LEU A 1 326 ? 12.949 4.756 -21.050 1.00 94.00 326 LEU A O 1
ATOM 2630 N N . SER A 1 327 ? 10.924 4.785 -22.032 1.00 93.31 327 SER A N 1
ATOM 2631 C CA . SER A 1 327 ? 11.117 6.035 -22.786 1.00 93.31 327 SER A CA 1
ATOM 2632 C C . SER A 1 327 ? 11.449 7.244 -21.906 1.00 93.31 327 SER A C 1
ATOM 2634 O O . SER A 1 327 ? 12.106 8.175 -22.369 1.00 93.31 327 SER A O 1
ATOM 2636 N N . TYR A 1 328 ? 11.088 7.213 -20.618 1.00 90.75 328 TYR A N 1
ATOM 2637 C CA . TYR A 1 328 ? 11.473 8.263 -19.676 1.00 90.75 328 TYR A CA 1
ATOM 2638 C C . TYR A 1 328 ? 12.868 8.071 -19.053 1.00 90.75 328 TYR A C 1
ATOM 2640 O O . TYR A 1 328 ? 13.235 8.775 -18.113 1.00 90.75 328 TYR A O 1
ATOM 2648 N N . GLY A 1 329 ? 13.657 7.106 -19.534 1.00 88.44 329 GLY A N 1
ATOM 2649 C CA . GLY A 1 329 ? 15.002 6.832 -19.026 1.00 88.44 329 GLY A CA 1
ATOM 2650 C C . GLY A 1 329 ? 15.032 6.033 -17.721 1.00 88.44 329 GLY A C 1
ATOM 2651 O O . GLY A 1 329 ? 16.058 6.026 -17.038 1.00 88.44 329 GLY A O 1
ATOM 2652 N N . ILE A 1 330 ? 13.929 5.361 -17.368 1.00 89.12 330 ILE A N 1
ATOM 2653 C CA . ILE A 1 330 ? 13.881 4.402 -16.260 1.00 89.12 330 ILE A CA 1
ATOM 2654 C C . ILE A 1 330 ? 14.770 3.193 -16.607 1.00 89.12 330 ILE A C 1
ATOM 2656 O O . ILE A 1 330 ? 14.584 2.611 -17.674 1.00 89.12 330 ILE A O 1
ATOM 2660 N N . PRO A 1 331 ? 15.704 2.760 -15.737 1.00 89.50 331 PRO A N 1
ATOM 2661 C CA . PRO A 1 331 ? 16.502 1.562 -15.944 1.00 89.50 331 PRO A CA 1
ATOM 2662 C C . PRO A 1 331 ? 15.631 0.348 -16.231 1.00 89.50 331 PRO A C 1
ATOM 2664 O O . PRO A 1 331 ? 14.571 0.164 -15.629 1.00 89.50 331 PRO A O 1
ATOM 2667 N N . ILE A 1 332 ? 16.108 -0.490 -17.144 1.00 91.75 332 ILE A N 1
ATOM 2668 C CA . ILE A 1 332 ? 15.342 -1.598 -17.710 1.00 91.75 332 ILE A CA 1
ATOM 2669 C C . ILE A 1 332 ? 14.771 -2.541 -16.647 1.00 91.75 332 ILE A C 1
ATOM 2671 O O . ILE A 1 332 ? 13.602 -2.915 -16.695 1.00 91.75 332 ILE A O 1
ATOM 2675 N N . ASP A 1 333 ? 15.563 -2.857 -15.628 1.00 88.06 333 ASP A N 1
ATOM 2676 C CA . ASP A 1 333 ? 15.181 -3.730 -14.527 1.00 88.06 333 ASP A CA 1
ATOM 2677 C C . ASP A 1 333 ? 14.050 -3.122 -13.679 1.00 88.06 333 ASP A C 1
ATOM 2679 O O . ASP A 1 333 ? 13.156 -3.836 -13.219 1.00 88.06 333 ASP A O 1
ATOM 2683 N N . GLN A 1 334 ? 14.051 -1.799 -13.502 1.00 88.69 334 GLN A N 1
ATOM 2684 C CA . GLN A 1 334 ? 12.983 -1.074 -12.820 1.00 88.69 334 GLN A CA 1
ATOM 2685 C C . GLN A 1 334 ? 11.732 -0.957 -13.681 1.00 88.69 334 GLN A C 1
ATOM 2687 O O . GLN A 1 334 ? 10.636 -1.158 -13.163 1.00 88.69 334 GLN A O 1
ATOM 2692 N N . ALA A 1 335 ? 11.882 -0.665 -14.974 1.00 94.25 335 ALA A N 1
ATOM 2693 C CA . ALA A 1 335 ? 10.764 -0.573 -15.908 1.00 94.25 335 ALA A CA 1
ATOM 2694 C C . ALA A 1 335 ? 10.007 -1.910 -15.991 1.00 94.25 335 ALA A C 1
ATOM 2696 O O . ALA A 1 335 ? 8.778 -1.925 -15.900 1.00 94.25 335 ALA A O 1
ATOM 2697 N N . ILE A 1 336 ? 10.728 -3.038 -16.030 1.00 94.50 336 ILE A N 1
ATOM 2698 C CA . ILE A 1 336 ? 10.141 -4.385 -15.949 1.00 94.50 336 ILE A CA 1
ATOM 2699 C C . ILE A 1 336 ? 9.364 -4.556 -14.643 1.00 94.50 336 ILE A C 1
ATOM 2701 O O . ILE A 1 336 ? 8.190 -4.917 -14.670 1.00 94.50 336 ILE A O 1
ATOM 2705 N N . ARG A 1 337 ? 9.980 -4.264 -13.488 1.00 91.69 337 ARG A N 1
ATOM 2706 C CA . ARG A 1 337 ? 9.317 -4.419 -12.180 1.00 91.69 337 ARG A CA 1
ATOM 2707 C C . ARG A 1 337 ? 8.070 -3.547 -12.048 1.00 91.69 337 ARG A C 1
ATOM 2709 O O . ARG A 1 337 ? 7.066 -4.016 -11.523 1.00 91.69 337 ARG A O 1
ATOM 2716 N N . ILE A 1 338 ? 8.115 -2.303 -12.519 1.00 94.88 338 ILE A N 1
ATOM 2717 C CA . ILE A 1 338 ? 6.969 -1.383 -12.525 1.00 94.88 338 ILE A CA 1
ATOM 2718 C C . ILE A 1 338 ? 5.839 -1.955 -13.384 1.00 94.88 338 ILE A C 1
ATOM 2720 O O . ILE A 1 338 ? 4.707 -2.045 -12.913 1.00 94.88 338 ILE A O 1
ATOM 2724 N N . THR A 1 339 ? 6.156 -2.413 -14.595 1.00 97.38 339 THR A N 1
ATOM 2725 C CA . THR A 1 339 ? 5.166 -2.949 -15.539 1.00 97.38 339 THR A CA 1
ATOM 2726 C C . THR A 1 339 ? 4.535 -4.241 -15.015 1.00 97.38 339 THR A C 1
ATOM 2728 O O . THR A 1 339 ? 3.312 -4.341 -14.942 1.00 97.38 339 THR A O 1
ATOM 2731 N N . LEU A 1 340 ? 5.347 -5.183 -14.509 1.00 95.25 340 LEU A N 1
ATOM 2732 C CA . LEU A 1 340 ? 4.865 -6.383 -13.808 1.00 95.25 340 LEU A CA 1
ATOM 2733 C C . LEU A 1 340 ? 3.940 -6.014 -12.646 1.00 95.25 340 LEU A C 1
ATOM 2735 O O . LEU A 1 340 ? 2.916 -6.660 -12.445 1.00 95.25 340 LEU A O 1
ATOM 2739 N N . LYS A 1 341 ? 4.267 -4.969 -11.872 1.00 94.56 341 LYS A N 1
ATOM 2740 C CA . LYS A 1 341 ? 3.446 -4.560 -10.728 1.00 94.56 341 LYS A CA 1
ATOM 2741 C C . LYS A 1 341 ? 2.061 -4.074 -11.141 1.00 94.56 341 LYS A C 1
ATOM 2743 O O . LYS A 1 341 ? 1.119 -4.434 -10.431 1.00 94.56 341 LYS A O 1
ATOM 2748 N N . VAL A 1 342 ? 1.946 -3.284 -12.209 1.00 96.88 342 VAL A N 1
ATOM 2749 C CA . VAL A 1 342 ? 0.665 -2.703 -12.649 1.00 96.88 342 VAL A CA 1
ATOM 2750 C C . VAL A 1 342 ? -0.153 -3.652 -13.519 1.00 96.88 342 VAL A C 1
ATOM 2752 O O . VAL A 1 342 ? -1.359 -3.485 -13.589 1.00 96.88 342 VAL A O 1
ATOM 2755 N N . LYS A 1 343 ? 0.458 -4.679 -14.122 1.00 97.56 343 LYS A N 1
ATOM 2756 C CA . LYS A 1 343 ? -0.241 -5.693 -14.933 1.00 97.56 343 LYS A CA 1
ATOM 2757 C C . LYS A 1 343 ? -0.763 -6.901 -14.149 1.00 97.56 343 LYS A C 1
ATOM 2759 O O . LYS A 1 343 ? -1.336 -7.813 -14.732 1.00 97.56 343 LYS A O 1
ATOM 2764 N N . ARG A 1 344 ? -0.583 -6.926 -12.823 1.00 96.25 344 ARG A N 1
ATOM 2765 C CA . ARG A 1 344 ? -1.172 -7.970 -11.966 1.00 96.25 344 ARG A CA 1
ATOM 2766 C C . ARG A 1 344 ? -2.704 -7.956 -12.059 1.00 96.25 344 ARG A C 1
ATOM 2768 O O . ARG A 1 344 ? -3.294 -6.895 -12.190 1.00 96.25 344 ARG A O 1
ATOM 2775 N N . GLY A 1 345 ? -3.316 -9.127 -11.926 1.00 95.75 345 GLY A N 1
ATOM 2776 C CA . GLY A 1 345 ? -4.748 -9.374 -12.063 1.00 95.75 345 GLY A CA 1
ATOM 2777 C C . GLY A 1 345 ? -5.217 -9.794 -13.456 1.00 95.75 345 GLY A C 1
ATOM 2778 O O . GLY A 1 345 ? -6.373 -10.174 -13.576 1.00 95.75 345 GLY A O 1
ATOM 2779 N N . LEU A 1 346 ? -4.345 -9.763 -14.470 1.00 97.25 346 LEU A N 1
ATOM 2780 C CA . LEU A 1 346 ? -4.624 -10.225 -15.836 1.00 97.25 346 LEU A CA 1
ATOM 2781 C C . LEU A 1 346 ? -3.839 -11.509 -16.118 1.00 97.25 346 LEU A C 1
ATOM 2783 O O . LEU A 1 346 ? -2.648 -11.530 -15.802 1.00 97.25 346 LEU A O 1
ATOM 2787 N N . THR A 1 347 ? -4.441 -12.541 -16.719 1.00 97.31 347 THR A N 1
ATOM 2788 C CA . THR A 1 347 ? -3.677 -13.703 -17.217 1.00 97.31 347 THR A CA 1
ATOM 2789 C C . THR A 1 347 ? -2.923 -13.333 -18.487 1.00 97.31 347 THR A C 1
ATOM 2791 O O . THR A 1 347 ? -1.702 -13.477 -18.523 1.00 97.31 347 THR A O 1
ATOM 2794 N N . ASP A 1 348 ? -3.608 -12.785 -19.495 1.00 97.81 348 ASP A N 1
ATOM 2795 C CA . ASP A 1 348 ? -2.951 -12.260 -20.694 1.00 97.81 348 ASP A CA 1
ATOM 2796 C C . ASP A 1 348 ? -2.597 -10.782 -20.507 1.00 97.81 348 ASP A C 1
ATOM 2798 O O . ASP A 1 348 ? -3.453 -9.897 -20.531 1.00 97.81 348 ASP A O 1
ATOM 2802 N N . THR A 1 349 ? -1.309 -10.488 -20.315 1.00 98.06 349 THR A N 1
ATOM 2803 C CA . THR A 1 349 ? -0.861 -9.097 -20.153 1.00 98.06 349 THR A CA 1
ATOM 2804 C C . THR A 1 349 ? -0.737 -8.336 -21.475 1.00 98.06 349 THR A C 1
ATOM 2806 O O . THR A 1 349 ? -0.443 -7.138 -21.453 1.00 98.06 349 THR A O 1
ATOM 2809 N N . GLY A 1 350 ? -0.973 -8.998 -22.615 1.00 97.75 350 GLY A N 1
ATOM 2810 C CA . GLY A 1 350 ? -1.159 -8.354 -23.913 1.00 97.75 350 GLY A CA 1
ATOM 2811 C C . GLY A 1 350 ? -2.426 -7.504 -23.965 1.00 97.75 350 GLY A C 1
ATOM 2812 O O . GLY A 1 350 ? -2.455 -6.500 -24.672 1.00 97.75 350 GLY A O 1
ATOM 2813 N N . GLU A 1 351 ? -3.415 -7.840 -23.142 1.00 97.19 351 GLU A N 1
ATOM 2814 C CA . GLU A 1 351 ? -4.660 -7.095 -23.032 1.00 97.19 351 GLU A CA 1
ATOM 2815 C C . GLU A 1 351 ? -4.505 -5.797 -22.225 1.00 97.19 351 GLU A C 1
ATOM 2817 O O . GLU A 1 351 ? -3.630 -5.627 -21.357 1.00 97.19 351 GLU A O 1
ATOM 2822 N N . ALA A 1 352 ? -5.403 -4.855 -22.506 1.00 97.06 352 ALA A N 1
ATOM 2823 C CA . ALA A 1 352 ? -5.539 -3.630 -21.735 1.00 97.06 352 ALA A CA 1
ATOM 2824 C C . ALA A 1 352 ? -6.097 -3.933 -20.333 1.00 97.06 352 ALA A C 1
ATOM 2826 O O . ALA A 1 352 ? -7.033 -4.707 -20.159 1.00 97.06 352 ALA A O 1
ATOM 2827 N N . GLY A 1 353 ? -5.526 -3.295 -19.311 1.00 96.69 353 GLY A N 1
ATOM 2828 C CA . GLY A 1 353 ? -5.968 -3.450 -17.929 1.00 96.69 353 GLY A CA 1
ATOM 2829 C C . GLY A 1 353 ? -4.853 -3.221 -16.917 1.00 96.69 353 GLY A C 1
ATOM 2830 O O . GLY A 1 353 ? -3.664 -3.350 -17.234 1.00 96.69 353 GLY A O 1
ATOM 2831 N N . ALA A 1 354 ? -5.237 -2.847 -15.695 1.00 96.88 354 ALA A N 1
ATOM 2832 C CA . ALA A 1 354 ? -4.284 -2.481 -14.657 1.00 96.88 354 ALA A CA 1
ATOM 2833 C C . ALA A 1 354 ? -4.771 -2.774 -13.233 1.00 96.88 354 ALA A C 1
ATOM 2835 O O . ALA A 1 354 ? -5.909 -2.493 -12.862 1.00 96.88 354 ALA A O 1
ATOM 2836 N N . PHE A 1 355 ? -3.834 -3.209 -12.395 1.00 97.31 355 PHE A N 1
ATOM 2837 C CA . PHE A 1 355 ? -3.915 -3.122 -10.947 1.00 97.31 355 PHE A CA 1
ATOM 2838 C C . PHE A 1 355 ? -3.429 -1.748 -10.474 1.00 97.31 355 PHE A C 1
ATOM 2840 O O . PHE A 1 355 ? -2.235 -1.444 -10.430 1.00 97.31 355 PHE A O 1
ATOM 2847 N N . THR A 1 356 ? -4.384 -0.912 -10.089 1.00 96.56 356 THR A N 1
ATOM 2848 C CA . THR A 1 356 ? -4.231 0.530 -9.860 1.00 96.56 356 THR A CA 1
ATOM 2849 C C . THR A 1 356 ? -3.786 0.920 -8.444 1.00 96.56 356 THR A C 1
ATOM 2851 O O . THR A 1 356 ? -3.679 2.105 -8.134 1.00 96.56 356 THR A O 1
ATOM 2854 N N . LYS A 1 357 ? -3.453 -0.046 -7.574 1.00 95.38 357 LYS A N 1
ATOM 2855 C CA . LYS A 1 357 ? -3.031 0.206 -6.177 1.00 95.38 357 LYS A CA 1
ATOM 2856 C C . LYS A 1 357 ? -1.913 1.243 -6.054 1.00 95.38 357 LYS A C 1
ATOM 2858 O O . LYS A 1 357 ? -1.915 2.053 -5.131 1.00 95.38 357 LYS A O 1
ATOM 2863 N N . ASP A 1 358 ? -0.924 1.203 -6.938 1.00 91.12 358 ASP A N 1
ATOM 2864 C CA . ASP A 1 358 ? 0.277 2.027 -6.785 1.00 91.12 358 ASP A CA 1
ATOM 2865 C C . ASP A 1 358 ? 0.064 3.501 -7.221 1.00 91.12 358 ASP A C 1
ATOM 2867 O O . ASP A 1 358 ? 0.968 4.323 -7.108 1.00 91.12 358 ASP A O 1
ATOM 2871 N N . ILE A 1 359 ? -1.150 3.895 -7.620 1.00 92.94 359 ILE A N 1
ATOM 2872 C CA . ILE A 1 359 ? -1.526 5.311 -7.809 1.00 92.94 359 ILE A CA 1
ATOM 2873 C C . ILE A 1 359 ? -1.524 6.068 -6.470 1.00 92.94 359 ILE A C 1
ATOM 2875 O O . ILE A 1 359 ? -1.291 7.279 -6.411 1.00 92.94 359 ILE A O 1
ATOM 2879 N N . LEU A 1 360 ? -1.743 5.341 -5.371 1.00 93.50 360 LEU A N 1
ATOM 2880 C CA . LEU A 1 360 ? -1.863 5.898 -4.029 1.00 93.50 360 LEU A CA 1
ATOM 2881 C C . LEU A 1 360 ? -0.593 6.598 -3.525 1.00 93.50 360 LEU A C 1
ATOM 2883 O O . LEU A 1 360 ? -0.712 7.476 -2.676 1.00 93.50 360 LEU A O 1
ATOM 2887 N N . TYR A 1 361 ? 0.598 6.273 -4.046 1.00 90.44 361 TYR A N 1
ATOM 2888 C CA . TYR A 1 361 ? 1.859 6.874 -3.586 1.00 90.44 361 TYR A CA 1
ATOM 2889 C C . TYR A 1 361 ? 1.877 8.396 -3.773 1.00 90.44 361 TYR A C 1
ATOM 2891 O O . TYR A 1 361 ? 1.953 9.155 -2.807 1.00 90.44 361 TYR A O 1
ATOM 2899 N N . TYR A 1 362 ? 1.804 8.859 -5.023 1.00 91.94 362 TYR A N 1
ATOM 2900 C CA . TYR A 1 362 ? 1.894 10.289 -5.315 1.00 91.94 362 TYR A CA 1
ATOM 2901 C C . TYR A 1 362 ? 0.606 11.029 -4.942 1.00 91.94 362 TYR A C 1
ATOM 2903 O O . TYR A 1 362 ? 0.657 12.121 -4.378 1.00 91.94 362 TYR A O 1
ATOM 2911 N N . LYS A 1 363 ? -0.557 10.406 -5.177 1.00 92.81 363 LYS A N 1
ATOM 2912 C CA . LYS A 1 363 ? -1.847 10.976 -4.775 1.00 92.81 363 LYS A CA 1
ATOM 2913 C C . LYS A 1 363 ? -1.908 11.197 -3.261 1.00 92.81 363 LYS A C 1
ATOM 2915 O O . LYS A 1 363 ? -2.257 12.288 -2.820 1.00 92.81 363 LYS A O 1
ATOM 2920 N N . GLY A 1 364 ? -1.497 10.201 -2.478 1.00 95.25 364 GLY A N 1
ATOM 2921 C CA . GLY A 1 364 ? -1.394 10.307 -1.027 1.00 95.25 364 GLY A CA 1
ATOM 2922 C C . GLY A 1 364 ? -0.419 11.397 -0.598 1.00 95.25 364 GLY A C 1
ATOM 2923 O O . GLY A 1 364 ? -0.748 12.191 0.274 1.00 95.25 364 GLY A O 1
ATOM 2924 N N . PHE A 1 365 ? 0.752 11.504 -1.237 1.00 95.06 365 PHE A N 1
ATOM 2925 C CA . PHE A 1 365 ? 1.710 12.574 -0.935 1.00 95.06 365 PHE A CA 1
ATOM 2926 C C . PHE A 1 365 ? 1.088 13.970 -1.101 1.00 95.06 365 PHE A C 1
ATOM 2928 O O . PHE A 1 365 ? 1.299 14.837 -0.250 1.00 95.06 365 PHE A O 1
ATOM 2935 N N . LYS A 1 366 ? 0.287 14.186 -2.156 1.00 94.25 366 LYS A N 1
ATOM 2936 C CA . LYS A 1 366 ? -0.450 15.443 -2.361 1.00 94.25 366 LYS A CA 1
ATOM 2937 C C . LYS A 1 366 ? -1.488 15.678 -1.262 1.00 94.25 366 LYS A C 1
ATOM 2939 O O . LYS A 1 366 ? -1.546 16.784 -0.734 1.00 94.25 366 LYS A O 1
ATOM 2944 N N . GLU A 1 367 ? -2.256 14.653 -0.883 1.00 96.69 367 GLU A N 1
ATOM 2945 C CA . GLU A 1 367 ? -3.242 14.757 0.206 1.00 96.69 367 GLU A CA 1
ATOM 2946 C C . GLU A 1 367 ? -2.574 15.111 1.551 1.00 96.69 367 GLU A C 1
ATOM 2948 O O . GLU A 1 367 ? -3.048 16.005 2.251 1.00 96.69 367 GLU A O 1
ATOM 2953 N N . ILE A 1 368 ? -1.436 14.489 1.886 1.00 97.94 368 ILE A N 1
ATOM 2954 C CA . ILE A 1 368 ? -0.685 14.807 3.113 1.00 97.94 368 ILE A CA 1
ATOM 2955 C C . ILE A 1 368 ? -0.077 16.211 3.061 1.00 97.94 368 ILE A C 1
ATOM 2957 O O . ILE A 1 368 ? -0.151 16.945 4.046 1.00 97.94 368 ILE A O 1
ATOM 2961 N N . SER A 1 369 ? 0.501 16.603 1.924 1.00 96.56 369 SER A N 1
ATOM 2962 C CA . SER A 1 369 ? 1.099 17.935 1.766 1.00 96.56 369 SER A CA 1
ATOM 2963 C C . SER A 1 369 ? 0.047 19.028 1.948 1.00 96.56 369 SER A C 1
ATOM 2965 O O . SER A 1 369 ? 0.231 19.916 2.777 1.00 96.56 369 SER A O 1
ATOM 2967 N N . ALA A 1 370 ? -1.102 18.890 1.279 1.00 97.69 370 ALA A N 1
ATOM 2968 C CA . ALA A 1 370 ? -2.225 19.811 1.422 1.00 97.69 370 ALA A CA 1
ATOM 2969 C C . ALA A 1 370 ? -2.772 19.837 2.858 1.00 97.69 370 ALA A C 1
ATOM 2971 O O . ALA A 1 370 ? -3.119 20.898 3.372 1.00 97.69 370 ALA A O 1
ATOM 2972 N N . PHE A 1 371 ? -2.842 18.691 3.542 1.00 98.12 371 PHE A N 1
ATOM 2973 C CA . PHE A 1 371 ? -3.249 18.655 4.946 1.00 98.12 371 PHE A CA 1
ATOM 2974 C C . PHE A 1 371 ? -2.324 19.487 5.839 1.00 98.12 371 PHE A C 1
ATOM 2976 O O . PHE A 1 371 ? -2.816 20.262 6.658 1.00 98.12 371 PHE A O 1
ATOM 2983 N N . VAL A 1 372 ? -1.004 19.366 5.673 1.00 97.38 372 VAL A N 1
ATOM 2984 C CA . VAL A 1 372 ? -0.043 20.143 6.471 1.00 97.38 372 VAL A CA 1
ATOM 2985 C C . VAL A 1 372 ? -0.074 21.625 6.111 1.00 97.38 372 VAL A C 1
ATOM 2987 O O . VAL A 1 372 ? -0.062 22.462 7.012 1.00 97.38 372 VAL A O 1
ATOM 2990 N N . GLU A 1 373 ? -0.157 21.964 4.824 1.00 97.38 373 GLU A N 1
ATOM 2991 C CA . GLU A 1 373 ? -0.284 23.353 4.355 1.00 97.38 373 GLU A CA 1
ATOM 2992 C C . GLU A 1 373 ? -1.519 24.048 4.945 1.00 97.38 373 GLU A C 1
ATOM 2994 O O . GLU A 1 373 ? -1.465 25.228 5.284 1.00 97.38 373 GLU A O 1
ATOM 2999 N N . ASN A 1 374 ? -2.599 23.295 5.171 1.00 97.38 374 ASN A N 1
ATOM 3000 C CA . ASN A 1 374 ? -3.819 23.771 5.824 1.00 97.38 374 ASN A CA 1
ATOM 3001 C C . ASN A 1 374 ? -3.769 23.715 7.370 1.00 97.38 374 ASN A C 1
ATOM 3003 O O . ASN A 1 374 ? -4.806 23.799 8.029 1.00 97.38 374 ASN A O 1
ATOM 3007 N N . GLY A 1 375 ? -2.584 23.568 7.973 1.00 97.00 375 GLY A N 1
ATOM 3008 C CA . GLY A 1 375 ? -2.385 23.585 9.430 1.00 97.00 375 GLY A CA 1
ATOM 3009 C C . GLY A 1 375 ? -2.610 22.241 10.133 1.00 97.00 375 GLY A C 1
ATOM 3010 O O . GLY A 1 375 ? -2.643 22.180 11.367 1.00 97.00 375 GLY A O 1
ATOM 3011 N N . GLY A 1 376 ? -2.761 21.157 9.372 1.00 97.25 376 GLY A N 1
ATOM 3012 C CA . GLY A 1 376 ? -2.852 19.800 9.891 1.00 97.25 376 GLY A CA 1
ATOM 3013 C C . GLY A 1 376 ? -1.564 19.350 10.584 1.00 97.25 376 GLY A C 1
ATOM 3014 O O . GLY A 1 376 ? -0.451 19.626 10.134 1.00 97.25 376 GLY A O 1
ATOM 3015 N N . LYS A 1 377 ? -1.702 18.624 11.696 1.00 96.44 377 LYS A N 1
ATOM 3016 C CA . LYS A 1 377 ? -0.565 18.108 12.469 1.00 96.44 377 LYS A CA 1
ATOM 3017 C C . LYS A 1 377 ? -0.268 16.675 12.056 1.00 96.44 377 LYS A C 1
ATOM 3019 O O . LYS A 1 377 ? -1.097 15.798 12.277 1.00 96.44 377 LYS A O 1
ATOM 3024 N N . ILE A 1 378 ? 0.932 16.411 11.534 1.00 97.00 378 ILE A N 1
ATOM 3025 C CA . ILE A 1 378 ? 1.354 15.049 11.150 1.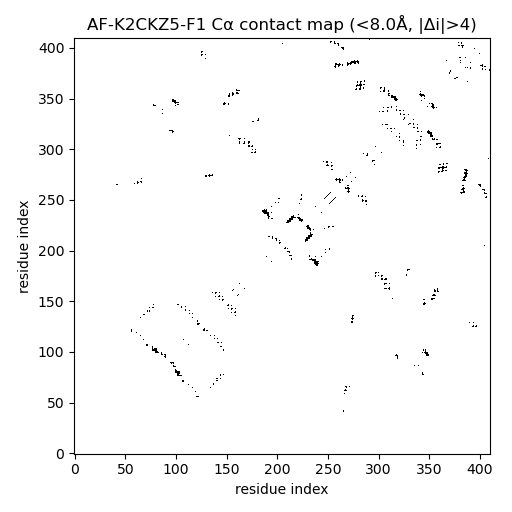00 97.00 378 ILE A CA 1
ATOM 3026 C C . ILE A 1 378 ? 1.213 14.057 12.312 1.00 97.00 378 ILE A C 1
ATOM 3028 O O . ILE A 1 378 ? 0.776 12.930 12.098 1.00 97.00 378 ILE A O 1
ATOM 3032 N N . LYS A 1 379 ? 1.494 14.490 13.548 1.00 96.38 379 LYS A N 1
ATOM 3033 C CA . LYS A 1 379 ? 1.326 13.684 14.769 1.00 96.38 379 LYS A CA 1
ATOM 3034 C C . LYS A 1 379 ? -0.082 13.082 14.910 1.00 96.38 379 LYS A C 1
ATOM 3036 O O . LYS A 1 379 ? -0.218 11.989 15.448 1.00 96.38 379 LYS A O 1
ATOM 3041 N N . ASP A 1 380 ? -1.117 13.744 14.390 1.00 96.31 380 ASP A N 1
ATOM 3042 C CA . ASP A 1 380 ? -2.496 13.247 14.456 1.00 96.31 380 ASP A CA 1
ATOM 3043 C C . ASP A 1 380 ? -2.716 12.012 13.561 1.00 96.31 380 ASP A C 1
ATOM 3045 O O . ASP A 1 380 ? -3.610 11.212 13.823 1.00 96.31 380 ASP A O 1
ATOM 3049 N N . LEU A 1 381 ? -1.879 11.817 12.537 1.00 97.81 381 LEU A N 1
ATOM 3050 C CA . LEU A 1 381 ? -1.920 10.660 11.635 1.00 97.81 381 LEU A CA 1
ATOM 3051 C C . LEU A 1 381 ? -1.216 9.427 12.221 1.00 97.81 381 LEU A C 1
ATOM 3053 O O . LEU A 1 381 ? -1.268 8.352 11.629 1.00 97.81 381 LEU A O 1
ATOM 3057 N N . TYR A 1 382 ? -0.568 9.569 13.383 1.00 98.19 382 TYR A N 1
ATOM 3058 C CA . TYR A 1 382 ? 0.159 8.489 14.047 1.00 98.19 382 TYR A CA 1
ATOM 3059 C C . TYR A 1 382 ? -0.692 7.654 15.003 1.00 98.19 382 TYR A C 1
ATOM 3061 O O . TYR A 1 382 ? -0.195 6.644 15.486 1.00 98.19 382 TYR A O 1
ATOM 3069 N N . ILE A 1 383 ? -1.955 8.009 15.271 1.00 96.69 383 ILE A N 1
ATOM 3070 C CA . ILE A 1 383 ? -2.820 7.267 16.217 1.00 96.69 383 ILE A CA 1
ATOM 3071 C C . ILE A 1 383 ? -3.065 5.804 15.815 1.00 96.69 383 ILE A C 1
ATOM 3073 O O . ILE A 1 383 ? -3.402 4.976 16.657 1.00 96.69 383 ILE A O 1
ATOM 3077 N N . GLY A 1 384 ? -2.887 5.487 14.536 1.00 97.25 384 GLY A N 1
ATOM 3078 C CA . GLY A 1 384 ? -3.094 4.176 13.948 1.00 97.25 384 GLY A CA 1
ATOM 3079 C C . GLY A 1 384 ? -2.990 4.265 12.430 1.00 97.25 384 GLY A C 1
ATOM 3080 O O . GLY A 1 384 ? -2.527 5.262 11.875 1.00 97.25 384 GLY A O 1
ATOM 3081 N N . LYS A 1 385 ? -3.466 3.238 11.738 1.00 98.06 385 LYS A N 1
ATOM 3082 C CA . LYS A 1 385 ? -3.594 3.242 10.281 1.00 98.06 385 LYS A CA 1
ATOM 3083 C C . LYS A 1 385 ? -4.976 3.748 9.883 1.00 98.06 385 LYS A C 1
ATOM 3085 O O . LYS A 1 385 ? -5.940 2.991 9.911 1.00 98.06 385 LYS A O 1
ATOM 3090 N N . LEU A 1 386 ? -5.061 5.016 9.510 1.00 97.56 386 LEU A N 1
ATOM 3091 C CA . LEU A 1 386 ? -6.310 5.695 9.157 1.00 97.56 386 LEU A CA 1
ATOM 3092 C C . LEU A 1 386 ? -6.251 6.326 7.773 1.00 97.56 386 LEU A C 1
ATOM 3094 O O . LEU A 1 386 ? -5.162 6.518 7.236 1.00 97.56 386 LEU A O 1
ATOM 3098 N N . ASN A 1 387 ? -7.414 6.686 7.236 1.00 97.50 387 ASN A N 1
ATOM 3099 C CA . ASN A 1 387 ? -7.520 7.640 6.144 1.00 97.50 387 ASN A CA 1
ATOM 3100 C C . ASN A 1 387 ? -7.680 9.052 6.722 1.00 97.50 387 ASN A C 1
ATOM 3102 O O . ASN A 1 387 ? -8.475 9.290 7.631 1.00 97.50 387 ASN A O 1
ATOM 3106 N N . ILE A 1 388 ? -6.901 9.999 6.212 1.00 97.25 388 ILE A N 1
ATOM 3107 C CA . ILE A 1 388 ? -6.868 11.381 6.686 1.00 97.25 388 ILE A CA 1
ATOM 3108 C C . ILE A 1 388 ? -8.223 12.087 6.602 1.00 97.25 388 ILE A C 1
ATOM 3110 O O . ILE A 1 388 ? -8.510 12.967 7.415 1.00 97.25 388 ILE A O 1
ATOM 3114 N N . LYS A 1 389 ? -9.076 11.670 5.661 1.00 96.75 389 LYS A N 1
ATOM 3115 C CA . LYS A 1 389 ? -10.442 12.186 5.491 1.00 96.75 389 LYS A CA 1
ATOM 3116 C C . LYS A 1 389 ? -11.315 11.888 6.712 1.00 96.75 389 LYS A C 1
ATOM 3118 O O . LYS A 1 389 ? -12.144 12.715 7.085 1.00 96.75 389 LYS A O 1
ATOM 3123 N N . 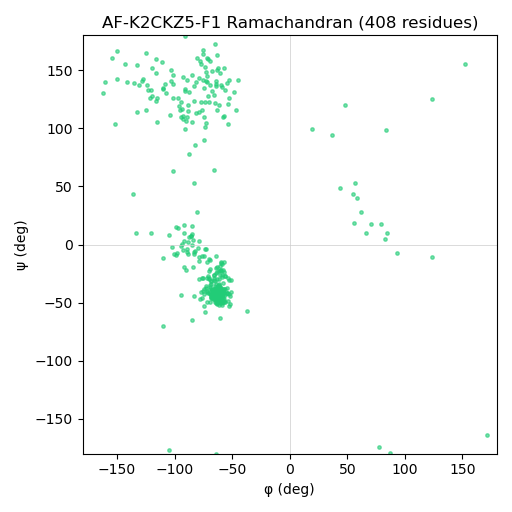ASP A 1 390 ? -11.023 10.795 7.408 1.00 96.75 390 ASP A N 1
ATOM 3124 C CA . ASP A 1 390 ? -11.789 10.343 8.566 1.00 96.75 390 ASP A CA 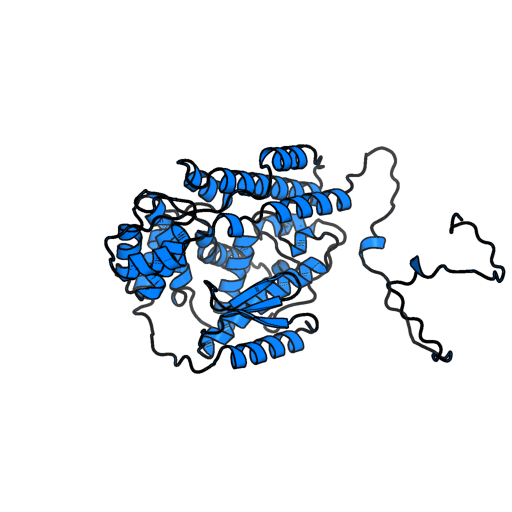1
ATOM 3125 C C . ASP A 1 390 ? -11.258 10.947 9.866 1.00 96.75 390 ASP A C 1
ATOM 3127 O O . ASP A 1 390 ? -11.847 10.754 10.926 1.00 96.75 390 ASP A O 1
ATOM 3131 N N . LEU A 1 391 ? -10.164 11.719 9.834 1.00 96.19 391 LEU A N 1
ATOM 3132 C CA . LEU A 1 391 ? -9.517 12.231 11.044 1.00 96.19 391 LEU A CA 1
ATOM 3133 C C . LEU A 1 391 ? -10.479 13.039 11.929 1.00 96.19 391 LEU A C 1
ATOM 3135 O O . LEU A 1 391 ? -10.438 12.938 13.156 1.00 96.19 391 LEU A O 1
ATOM 3139 N N . GLY A 1 392 ? -11.374 13.822 11.319 1.00 95.88 392 GLY A N 1
ATOM 3140 C CA . GLY A 1 392 ? -12.402 14.575 12.042 1.00 95.88 392 GLY A CA 1
ATOM 3141 C C . GLY A 1 392 ? -13.469 13.690 12.694 1.00 95.88 392 GLY A C 1
ATOM 3142 O O . GLY A 1 392 ? -13.999 14.051 13.745 1.00 95.88 392 GLY A O 1
ATOM 3143 N N . LEU A 1 393 ? -13.774 12.537 12.096 1.00 96.25 393 LEU A N 1
ATOM 3144 C CA . LEU A 1 393 ? -14.686 11.535 12.644 1.00 96.25 393 LEU A CA 1
ATOM 3145 C C . LEU A 1 393 ? -14.008 10.747 13.770 1.00 96.25 393 LEU A C 1
ATOM 3147 O O . LEU A 1 393 ? -14.569 10.614 14.855 1.00 96.25 393 LEU A O 1
ATOM 3151 N N . ILE A 1 394 ? -12.767 10.316 13.543 1.00 96.31 394 ILE A N 1
ATOM 3152 C CA . ILE A 1 394 ? -11.959 9.553 14.495 1.00 96.31 394 ILE A CA 1
ATOM 3153 C C . ILE A 1 394 ? -11.748 10.343 15.787 1.00 96.31 394 ILE A C 1
ATOM 3155 O O . ILE A 1 394 ? -11.935 9.798 16.868 1.00 96.31 394 ILE A O 1
ATOM 3159 N N . LYS A 1 395 ? -11.469 11.651 15.708 1.00 94.62 395 LYS A N 1
ATOM 3160 C CA . LYS A 1 395 ? -11.327 12.523 16.892 1.00 94.62 395 LYS A CA 1
ATOM 3161 C C . LYS A 1 395 ? -12.577 12.595 17.786 1.00 94.62 395 LYS A C 1
ATOM 3163 O O . LYS A 1 395 ? -12.472 13.074 18.910 1.00 94.62 395 LYS A O 1
ATOM 3168 N N . LYS A 1 396 ? -13.744 12.147 17.307 1.00 95.94 396 LYS A N 1
ATOM 3169 C CA . LYS A 1 396 ? -14.998 12.079 18.080 1.00 95.94 396 LYS A CA 1
ATOM 3170 C C . LYS A 1 396 ? -15.215 10.720 18.753 1.00 95.94 396 LYS A C 1
ATOM 3172 O O . LYS A 1 396 ? -16.204 10.563 19.462 1.00 95.94 396 LYS A O 1
ATOM 3177 N N . ILE A 1 397 ? -14.352 9.734 18.507 1.00 94.56 397 ILE A N 1
ATOM 3178 C CA . ILE A 1 397 ? -14.429 8.415 19.140 1.00 94.56 397 ILE A CA 1
ATOM 3179 C C . ILE A 1 397 ? -13.883 8.532 20.567 1.00 94.56 397 ILE A C 1
ATOM 3181 O O . ILE A 1 397 ? -12.744 8.945 20.784 1.00 94.56 397 ILE A O 1
ATOM 3185 N N . GLU A 1 398 ? -14.705 8.168 21.547 1.00 90.69 398 GLU A N 1
ATOM 3186 C CA . GLU A 1 398 ? -14.309 8.146 22.954 1.00 90.69 398 GLU A CA 1
ATOM 3187 C C . GLU A 1 398 ? -13.333 6.994 23.238 1.00 90.69 398 GLU A C 1
ATOM 3189 O O . GLU A 1 398 ? -13.442 5.910 22.668 1.00 90.69 398 GLU A O 1
ATOM 3194 N N . GLY A 1 399 ? -12.379 7.219 24.145 1.00 91.44 399 GLY A N 1
ATOM 3195 C CA . GLY A 1 399 ? -11.428 6.189 24.579 1.00 91.44 399 GLY A CA 1
ATOM 3196 C C . GLY A 1 399 ? -10.211 5.985 23.672 1.00 91.44 399 GLY A C 1
ATOM 3197 O O . GLY A 1 399 ? -9.407 5.098 23.954 1.00 91.44 399 GLY A O 1
ATOM 3198 N N . LEU A 1 400 ? -10.032 6.795 22.620 1.00 94.19 400 LEU A N 1
ATOM 3199 C CA . LEU A 1 400 ? -8.796 6.775 21.835 1.00 94.19 400 LEU A CA 1
ATOM 3200 C C . LEU A 1 400 ? -7.594 7.200 22.676 1.00 94.19 400 LEU A C 1
ATOM 3202 O O . LEU A 1 400 ? -7.646 8.174 23.432 1.00 94.19 400 LEU A O 1
ATOM 3206 N N . LEU A 1 401 ? -6.488 6.487 22.492 1.00 95.81 401 LEU A N 1
ATOM 3207 C CA . LEU A 1 401 ? -5.230 6.792 23.156 1.00 95.81 401 LEU A CA 1
ATOM 3208 C C . LEU A 1 401 ? -4.366 7.703 22.273 1.00 95.81 401 LEU A C 1
ATOM 3210 O O . LEU A 1 401 ? -4.356 7.5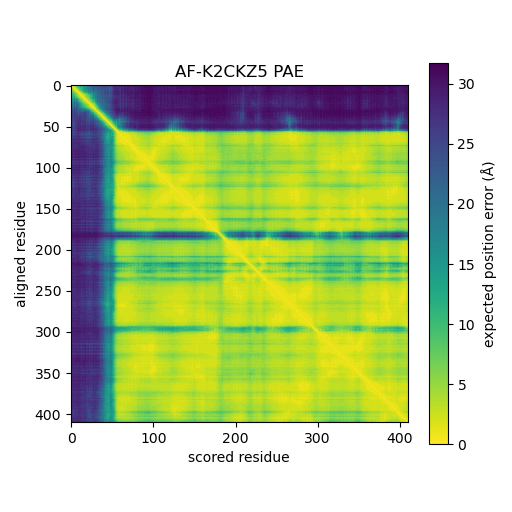47 21.046 1.00 95.81 401 LEU A O 1
ATOM 3214 N N . PRO A 1 402 ? -3.607 8.642 22.866 1.00 95.06 402 PRO A N 1
ATOM 3215 C CA . PRO A 1 402 ? -2.633 9.423 22.115 1.00 95.06 402 PRO A CA 1
ATOM 3216 C C . PRO A 1 402 ? -1.542 8.509 21.526 1.00 95.06 402 PRO A C 1
ATOM 3218 O O . PRO A 1 402 ? -1.223 7.472 22.114 1.00 95.06 402 PRO A O 1
ATOM 3221 N N . PRO A 1 403 ? -0.930 8.889 20.389 1.00 96.00 403 PRO A N 1
ATOM 3222 C CA . PRO A 1 403 ? 0.150 8.106 19.806 1.00 96.00 403 PRO A CA 1
ATOM 3223 C C . PRO A 1 403 ? 1.381 8.157 20.717 1.00 96.00 403 PRO A C 1
ATOM 3225 O O . PRO A 1 403 ? 1.793 9.232 21.158 1.00 96.00 403 PRO A O 1
ATOM 3228 N N . VAL A 1 404 ? 1.959 6.987 20.987 1.00 95.88 404 VAL A N 1
ATOM 3229 C CA . VAL A 1 404 ? 3.150 6.809 21.834 1.00 95.88 404 VAL A CA 1
ATOM 3230 C C . VAL A 1 404 ? 4.413 6.791 20.977 1.00 95.88 404 VAL A C 1
ATOM 3232 O O . VAL A 1 404 ? 5.410 7.421 21.315 1.00 95.88 404 VAL A O 1
ATOM 3235 N N . TYR A 1 405 ? 4.358 6.087 19.849 1.00 97.06 405 TYR A N 1
ATOM 3236 C CA . TYR A 1 405 ? 5.465 5.912 18.922 1.00 97.06 405 TYR A CA 1
ATOM 3237 C C . TYR A 1 405 ? 5.424 6.985 17.838 1.00 97.06 405 TYR A C 1
ATOM 3239 O O . TYR A 1 405 ? 4.546 6.968 16.975 1.00 97.06 405 TYR A O 1
ATOM 3247 N N . ILE A 1 406 ? 6.351 7.935 17.887 1.00 96.38 406 ILE A N 1
ATOM 3248 C CA . ILE A 1 406 ? 6.407 9.066 16.957 1.00 96.38 406 ILE A CA 1
ATOM 3249 C C . ILE A 1 406 ? 7.859 9.240 16.504 1.00 96.38 406 ILE A C 1
ATOM 3251 O O . ILE A 1 406 ? 8.753 9.106 17.340 1.00 96.38 406 ILE A O 1
ATOM 3255 N N . PRO A 1 407 ? 8.107 9.520 15.213 1.00 95.62 407 PRO A N 1
ATOM 3256 C CA . PRO A 1 407 ? 9.432 9.873 14.726 1.00 95.62 407 PRO A CA 1
ATOM 3257 C C . PRO A 1 407 ? 10.030 11.049 15.496 1.00 95.62 407 PRO A C 1
ATOM 3259 O O . PRO A 1 407 ? 9.345 12.037 15.728 1.00 95.62 407 PRO A O 1
ATOM 3262 N N . GLU A 1 408 ? 11.319 10.991 15.818 1.00 91.50 408 GLU A N 1
ATOM 3263 C CA . GLU A 1 408 ? 11.976 12.019 16.648 1.00 91.50 408 GLU A CA 1
ATOM 3264 C C . GLU A 1 408 ? 12.009 13.428 16.043 1.00 91.50 408 GLU A C 1
ATOM 3266 O O . GLU A 1 408 ? 12.244 14.399 16.757 1.00 91.50 408 GLU A O 1
ATOM 3271 N N . TRP A 1 409 ? 11.822 13.554 14.730 1.00 91.25 409 TRP A N 1
ATOM 3272 C CA . TRP A 1 409 ? 11.838 14.847 14.046 1.00 91.25 409 TRP A CA 1
ATOM 3273 C C . TRP A 1 409 ? 10.523 15.638 14.195 1.00 91.25 409 TRP A C 1
ATOM 3275 O O . TRP A 1 409 ? 10.485 16.804 13.795 1.00 91.25 409 TRP A O 1
ATOM 3285 N N . LEU A 1 410 ? 9.460 15.010 14.722 1.00 91.44 410 LEU A N 1
ATOM 3286 C CA . LEU A 1 410 ? 8.139 15.600 14.996 1.00 91.44 410 LEU A CA 1
ATOM 3287 C C . LEU A 1 410 ? 7.993 15.976 16.471 1.00 91.44 410 LEU A C 1
ATOM 3289 O O . LEU A 1 410 ? 7.382 17.041 16.726 1.00 91.44 410 LEU A O 1
#

Nearest PDB structures (foldseek):
  7z6s-assembly1_E  TM=8.105E-01  e=7.111E-10  Homo sapiens
  7z5h-assembly3_C  TM=6.773E-01  e=5.636E-10  Homo sapiens

Radius of gyration: 24.63 Å; Cα contacts (8 Å, |Δi|>4): 563; chains: 1; bounding box: 62×53×82 Å

Sequence (410 aa):
IDVENIPDTDCKMIIGARDLKNFLIDPSATKDKHPAERGMSPGSAFQKTIRKGKKLTNYFEIDQEVVNIDNKIKLLFHLRPINLTEEQNKFLKNFSYNPQFIYPELRFDPDELKARLAKIELDSSPLGQIFLEKKAELIKKIELVENIDTENFTEKSVNLFGQSSEELIAECEKMLIEGGKFQTGEKEDISAEEAVKRFEKVFEKYGLKNWKVKLKDEMVTDCVAGKNNMMFVRKDAKFSEKRLQNLVIHEIETHILTAENGKNQPFEIFNRGLADYLITQEGLAMYNVSKQTGKSIKDNFRALALVIAAGIATRSSFVETFEKILSYGIPIDQAIRITLKVKRGLTDTGEAGAFTKDILYYKGFKEISAFVENGGKIKDLYIGKLNIKDLGLIKKIEGLLPPVYIPEWL

Solvent-accessible surface area (backbone atoms only — not comparable to full-atom values): 23102 Å² total; per-residue (Å²): 129,77,82,88,74,71,72,101,59,98,70,93,78,87,80,64,82,82,81,44,84,87,62,87,83,70,95,79,77,73,94,74,90,83,82,82,83,83,75,76,72,78,79,66,79,80,67,84,83,93,63,93,89,63,90,75,80,62,59,67,63,51,40,53,51,54,52,52,51,59,65,60,65,42,62,71,65,52,48,41,44,75,48,49,68,60,34,53,55,51,34,76,76,35,73,87,48,52,49,70,46,43,65,59,79,78,91,63,60,65,66,61,52,51,53,55,57,67,71,63,82,70,58,90,48,53,63,28,48,49,51,50,47,29,49,52,47,51,50,41,50,47,53,27,65,73,24,50,63,42,93,56,21,34,58,35,25,29,75,65,48,38,77,59,49,72,67,56,33,54,51,33,52,51,37,43,63,70,52,52,76,75,81,87,76,73,68,55,79,39,44,37,71,57,48,40,56,54,54,49,53,52,30,55,73,73,66,37,76,76,52,46,69,40,76,38,80,96,57,98,51,59,56,50,77,53,75,91,48,29,33,39,35,19,57,87,38,61,30,26,74,68,57,48,51,44,46,44,38,32,42,43,56,32,54,45,25,15,29,54,19,1,61,69,33,86,45,63,45,29,34,77,37,40,37,71,12,61,30,37,51,41,2,44,18,52,45,51,36,27,67,78,68,72,45,58,74,46,76,42,48,68,43,38,50,32,27,38,40,24,39,47,14,50,75,26,24,42,39,59,31,28,53,58,45,35,71,74,60,43,55,68,74,56,23,50,53,47,40,57,58,20,37,32,47,38,34,61,23,58,46,59,33,20,32,20,62,54,38,25,34,53,55,14,28,50,55,48,51,53,40,43,76,73,71,46,60,73,71,71,61,24,40,16,30,43,27,72,87,45,47,75,46,56,74,67,42,83,81,68,55,80,53,78,50,70,54,90,94,114

Foldseek 3Di:
DPPPDDDPDDDDDDDDPVVCPPPDDDPPDDDDDDDDDPDDDLQPVPDDDDDPDDPDQPVQVLLVLLVVLVVQLPLVQQLDFPCLVVQLVVCVVPLVDFGFGHGDDRPDDLVVSLVSLVPRDADPALSSVLSVLSSVLSNLSSVLSVQQAHPCNQVSLCVNANAQDPVNLVVLLVLLLVLDADPPPFDLPQAQVNLQVVLVVLCVVLVVPQAHEEEDEDDLDQWAQDPRNYIYGHRGDTHGPLRSVLCCLQHPQQLVLQLVLCVSWNGVCLNVATRPLLLQRLLLSLLSSCVVVVDDSSNVSLLSLLNNLLNPLQQAALSVSLVVSVVSNPPNVSSSSSSSQFQGSHSGRRDRHGNNNSNSNVSSNVVVVVCVVVVHDSQLCSNGRYDPVSSVSVVSDPRRDRRPRHPPVD